Protein AF-A0A2G5SCR3-F1 (afdb_monomer_lite)

Structure (mmCIF, N/CA/C/O backbone):
data_AF-A0A2G5SCR3-F1
#
_entry.id   AF-A0A2G5SCR3-F1
#
loop_
_atom_site.group_PDB
_atom_site.id
_atom_site.type_symbol
_atom_site.label_atom_id
_atom_site.label_alt_id
_atom_site.label_comp_id
_atom_site.label_asym_id
_atom_site.label_entity_id
_atom_site.label_seq_id
_atom_site.pdbx_PDB_ins_code
_atom_site.Cartn_x
_atom_site.Cartn_y
_atom_site.Cartn_z
_atom_site.occupancy
_atom_site.B_iso_or_equiv
_atom_site.auth_seq_id
_atom_site.auth_comp_id
_atom_site.auth_asym_id
_atom_site.auth_atom_id
_atom_site.pdbx_PDB_model_num
ATOM 1 N N . MET A 1 1 ? 8.081 -1.725 29.756 1.00 61.81 1 MET A N 1
ATOM 2 C CA . MET A 1 1 ? 6.801 -1.512 29.044 1.00 61.81 1 MET A CA 1
ATOM 3 C C . MET A 1 1 ? 6.912 -0.208 28.268 1.00 61.81 1 MET A C 1
ATOM 5 O O . MET A 1 1 ? 7.480 0.734 28.805 1.00 61.81 1 MET A O 1
ATOM 9 N N . ARG A 1 2 ? 6.372 -0.121 27.050 1.00 63.66 2 ARG A N 1
ATOM 10 C CA . ARG A 1 2 ? 6.255 1.130 26.278 1.00 63.66 2 ARG A CA 1
ATOM 11 C C . ARG A 1 2 ? 4.795 1.557 26.150 1.00 63.66 2 ARG A C 1
ATOM 13 O O . ARG A 1 2 ? 3.900 0.736 26.334 1.00 63.66 2 ARG A O 1
ATOM 20 N N . LYS A 1 3 ? 4.549 2.831 25.835 1.00 66.69 3 LYS A N 1
ATOM 21 C CA . LYS A 1 3 ? 3.194 3.361 25.638 1.00 66.69 3 LYS A CA 1
ATOM 22 C C . LYS A 1 3 ? 2.860 3.409 24.144 1.00 66.69 3 LYS A C 1
ATOM 24 O O . LYS A 1 3 ? 3.615 4.000 23.383 1.00 66.69 3 LYS A O 1
ATOM 29 N N . LEU A 1 4 ? 1.745 2.808 23.737 1.00 60.88 4 LEU A N 1
ATOM 30 C CA . LEU A 1 4 ? 1.229 2.824 22.364 1.00 60.88 4 LEU A CA 1
ATOM 31 C C . LEU A 1 4 ? -0.261 3.182 22.397 1.00 60.88 4 LEU A C 1
ATOM 33 O O . LEU A 1 4 ? -1.008 2.582 23.163 1.00 60.88 4 LEU A O 1
ATOM 37 N N . PHE A 1 5 ? -0.672 4.205 21.640 1.00 71.25 5 PHE A N 1
ATOM 38 C CA . PHE A 1 5 ? -2.034 4.781 21.651 1.00 71.25 5 PHE A CA 1
ATOM 39 C C . PHE A 1 5 ? -2.589 5.171 23.036 1.00 71.25 5 PHE A C 1
ATOM 41 O O . PHE A 1 5 ? -3.766 5.454 23.191 1.00 71.25 5 PHE A O 1
ATOM 48 N N . GLY A 1 6 ? -1.727 5.285 24.049 1.00 67.81 6 GLY A N 1
ATOM 49 C CA . GLY A 1 6 ? -2.136 5.581 25.422 1.00 67.81 6 GLY A CA 1
ATOM 50 C C . GLY A 1 6 ? -2.115 4.369 26.358 1.00 67.81 6 GLY A C 1
ATOM 51 O O . GLY A 1 6 ? -2.146 4.567 27.574 1.00 67.81 6 GLY A O 1
ATOM 52 N N . ARG A 1 7 ? -1.957 3.150 25.827 1.00 73.38 7 ARG A N 1
ATOM 53 C CA . ARG A 1 7 ? -1.881 1.886 26.576 1.00 73.38 7 ARG A CA 1
ATOM 54 C C . ARG A 1 7 ? -0.448 1.436 26.816 1.00 73.38 7 ARG A C 1
ATOM 56 O O . ARG A 1 7 ? 0.433 1.679 25.997 1.00 73.38 7 ARG A O 1
ATOM 63 N N . PHE A 1 8 ? -0.215 0.760 27.939 1.00 75.44 8 PHE A N 1
ATOM 64 C CA . PHE A 1 8 ? 1.074 0.139 28.235 1.00 75.44 8 PHE A CA 1
ATOM 65 C C . PHE A 1 8 ? 1.149 -1.253 27.608 1.00 75.44 8 PHE A C 1
ATOM 67 O O . PHE A 1 8 ? 0.348 -2.126 27.932 1.00 75.44 8 PHE A O 1
ATOM 74 N N . ILE A 1 9 ? 2.149 -1.464 26.757 1.00 68.44 9 ILE A N 1
ATOM 75 C CA . ILE A 1 9 ? 2.448 -2.747 26.119 1.00 68.44 9 ILE A CA 1
ATOM 76 C C . ILE A 1 9 ? 3.891 -3.180 26.433 1.00 68.44 9 ILE A C 1
ATOM 78 O O . ILE A 1 9 ? 4.733 -2.333 26.760 1.00 68.44 9 ILE A O 1
ATOM 82 N N . PRO A 1 10 ? 4.222 -4.479 26.351 1.00 67.25 10 PRO A N 1
ATOM 83 C CA . PRO A 1 10 ? 5.606 -4.946 26.428 1.00 67.25 10 PRO A CA 1
ATOM 84 C C . PRO A 1 10 ? 6.516 -4.237 25.410 1.00 67.25 10 PRO A C 1
ATOM 86 O O . PRO A 1 10 ? 6.058 -3.825 24.344 1.00 67.25 10 PRO A O 1
ATOM 89 N N . HIS A 1 11 ? 7.809 -4.074 25.728 1.00 53.81 11 HIS A N 1
ATOM 90 C CA . HIS A 1 11 ? 8.777 -3.575 24.731 1.00 53.81 11 HIS A CA 1
ATOM 91 C C . HIS A 1 11 ? 8.906 -4.554 23.561 1.00 53.81 11 HIS A C 1
ATOM 93 O O . HIS A 1 11 ? 8.953 -4.126 22.413 1.00 53.81 11 HIS A O 1
ATOM 99 N N . HIS A 1 12 ? 8.872 -5.850 23.875 1.00 59.03 12 HIS A N 1
ATOM 100 C CA . HIS A 1 12 ? 8.893 -6.948 22.921 1.00 59.03 12 HIS A CA 1
ATOM 101 C C . HIS A 1 12 ? 7.692 -7.854 23.196 1.00 59.03 12 HIS A C 1
ATOM 103 O O . HIS A 1 12 ? 7.459 -8.248 24.341 1.00 59.03 12 HIS A O 1
ATOM 109 N N . LEU A 1 13 ? 6.908 -8.149 22.160 1.00 62.06 13 LEU A N 1
ATOM 110 C CA . LEU A 1 13 ? 5.863 -9.166 22.235 1.00 62.06 13 LEU A CA 1
ATOM 111 C C . LEU A 1 13 ? 6.517 -10.552 22.181 1.00 62.06 13 LEU A C 1
ATOM 113 O O . LEU A 1 13 ? 7.508 -10.742 21.482 1.00 62.06 13 LEU A O 1
ATOM 117 N N . THR A 1 14 ? 5.970 -11.516 22.922 1.00 66.12 14 THR A N 1
ATOM 118 C CA . THR A 1 14 ? 6.377 -12.921 22.791 1.00 66.12 14 THR A CA 1
ATOM 119 C C . THR A 1 14 ? 5.951 -13.460 21.425 1.00 66.12 14 THR A C 1
ATOM 121 O O . THR A 1 14 ? 4.985 -12.961 20.844 1.00 66.12 14 THR A O 1
ATOM 124 N N . GLN A 1 15 ? 6.608 -14.517 20.939 1.00 53.91 15 GLN A N 1
ATOM 125 C CA . GLN A 1 15 ? 6.222 -15.155 19.674 1.00 53.91 15 GLN A CA 1
ATOM 126 C C . GLN A 1 15 ? 4.749 -15.591 19.684 1.00 53.91 15 GLN A C 1
ATOM 128 O O . GLN A 1 15 ? 4.009 -15.269 18.766 1.00 53.91 15 GLN A O 1
ATOM 133 N N . ALA A 1 16 ? 4.279 -16.177 20.790 1.00 59.56 16 ALA A N 1
ATOM 134 C CA . ALA A 1 16 ? 2.876 -16.560 20.949 1.00 59.56 16 ALA A CA 1
ATOM 135 C C . ALA A 1 16 ? 1.893 -15.376 20.819 1.00 59.56 16 ALA A C 1
ATOM 137 O O . ALA A 1 16 ? 0.797 -15.541 20.287 1.00 59.56 16 ALA A O 1
ATOM 138 N N . ASN A 1 17 ? 2.270 -14.177 21.285 1.00 67.94 17 ASN A N 1
ATOM 139 C CA . ASN A 1 17 ? 1.450 -12.977 21.100 1.00 67.94 17 ASN A CA 1
ATOM 140 C C . ASN A 1 17 ? 1.447 -12.521 19.634 1.00 67.94 17 ASN A C 1
ATOM 142 O O . ASN A 1 17 ? 0.415 -12.065 19.150 1.00 67.94 17 ASN A O 1
ATOM 146 N N . LEU A 1 18 ? 2.582 -12.628 18.936 1.00 56.25 18 LEU A N 1
ATOM 147 C CA . LEU A 1 18 ? 2.687 -12.297 17.512 1.00 56.25 18 LEU A CA 1
ATOM 148 C C . LEU A 1 18 ? 1.859 -13.259 16.655 1.00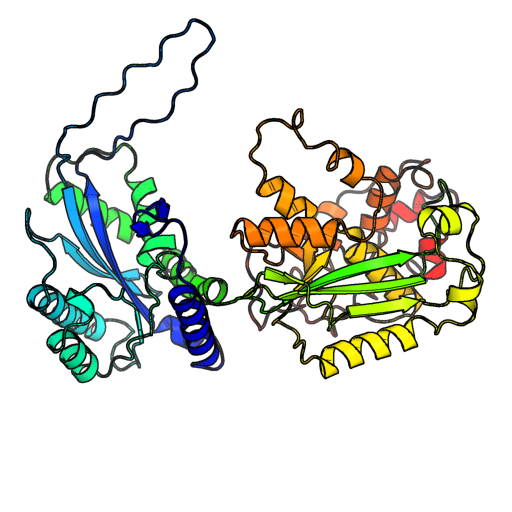 56.25 18 LEU A C 1
ATOM 150 O O . LEU A 1 18 ? 1.064 -12.798 15.840 1.00 56.25 18 LEU A O 1
ATOM 154 N N . ASP A 1 19 ? 1.976 -14.565 16.895 1.00 58.16 19 ASP A N 1
ATOM 155 C CA . ASP A 1 19 ? 1.214 -15.589 16.175 1.00 58.16 19 ASP A CA 1
ATOM 156 C C . ASP A 1 19 ? -0.289 -15.375 16.372 1.00 58.16 19 ASP A C 1
ATOM 158 O O . ASP A 1 19 ? -1.036 -15.289 15.401 1.00 58.16 19 ASP A O 1
ATOM 162 N N . ARG A 1 20 ? -0.722 -15.134 17.621 1.00 71.50 20 ARG A N 1
ATOM 163 C CA . ARG A 1 20 ? -2.129 -14.841 17.923 1.00 71.50 20 ARG A CA 1
ATOM 164 C C . ARG A 1 20 ? -2.651 -13.619 17.173 1.00 71.50 20 ARG A C 1
ATOM 166 O O . ARG A 1 20 ? -3.773 -13.643 16.680 1.00 71.50 20 ARG A O 1
ATOM 173 N N . ARG A 1 21 ? -1.850 -12.552 17.078 1.00 77.38 21 ARG A N 1
ATOM 174 C CA . ARG A 1 21 ? -2.226 -11.342 16.330 1.00 77.38 21 ARG A CA 1
ATOM 175 C C . ARG A 1 21 ? -2.477 -11.641 14.858 1.00 77.38 21 ARG A C 1
ATOM 177 O O . ARG A 1 21 ? -3.427 -11.100 14.293 1.00 77.38 21 ARG A O 1
ATOM 184 N N . VAL A 1 22 ? -1.643 -12.483 14.254 1.00 57.34 22 VAL A N 1
ATOM 185 C CA . VAL A 1 22 ? -1.781 -12.863 12.847 1.00 57.34 22 VAL A CA 1
ATOM 186 C C . VAL A 1 22 ? -2.982 -13.782 12.649 1.00 57.34 22 VAL A C 1
ATOM 188 O O . VAL A 1 22 ? -3.804 -13.496 11.784 1.00 57.34 22 VAL A O 1
ATOM 191 N N . ASP A 1 23 ? -3.132 -14.818 13.473 1.00 65.06 23 ASP A N 1
ATOM 192 C CA . ASP A 1 23 ? -4.239 -15.776 13.376 1.00 65.06 23 ASP A CA 1
ATOM 193 C C . ASP A 1 23 ? -5.601 -15.084 13.521 1.00 65.06 23 ASP A C 1
ATOM 195 O O . ASP A 1 23 ? -6.508 -15.296 12.708 1.00 65.06 23 ASP A O 1
ATOM 199 N N . ASP A 1 24 ? -5.730 -14.195 14.511 1.00 75.19 24 ASP A N 1
ATOM 200 C CA . ASP A 1 24 ? -6.949 -13.418 14.730 1.00 75.19 24 ASP A CA 1
ATOM 201 C C . ASP A 1 24 ? -7.212 -12.479 13.537 1.00 75.19 24 ASP A C 1
ATOM 203 O O . ASP A 1 24 ? -8.337 -12.396 13.048 1.00 75.19 24 ASP A O 1
ATOM 207 N N . SER A 1 25 ? -6.177 -11.822 12.999 1.00 73.31 25 SER A N 1
ATOM 208 C CA . SER A 1 25 ? -6.314 -10.923 11.841 1.00 73.31 25 SER A CA 1
ATOM 209 C C . SER A 1 25 ? -6.705 -11.664 10.556 1.00 73.31 25 SER A C 1
ATOM 211 O O . SER A 1 25 ? -7.586 -11.201 9.833 1.00 73.31 25 SER A O 1
ATOM 213 N N . ILE A 1 26 ? -6.115 -12.834 10.282 1.00 60.59 26 ILE A N 1
ATOM 214 C CA . ILE A 1 26 ? -6.478 -13.690 9.139 1.00 60.59 26 ILE A CA 1
ATOM 215 C C . ILE A 1 26 ? -7.919 -14.180 9.284 1.00 60.59 26 ILE A C 1
ATOM 217 O O . ILE A 1 26 ? -8.695 -14.109 8.328 1.00 60.59 26 ILE A O 1
ATOM 221 N N . THR A 1 27 ? -8.303 -14.624 10.483 1.00 69.81 27 THR A N 1
ATOM 222 C CA . THR A 1 27 ? -9.679 -15.046 10.781 1.00 69.81 27 THR A CA 1
ATOM 223 C C . THR A 1 27 ? -10.667 -13.920 10.483 1.00 69.81 27 THR A C 1
ATOM 225 O O . THR A 1 27 ? -11.694 -14.143 9.849 1.00 69.81 27 THR A O 1
ATOM 228 N N . LEU A 1 28 ? -10.345 -12.687 10.883 1.00 80.56 28 LEU A N 1
ATOM 229 C CA . LEU A 1 28 ? -11.197 -11.519 10.656 1.00 80.56 28 LEU A CA 1
ATOM 230 C C . LEU A 1 28 ? -11.249 -11.095 9.183 1.00 80.56 28 LEU A C 1
ATOM 232 O O . LEU A 1 28 ? -12.313 -10.711 8.699 1.00 80.56 28 LEU A O 1
ATOM 236 N N . LEU A 1 29 ? -10.139 -11.211 8.450 1.00 69.56 29 LEU A N 1
ATOM 237 C CA . LEU A 1 29 ? -10.089 -10.927 7.012 1.00 69.56 29 LEU A CA 1
ATOM 238 C C . LEU A 1 29 ? -10.867 -11.937 6.166 1.00 69.56 29 LEU A C 1
ATOM 240 O O . LEU A 1 29 ? -11.383 -11.568 5.113 1.00 69.56 29 LEU A O 1
ATOM 244 N N . THR A 1 30 ? -10.944 -13.188 6.617 1.00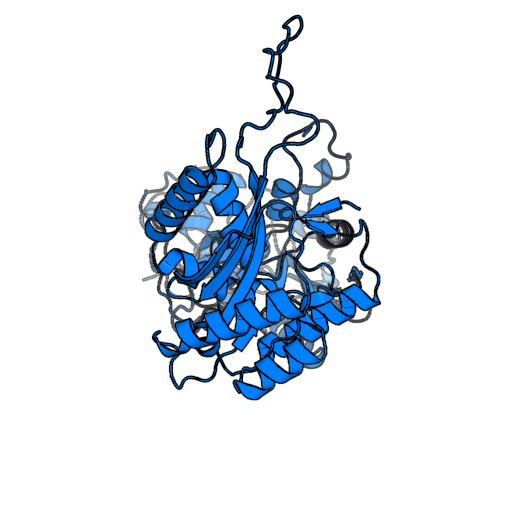 62.34 30 THR A N 1
ATOM 245 C CA . THR A 1 30 ? -11.603 -14.294 5.901 1.00 62.34 30 THR A CA 1
ATOM 246 C C . THR A 1 30 ? -13.025 -14.572 6.391 1.00 62.34 30 THR A C 1
ATOM 248 O O . THR A 1 30 ? -13.730 -15.383 5.793 1.00 62.34 30 THR A O 1
ATOM 251 N N . LEU A 1 31 ? -13.481 -13.871 7.437 1.00 68.38 31 LEU A N 1
ATOM 252 C CA . LEU A 1 31 ? -14.780 -14.090 8.078 1.00 68.38 31 LEU A CA 1
ATOM 253 C C . LEU A 1 31 ? -15.962 -13.971 7.101 1.00 68.38 31 LEU A C 1
ATOM 255 O O . LEU A 1 31 ? -16.930 -14.726 7.200 1.00 68.38 31 LEU A O 1
ATOM 259 N N . HIS A 1 32 ? -15.895 -13.021 6.164 1.00 70.38 32 HIS A N 1
ATOM 260 C CA . HIS A 1 32 ? -16.914 -12.786 5.143 1.00 70.38 32 HIS A CA 1
ATOM 261 C C . HIS A 1 32 ? -16.289 -12.299 3.832 1.00 70.38 32 HIS A C 1
ATOM 263 O O . HIS A 1 32 ? -15.289 -11.585 3.836 1.00 70.38 32 HIS A O 1
ATOM 269 N N . ALA A 1 33 ? -16.931 -12.624 2.705 1.00 51.75 33 ALA A N 1
ATOM 270 C CA . ALA A 1 33 ? -16.599 -12.027 1.417 1.00 51.75 33 ALA A CA 1
ATOM 271 C C . ALA A 1 33 ? -17.012 -10.538 1.405 1.00 51.75 33 ALA A C 1
ATOM 273 O O . ALA A 1 33 ? -18.203 -10.211 1.408 1.00 51.75 33 ALA A O 1
ATOM 274 N N . GLY A 1 34 ? -16.021 -9.642 1.403 1.00 64.44 34 GLY A N 1
ATOM 275 C CA . GLY A 1 34 ? -16.193 -8.184 1.368 1.00 64.44 34 GLY A CA 1
ATOM 276 C C . GLY A 1 34 ? -16.437 -7.520 2.732 1.00 64.44 34 GLY A C 1
ATOM 277 O O . GLY A 1 34 ? -16.480 -8.175 3.769 1.00 64.44 34 GLY A O 1
ATOM 278 N N . ASP A 1 35 ? -16.639 -6.196 2.721 1.00 73.19 35 ASP A N 1
ATOM 279 C CA . ASP A 1 35 ? -16.518 -5.353 3.933 1.00 73.19 35 ASP A CA 1
ATOM 280 C C . ASP A 1 35 ? -17.844 -4.894 4.533 1.00 73.19 35 ASP A C 1
ATOM 282 O O . ASP A 1 35 ? -17.884 -4.231 5.568 1.00 73.19 35 ASP A O 1
ATOM 286 N N . ARG A 1 36 ? -18.968 -5.278 3.923 1.00 83.88 36 ARG A N 1
ATOM 287 C CA . ARG A 1 36 ? -20.307 -4.841 4.356 1.00 83.88 36 ARG A CA 1
ATOM 288 C C . ARG A 1 36 ? -20.676 -5.290 5.772 1.00 83.88 36 ARG A C 1
ATOM 290 O O . ARG A 1 36 ? -21.606 -4.747 6.360 1.00 83.88 36 ARG A O 1
ATOM 297 N N . TRP A 1 37 ? -19.989 -6.288 6.322 1.00 88.50 37 TRP A N 1
ATOM 298 C CA . TRP A 1 37 ? -20.207 -6.725 7.700 1.00 88.50 37 TRP A CA 1
ATOM 299 C C . TRP A 1 37 ? -19.601 -5.754 8.728 1.00 88.50 37 TRP A C 1
ATOM 301 O O . TRP A 1 37 ? -20.126 -5.676 9.837 1.00 88.50 37 TRP A O 1
ATOM 311 N N . LEU A 1 38 ? -18.580 -4.965 8.356 1.00 93.31 38 LEU A N 1
ATOM 312 C CA . LEU A 1 38 ? -17.996 -3.927 9.215 1.00 93.31 38 LEU A CA 1
ATOM 313 C C . LEU A 1 38 ? -19.004 -2.820 9.543 1.00 93.31 38 LEU A C 1
ATOM 315 O O . LEU A 1 38 ? -18.957 -2.251 10.629 1.00 93.31 38 LEU A O 1
ATOM 319 N N . ASP A 1 39 ? -19.991 -2.587 8.675 1.00 94.69 39 ASP A N 1
ATOM 320 C CA . ASP A 1 39 ? -21.104 -1.666 8.951 1.00 94.69 39 ASP A CA 1
ATOM 321 C C . ASP A 1 39 ? -21.990 -2.126 10.121 1.00 94.69 39 ASP A C 1
ATOM 323 O O . ASP A 1 39 ? -22.804 -1.360 10.629 1.00 94.69 39 ASP A O 1
ATOM 327 N N . ARG A 1 40 ? -21.830 -3.376 10.569 1.00 95.88 40 ARG A N 1
ATOM 328 C CA . ARG A 1 40 ? -22.535 -3.966 11.714 1.00 95.88 40 ARG A CA 1
ATOM 329 C C . ARG A 1 40 ? -21.615 -4.210 12.911 1.00 95.88 40 ARG A C 1
ATOM 331 O O . ARG A 1 40 ? -22.007 -4.914 13.845 1.00 95.88 40 ARG A O 1
ATOM 338 N N . LEU A 1 41 ? -20.394 -3.674 12.867 1.00 96.94 41 LEU A N 1
ATOM 339 C CA . LEU A 1 41 ? -19.439 -3.745 13.960 1.00 96.94 41 LEU A CA 1
ATOM 340 C C . LEU A 1 41 ? -19.765 -2.698 15.026 1.00 96.94 41 LEU A C 1
ATOM 342 O O . LEU A 1 41 ? -19.904 -1.510 14.733 1.00 96.94 41 LEU A O 1
ATOM 346 N N . ILE A 1 42 ? -19.820 -3.152 16.271 1.00 97.50 42 ILE A N 1
ATOM 347 C CA . ILE A 1 42 ? -19.787 -2.321 17.466 1.00 97.50 42 ILE A CA 1
ATOM 348 C C . ILE A 1 42 ? -18.431 -2.534 18.119 1.00 97.50 42 ILE A C 1
ATOM 350 O O . ILE A 1 42 ? -18.042 -3.665 18.403 1.00 97.50 42 ILE A O 1
ATOM 354 N N . THR A 1 43 ? -17.722 -1.443 18.370 1.00 97.44 43 THR A N 1
ATOM 355 C CA . THR A 1 43 ? -16.464 -1.454 19.112 1.00 97.44 43 THR A CA 1
ATOM 356 C C . THR A 1 43 ? -16.583 -0.561 20.332 1.00 97.44 43 THR A C 1
ATOM 358 O O . THR A 1 43 ? -17.249 0.475 20.292 1.00 97.44 43 THR A O 1
ATOM 361 N N . GLY A 1 44 ? -15.925 -0.940 21.422 1.00 95.12 44 GLY A N 1
ATOM 362 C CA . GLY A 1 44 ? -15.921 -0.141 22.637 1.00 95.12 44 GLY A CA 1
ATOM 363 C C . GLY A 1 44 ? -14.660 -0.321 23.457 1.00 95.12 44 GLY A C 1
ATOM 364 O O . GLY A 1 44 ? -13.990 -1.344 23.353 1.00 95.12 44 GLY A O 1
ATOM 365 N N . ASP A 1 45 ? -14.313 0.722 24.203 1.00 94.50 45 ASP A N 1
ATOM 366 C CA . ASP A 1 45 ? -13.182 0.721 25.133 1.00 94.50 45 ASP A CA 1
ATOM 367 C C . ASP A 1 45 ? -13.329 1.873 26.143 1.00 94.50 45 ASP A C 1
ATOM 369 O O . ASP A 1 45 ? -14.227 2.721 26.019 1.00 94.50 45 ASP A O 1
ATOM 373 N N . GLU A 1 46 ? -12.435 1.931 27.129 1.00 93.31 46 GLU A N 1
ATOM 374 C CA . GLU A 1 46 ? -12.465 2.906 28.210 1.00 93.31 46 GLU A CA 1
ATOM 375 C C . GLU A 1 46 ? -11.230 3.795 28.294 1.00 93.31 46 GLU A C 1
ATOM 377 O O . GLU A 1 46 ? -10.084 3.358 28.257 1.00 93.31 46 GLU A O 1
ATOM 382 N N . LYS A 1 47 ? -11.462 5.093 28.492 1.00 92.25 47 LYS A N 1
ATOM 383 C CA . LYS A 1 47 ? -10.408 6.107 28.544 1.00 92.25 47 LYS A CA 1
ATOM 384 C C . LYS A 1 47 ? -10.547 6.968 29.787 1.00 92.25 47 LYS A C 1
ATOM 386 O O . LYS A 1 47 ? -11.623 7.470 30.103 1.00 92.25 47 LYS A O 1
ATOM 391 N N . TRP A 1 48 ? -9.426 7.227 30.456 1.00 91.69 48 TRP A N 1
ATOM 392 C CA . TRP A 1 48 ? -9.354 8.302 31.444 1.00 91.69 48 TRP A CA 1
ATOM 393 C C . TRP A 1 48 ? -9.393 9.666 30.749 1.00 91.69 48 TRP A C 1
ATOM 395 O O . TRP A 1 48 ? -8.497 9.995 29.970 1.00 91.69 48 TRP A O 1
ATOM 405 N N . VAL A 1 49 ? -10.413 10.461 31.065 1.00 92.12 49 VAL A N 1
ATOM 406 C CA . VAL A 1 49 ? -10.528 11.869 30.676 1.00 92.12 49 VAL A CA 1
ATOM 407 C C . VAL A 1 49 ? -10.101 12.721 31.862 1.00 92.12 49 VAL A C 1
ATOM 409 O O . VAL A 1 49 ? -10.633 12.574 32.965 1.00 92.12 49 VAL A O 1
ATOM 412 N N . PHE A 1 50 ? -9.116 13.587 31.651 1.00 90.88 50 PHE A N 1
ATOM 413 C CA . PHE A 1 50 ? -8.605 14.466 32.695 1.00 90.88 50 PHE A CA 1
ATOM 414 C C . PHE A 1 50 ? -9.437 15.742 32.766 1.00 90.88 50 PHE A C 1
ATOM 416 O O . PHE A 1 50 ? -9.956 16.220 31.757 1.00 90.88 50 PHE A O 1
ATOM 423 N N . TYR A 1 51 ? -9.578 16.281 33.975 1.00 91.38 51 TYR A N 1
ATOM 424 C CA . TYR A 1 51 ? -10.218 17.578 34.182 1.00 91.38 51 TYR A CA 1
ATOM 425 C C . TYR A 1 51 ? -9.304 18.684 33.674 1.00 91.38 51 TYR A C 1
ATOM 427 O O . TYR A 1 51 ? -9.781 19.622 33.057 1.00 91.38 51 TYR A O 1
ATOM 435 N N . ASP A 1 52 ? -7.999 18.537 33.869 1.00 88.94 52 ASP A N 1
ATOM 436 C CA . ASP A 1 52 ? -6.993 19.411 33.290 1.00 88.94 52 ASP A CA 1
ATOM 437 C C . ASP A 1 52 ? -6.225 18.662 32.192 1.00 88.94 52 ASP A C 1
ATOM 439 O O . ASP A 1 52 ? -5.582 17.644 32.453 1.00 88.94 52 ASP A O 1
ATOM 443 N N . ASN A 1 53 ? -6.334 19.143 30.954 1.00 85.25 53 ASN A N 1
ATOM 444 C CA . ASN A 1 53 ? -5.671 18.575 29.778 1.00 85.25 53 ASN A CA 1
ATOM 445 C C . ASN A 1 53 ? -4.520 19.467 29.289 1.00 85.25 53 ASN A C 1
ATOM 447 O O . ASN A 1 53 ? -4.119 19.390 28.124 1.00 85.25 53 ASN A O 1
ATOM 451 N N . HIS A 1 54 ? -3.975 20.317 30.162 1.00 80.25 54 HIS A N 1
ATOM 452 C CA . HIS A 1 54 ? -2.683 20.940 29.922 1.00 80.25 54 HIS A CA 1
ATOM 453 C C . HIS A 1 54 ? -1.586 19.888 30.085 1.00 80.25 54 HIS A C 1
ATOM 455 O O . HIS A 1 54 ? -1.471 19.188 31.093 1.00 80.25 54 HIS A O 1
ATOM 461 N N . HIS A 1 55 ? -0.765 19.751 29.054 1.00 69.94 55 HIS A N 1
ATOM 462 C CA . HIS A 1 55 ? 0.386 18.864 29.068 1.00 69.94 55 HIS A CA 1
ATOM 463 C C . HIS A 1 55 ? 1.652 19.701 28.958 1.00 69.94 55 HIS A C 1
ATOM 465 O O . HIS A 1 55 ? 1.695 20.681 28.212 1.00 69.94 55 HIS A O 1
ATOM 471 N N . ARG A 1 56 ? 2.705 19.300 29.681 1.00 62.22 56 ARG A N 1
ATOM 472 C CA . ARG A 1 56 ? 4.042 19.857 29.464 1.00 62.22 56 ARG A CA 1
ATOM 473 C C . ARG A 1 56 ? 4.447 19.579 28.023 1.00 62.22 56 ARG A C 1
ATOM 475 O O . ARG A 1 56 ? 4.591 18.422 27.631 1.00 62.22 56 ARG A O 1
ATOM 482 N N . LYS A 1 57 ? 4.623 20.641 27.246 1.00 57.78 57 LYS A N 1
ATOM 483 C CA . LYS A 1 57 ? 5.236 20.565 25.923 1.00 57.78 57 LYS A CA 1
ATOM 484 C C . LYS A 1 57 ? 6.745 20.613 26.108 1.00 57.78 57 LYS A C 1
ATOM 486 O O . LYS A 1 57 ? 7.239 21.372 26.940 1.00 57.78 57 LYS A O 1
ATOM 491 N N . SER A 1 58 ? 7.473 19.792 25.358 1.00 55.38 58 SER A N 1
ATOM 492 C CA . SER A 1 58 ? 8.915 19.980 25.217 1.00 55.38 58 SER A CA 1
ATOM 493 C C . SER A 1 58 ? 9.146 21.365 24.620 1.00 55.38 58 SER A C 1
ATOM 495 O O . SER A 1 58 ? 8.597 21.670 23.562 1.00 55.38 58 SER A O 1
ATOM 497 N N . GLN A 1 59 ? 9.904 22.203 25.323 1.00 60.59 59 GLN A N 1
ATOM 498 C CA . GLN A 1 59 ? 10.272 23.531 24.853 1.00 60.59 59 GLN A CA 1
ATOM 499 C C . GLN A 1 59 ? 11.679 23.476 24.274 1.00 60.59 59 GLN A C 1
ATOM 501 O O . GLN A 1 59 ? 12.581 22.887 24.870 1.00 60.59 59 GLN A O 1
ATOM 506 N N . TRP A 1 60 ? 11.837 24.071 23.100 1.00 54.00 60 TRP A N 1
ATOM 507 C CA . TRP A 1 60 ? 13.137 24.351 22.519 1.00 54.00 60 TRP A CA 1
ATOM 508 C C . TRP A 1 60 ? 13.554 25.737 22.991 1.00 54.00 60 TRP A C 1
ATOM 510 O O . TRP A 1 60 ? 12.800 26.687 22.796 1.00 54.00 60 TRP A O 1
ATOM 520 N N . VAL A 1 61 ? 14.709 25.824 23.641 1.00 68.62 61 VAL A N 1
ATOM 521 C CA . VAL A 1 61 ? 15.276 27.069 24.170 1.00 68.62 61 VAL A CA 1
ATOM 522 C C . VAL A 1 61 ? 16.583 27.365 23.448 1.00 68.62 61 VAL A C 1
ATOM 524 O O . VAL A 1 61 ? 17.323 26.427 23.133 1.00 68.62 61 VAL A O 1
ATOM 527 N N . GLY A 1 62 ? 16.838 28.638 23.138 1.00 65.00 62 GLY A N 1
ATOM 528 C CA . GLY A 1 62 ? 18.114 29.075 22.580 1.00 65.00 62 GLY A CA 1
ATOM 529 C C . GLY A 1 62 ? 19.270 28.894 23.568 1.00 65.00 62 GLY A C 1
ATOM 530 O O . GLY A 1 62 ? 19.069 28.696 24.768 1.00 65.00 62 GLY A O 1
ATOM 531 N N . GLU A 1 63 ? 20.503 28.956 23.069 1.00 51.06 63 GLU A N 1
ATOM 532 C CA . GLU A 1 63 ? 21.698 28.909 23.915 1.00 51.06 63 GLU A CA 1
ATOM 533 C C . GLU A 1 63 ? 21.717 30.125 24.862 1.00 51.06 63 GLU A C 1
ATOM 535 O O . GLU A 1 63 ? 21.756 31.269 24.417 1.00 51.06 63 GLU A O 1
ATOM 540 N N . GLY A 1 64 ? 21.630 29.876 26.174 1.00 74.50 64 GLY A N 1
ATOM 541 C CA . GLY A 1 64 ? 21.543 30.915 27.212 1.00 74.50 64 GLY A CA 1
ATOM 542 C C . GLY A 1 64 ? 20.122 31.337 27.613 1.00 74.50 64 GLY A C 1
ATOM 543 O O . GLY A 1 64 ? 19.975 32.130 28.542 1.00 74.50 64 GLY A O 1
ATOM 544 N N . GLU A 1 65 ? 19.077 30.799 26.976 1.00 71.88 65 GLU A N 1
ATOM 545 C CA . GLU A 1 65 ? 17.684 31.087 27.330 1.00 71.88 65 GLU A CA 1
ATOM 546 C C . GLU A 1 65 ? 17.113 30.067 28.324 1.00 71.88 65 GLU A C 1
ATOM 548 O O . GLU A 1 65 ? 17.344 28.859 28.230 1.00 71.88 65 GLU A O 1
ATOM 553 N N . SER A 1 66 ? 16.306 30.555 29.267 1.00 71.12 66 SER A N 1
ATOM 554 C CA . SER A 1 66 ? 15.564 29.700 30.195 1.00 71.12 66 SER A CA 1
ATOM 555 C C . SER A 1 66 ? 14.211 29.295 29.600 1.00 71.12 66 SER A C 1
ATOM 557 O O . SER A 1 66 ? 13.531 30.135 29.004 1.00 71.12 66 SER A O 1
ATOM 559 N N . PRO A 1 67 ? 13.769 28.038 29.785 1.00 71.81 67 PRO A N 1
ATOM 560 C CA . PRO A 1 67 ? 12.436 27.613 29.371 1.00 71.81 67 PRO A CA 1
ATOM 561 C C . PRO A 1 67 ? 11.357 28.390 30.126 1.00 71.81 67 PRO A C 1
ATOM 563 O O . PRO A 1 67 ? 11.529 28.752 31.289 1.00 71.81 67 PRO A O 1
ATOM 566 N N . GLN A 1 68 ? 10.219 28.614 29.471 1.00 73.00 68 GLN A N 1
ATOM 567 C CA . GLN A 1 68 ? 9.037 29.167 30.118 1.00 73.00 68 GLN A CA 1
ATOM 568 C C . GLN A 1 68 ? 8.521 28.197 31.182 1.00 73.00 68 GLN A C 1
ATOM 570 O O . GLN A 1 68 ? 8.328 27.004 30.913 1.00 73.00 68 GLN A O 1
ATOM 575 N N . ASP A 1 69 ? 8.235 28.725 32.369 1.00 65.00 69 ASP A N 1
ATOM 576 C CA . ASP A 1 69 ? 7.665 27.951 33.463 1.00 65.00 69 ASP A CA 1
ATOM 577 C C . ASP A 1 69 ? 6.308 27.364 33.063 1.00 65.00 69 ASP A C 1
ATOM 579 O O . ASP A 1 69 ? 5.343 28.075 32.779 1.00 65.00 69 ASP A O 1
ATOM 583 N N . VAL A 1 70 ? 6.226 26.032 33.056 1.00 61.31 70 VAL A N 1
ATOM 584 C CA . VAL A 1 70 ? 4.962 25.315 32.865 1.00 61.31 70 VAL A CA 1
ATOM 585 C C . VAL A 1 70 ? 4.465 24.852 34.230 1.00 61.31 70 VAL A C 1
ATOM 587 O O . VAL A 1 70 ? 5.205 24.122 34.911 1.00 61.31 70 VAL A O 1
ATOM 590 N N . PRO A 1 71 ? 3.218 25.191 34.619 1.00 57.66 71 PRO A N 1
ATOM 591 C CA . PRO A 1 71 ? 2.609 24.707 35.849 1.00 57.66 71 PRO A CA 1
ATOM 592 C C . PRO A 1 71 ? 2.830 23.202 36.014 1.00 57.66 71 PRO A C 1
ATOM 594 O O . PRO A 1 71 ? 2.608 22.401 35.099 1.00 57.66 71 PRO A O 1
ATOM 597 N N . LYS A 1 72 ? 3.353 22.806 37.176 1.00 54.09 72 LYS A N 1
ATOM 598 C CA . LYS A 1 72 ? 3.545 21.396 37.507 1.00 54.09 72 LYS A CA 1
ATOM 599 C C . LYS A 1 72 ? 2.162 20.795 37.737 1.00 54.09 72 LYS A C 1
ATOM 601 O O . LYS A 1 72 ? 1.463 21.213 38.649 1.00 54.09 72 LYS A O 1
ATOM 606 N N . SER A 1 73 ? 1.779 19.826 36.912 1.00 58.50 73 SER A N 1
ATOM 607 C CA . SER A 1 73 ? 0.546 19.064 37.110 1.00 58.50 73 SER A CA 1
ATOM 608 C C . SER A 1 73 ? 0.556 18.384 38.483 1.00 58.50 73 SER A C 1
ATOM 610 O O . SER A 1 73 ? 1.593 17.844 38.887 1.00 58.50 73 SER A O 1
ATOM 612 N N . ASP A 1 74 ? -0.588 18.394 39.170 1.00 59.41 74 ASP A N 1
ATOM 613 C CA . ASP A 1 74 ? -0.765 17.762 40.481 1.00 59.41 74 ASP A CA 1
ATOM 614 C C . ASP A 1 74 ? -0.329 16.288 40.487 1.00 59.41 74 ASP A C 1
ATOM 616 O O . ASP A 1 74 ? -0.455 15.577 39.486 1.00 59.41 74 ASP A O 1
ATOM 620 N N . LEU A 1 75 ? 0.139 15.802 41.645 1.00 55.94 75 LEU A N 1
ATOM 621 C CA . LEU A 1 75 ? 0.585 14.410 41.834 1.00 55.94 75 LEU A CA 1
ATOM 622 C C . LEU A 1 75 ? -0.513 13.384 41.478 1.00 55.94 75 LEU A C 1
ATOM 624 O O . LEU A 1 75 ? -0.221 12.270 41.039 1.00 55.94 75 LEU A O 1
ATOM 628 N N . HIS A 1 76 ? -1.778 13.778 41.650 1.00 66.69 76 HIS A N 1
ATOM 629 C CA . HIS A 1 76 ? -2.966 12.982 41.356 1.00 66.69 76 HIS A CA 1
ATOM 630 C C . HIS A 1 76 ? -3.953 13.807 40.521 1.00 66.69 76 HIS A C 1
ATOM 632 O O . HIS A 1 76 ? -4.883 14.397 41.071 1.00 66.69 76 HIS A O 1
ATOM 638 N N . PRO A 1 77 ? -3.773 13.869 39.192 1.00 77.00 77 PRO A N 1
ATOM 639 C CA . PRO A 1 77 ? -4.641 14.671 38.346 1.00 77.00 77 PRO A CA 1
ATOM 640 C C . PRO A 1 77 ? -6.074 14.131 38.397 1.00 77.00 77 PRO A C 1
ATOM 642 O O . PRO A 1 77 ? -6.315 12.931 38.202 1.00 77.00 77 PRO A O 1
ATOM 645 N N . LYS A 1 78 ? -7.030 15.031 38.649 1.00 87.81 78 LYS A N 1
ATOM 646 C CA . LYS A 1 78 ? -8.454 14.697 38.695 1.00 87.81 78 LYS A CA 1
ATOM 647 C C . LYS A 1 78 ? -8.897 14.169 37.330 1.00 87.81 78 LYS A C 1
ATOM 649 O O . LYS A 1 78 ? -8.643 14.788 36.293 1.00 87.81 78 LYS A O 1
ATOM 654 N N . LYS A 1 79 ? -9.543 13.005 37.323 1.00 89.69 79 LYS A N 1
ATOM 655 C CA . LYS A 1 79 ? -9.910 12.272 36.106 1.00 89.69 79 LYS A CA 1
ATOM 656 C C . LYS A 1 79 ? -11.208 11.500 36.289 1.00 89.69 79 LYS A C 1
ATOM 658 O O . LYS A 1 79 ? -11.556 11.107 37.397 1.00 89.69 79 LYS A O 1
ATOM 663 N N . VAL A 1 80 ? -11.906 11.257 35.190 1.00 92.62 80 VAL A N 1
ATOM 664 C CA . VAL A 1 80 ? -13.113 10.429 35.133 1.00 92.62 80 VAL A CA 1
ATOM 665 C C . VAL A 1 80 ? -12.962 9.403 34.016 1.00 92.62 80 VAL A C 1
ATOM 667 O O . VAL A 1 80 ? -12.372 9.700 32.978 1.00 92.62 80 VAL A O 1
ATOM 670 N N . MET A 1 81 ? -13.425 8.175 34.240 1.00 93.69 81 MET A N 1
ATOM 671 C CA . MET A 1 81 ? -13.358 7.130 33.222 1.00 93.69 81 MET A CA 1
ATOM 672 C C . MET A 1 81 ? -14.577 7.236 32.313 1.00 93.69 81 MET A C 1
ATOM 674 O O . MET A 1 81 ? -15.709 7.165 32.784 1.00 93.69 81 MET A O 1
ATOM 678 N N . LEU A 1 82 ? -14.326 7.411 31.023 1.00 95.62 82 LEU A N 1
ATOM 679 C CA . LEU A 1 82 ? -15.304 7.262 29.958 1.00 95.62 82 LEU A CA 1
ATOM 680 C C . LEU A 1 82 ? -15.312 5.802 29.516 1.00 95.62 82 LEU A C 1
ATOM 682 O O . LEU A 1 82 ? -14.253 5.293 29.166 1.00 95.62 82 LEU A O 1
ATOM 686 N N . SER A 1 83 ? -16.484 5.175 29.473 1.00 95.69 83 SER A N 1
ATOM 687 C CA . SER A 1 83 ? -16.722 3.957 28.694 1.00 95.69 83 SER A CA 1
ATOM 688 C C . SER A 1 83 ? -17.578 4.321 27.490 1.00 95.69 83 SER A C 1
ATOM 690 O O . SER A 1 83 ? -18.603 4.986 27.649 1.00 95.69 83 SER A O 1
ATOM 692 N N . VAL A 1 84 ? -17.144 3.958 26.283 1.00 97.31 84 VAL A N 1
ATOM 693 C CA . VAL A 1 84 ? -17.841 4.299 25.035 1.00 97.31 84 VAL A CA 1
ATOM 694 C C . VAL A 1 84 ? -17.894 3.102 24.101 1.00 97.31 84 VAL A C 1
ATOM 696 O O . VAL A 1 84 ? -16.905 2.404 23.915 1.00 97.31 84 VAL A O 1
ATOM 699 N N . CYS A 1 85 ? -19.054 2.904 23.483 1.00 97.75 85 CYS A N 1
ATOM 700 C CA . CYS A 1 85 ? -19.330 1.926 22.443 1.00 97.75 85 CYS A CA 1
ATOM 701 C C . CYS A 1 85 ? -19.932 2.640 21.229 1.00 97.75 85 CYS A C 1
ATOM 703 O O . CYS A 1 85 ? -20.853 3.455 21.359 1.00 97.75 85 CYS A O 1
ATOM 705 N N . TRP A 1 86 ? -19.420 2.345 20.041 1.00 97.94 86 TRP A N 1
ATOM 706 C CA . TRP A 1 86 ? -19.749 3.068 18.818 1.00 97.94 86 TRP A CA 1
ATOM 707 C C . TRP A 1 86 ? -19.700 2.157 17.586 1.00 97.94 86 TRP A C 1
ATOM 709 O O . TRP A 1 86 ? -19.077 1.096 17.607 1.00 97.94 86 TRP A O 1
ATOM 719 N N . GLY A 1 87 ? -20.406 2.569 16.534 1.00 97.25 87 GLY A N 1
ATOM 720 C CA . GLY A 1 87 ? -20.481 1.892 15.237 1.00 97.25 87 GLY A CA 1
ATOM 721 C C . GLY A 1 87 ? -20.212 2.867 14.090 1.00 97.25 87 GLY A C 1
ATOM 722 O O . GLY A 1 87 ? -19.813 4.009 14.320 1.00 97.25 87 GLY A O 1
ATOM 723 N N . VAL A 1 88 ? -20.447 2.446 12.843 1.00 96.19 88 VAL A N 1
ATOM 724 C CA . VAL A 1 88 ? -20.114 3.261 11.653 1.00 96.19 88 VAL A CA 1
ATOM 725 C C . VAL A 1 88 ? -20.887 4.577 11.554 1.00 96.19 88 VAL A C 1
ATOM 727 O O . VAL A 1 88 ? -20.410 5.505 10.906 1.00 96.19 88 VAL A O 1
ATOM 730 N N . ASP A 1 89 ? -22.036 4.678 12.221 1.00 94.62 89 ASP A N 1
ATOM 731 C CA . ASP A 1 89 ? -22.884 5.872 12.206 1.00 94.62 89 ASP A CA 1
ATOM 732 C C . ASP A 1 89 ? -22.612 6.828 13.381 1.00 94.62 89 ASP A C 1
ATOM 734 O O . ASP A 1 89 ? -23.131 7.942 13.395 1.00 94.62 89 ASP A O 1
ATOM 738 N N . GLY A 1 90 ? -21.795 6.424 14.364 1.00 96.75 90 GLY A N 1
ATOM 739 C CA . GLY A 1 90 ? -21.514 7.232 15.553 1.00 96.75 90 GLY A CA 1
ATOM 740 C C . GLY A 1 90 ? -21.542 6.467 16.878 1.00 96.75 90 GLY A C 1
ATOM 741 O O . GLY A 1 90 ? -21.555 5.231 16.897 1.00 96.75 90 GLY A O 1
ATOM 742 N N . PRO A 1 91 ? -21.524 7.191 18.015 1.00 97.31 91 PRO A N 1
ATOM 743 C CA . PRO A 1 91 ? -21.647 6.588 19.336 1.00 97.31 91 PRO A CA 1
ATOM 744 C C . PRO A 1 91 ? -23.031 5.963 19.527 1.00 97.31 91 PRO A C 1
ATOM 746 O O . PRO A 1 91 ? -24.052 6.576 19.227 1.00 97.31 91 PRO A O 1
ATOM 749 N N . ILE A 1 92 ? -23.055 4.749 20.070 1.00 97.12 92 ILE A N 1
ATOM 750 C CA . ILE A 1 92 ? -24.281 3.991 20.359 1.00 97.12 92 ILE A CA 1
ATOM 751 C C . ILE A 1 92 ? -24.619 4.116 21.845 1.00 97.12 92 ILE A C 1
ATOM 753 O O . ILE A 1 92 ? -25.763 4.362 22.218 1.00 97.12 92 ILE A O 1
ATOM 757 N N . TYR A 1 93 ? -23.611 3.960 22.699 1.00 97.62 93 TYR A N 1
ATOM 758 C CA . TYR A 1 93 ? -23.735 4.079 24.145 1.00 97.62 93 TYR A CA 1
ATOM 759 C C . TYR A 1 93 ? -22.434 4.615 24.719 1.00 97.62 93 TYR A C 1
ATOM 761 O O . TYR A 1 93 ? -21.354 4.224 24.285 1.00 97.62 93 TYR A O 1
ATOM 769 N N . TRP A 1 94 ? -22.522 5.484 25.714 1.00 97.56 94 TRP A N 1
ATOM 770 C CA . TRP A 1 94 ? -21.373 5.851 26.524 1.00 97.56 94 TRP A CA 1
ATOM 771 C C . TRP A 1 94 ? -21.830 6.315 27.898 1.00 97.56 94 TRP A C 1
ATOM 773 O O . TRP A 1 94 ? -22.952 6.792 28.069 1.00 97.56 94 TRP A O 1
ATOM 783 N N . GLU A 1 95 ? -20.940 6.201 28.871 1.00 95.94 95 GLU A N 1
ATOM 784 C CA . GLU A 1 95 ? -21.159 6.707 30.215 1.00 95.94 95 GLU A CA 1
ATOM 785 C C . GLU A 1 95 ? -19.848 7.150 30.861 1.00 95.94 95 GLU A C 1
ATOM 787 O O . GLU A 1 95 ? -18.758 6.687 30.520 1.00 95.94 95 GLU A O 1
ATOM 792 N N . LEU A 1 96 ? -19.967 8.055 31.829 1.00 95.50 96 LEU A N 1
ATOM 793 C CA . LEU A 1 96 ? -18.887 8.364 32.753 1.00 95.50 96 LEU A CA 1
ATOM 794 C C . LEU A 1 96 ? -19.058 7.501 34.000 1.00 95.50 96 LEU A C 1
ATOM 796 O O . LEU A 1 96 ? -20.111 7.533 34.638 1.00 95.50 96 LEU A O 1
ATOM 800 N N . LEU A 1 97 ? -18.027 6.775 34.411 1.00 92.19 97 LEU A N 1
ATOM 801 C CA . LEU A 1 97 ? -18.089 6.000 35.648 1.00 92.19 97 LEU A CA 1
ATOM 802 C C . LEU A 1 97 ? -18.021 6.931 36.867 1.00 92.19 97 LEU A C 1
ATOM 804 O O . LEU A 1 97 ? -17.409 8.003 36.788 1.00 92.19 97 LEU A O 1
ATOM 808 N N . PRO A 1 98 ? -18.646 6.579 38.006 1.00 85.69 98 PRO A N 1
ATOM 809 C CA . PRO A 1 98 ? -18.474 7.320 39.254 1.00 85.69 98 PRO A CA 1
ATOM 810 C C . PRO A 1 98 ? -17.000 7.380 39.681 1.00 85.69 98 PRO A C 1
ATOM 812 O O . PRO A 1 98 ? -16.205 6.500 39.349 1.00 85.69 98 PRO A O 1
ATOM 815 N N . GLU A 1 99 ? -16.627 8.429 40.412 1.00 79.81 99 GLU A N 1
ATOM 816 C CA . GLU A 1 99 ? -15.246 8.623 40.866 1.00 79.81 99 GLU A CA 1
ATOM 817 C C . GLU A 1 99 ? -14.790 7.453 41.756 1.00 79.81 99 GLU A C 1
ATOM 819 O O . GLU A 1 99 ? -15.554 6.939 42.571 1.00 79.81 99 GLU A O 1
ATOM 824 N N . GLY A 1 100 ? -13.560 6.978 41.544 1.00 75.25 100 GLY A N 1
ATOM 825 C CA . GLY A 1 100 ? -12.983 5.853 42.291 1.00 75.25 100 GLY A CA 1
ATOM 826 C C . GLY A 1 100 ? -13.512 4.456 41.930 1.00 75.25 100 GLY A C 1
ATOM 827 O O . GLY A 1 100 ? -12.985 3.471 42.442 1.00 75.25 100 GLY A O 1
ATOM 828 N N . LYS A 1 101 ? -14.507 4.324 41.039 1.00 79.31 101 LYS A N 1
ATOM 829 C CA . LYS A 1 101 ? -14.975 3.012 40.560 1.00 79.31 101 LYS A CA 1
ATOM 830 C C . LYS A 1 101 ? -14.030 2.451 39.496 1.00 79.31 101 LYS A C 1
ATOM 832 O O . LYS A 1 101 ? -13.595 3.160 38.590 1.00 79.31 101 LYS A O 1
ATOM 837 N N . THR A 1 102 ? -13.761 1.155 39.585 1.00 80.81 102 THR A N 1
ATOM 838 C CA . THR A 1 102 ? -13.095 0.367 38.543 1.00 80.81 102 THR A CA 1
ATOM 839 C C . THR A 1 102 ? -14.118 -0.491 37.802 1.00 80.81 102 THR A C 1
ATOM 841 O O . THR A 1 102 ? -15.205 -0.765 38.317 1.00 80.81 102 THR A O 1
ATOM 844 N N . ILE A 1 103 ? -13.783 -0.914 36.583 1.00 82.88 103 ILE A N 1
ATOM 845 C CA . ILE A 1 103 ? -14.640 -1.809 35.801 1.00 82.88 103 ILE A CA 1
ATOM 846 C C . ILE A 1 103 ? -14.529 -3.220 36.370 1.00 82.88 103 ILE A C 1
ATOM 848 O O . ILE A 1 103 ? -13.465 -3.838 36.347 1.00 82.88 103 ILE A O 1
ATOM 852 N N . THR A 1 104 ? -15.644 -3.716 36.899 1.00 88.00 104 THR A N 1
ATOM 853 C CA . THR A 1 104 ? -15.828 -5.107 37.321 1.00 88.00 104 THR A CA 1
ATOM 854 C C . THR A 1 104 ? -16.666 -5.853 36.285 1.00 88.00 104 THR A C 1
ATOM 856 O O . THR A 1 104 ? -17.323 -5.230 35.452 1.00 88.00 104 THR A O 1
ATOM 859 N N . GLY A 1 105 ? -16.678 -7.190 36.339 1.00 86.06 105 GLY A N 1
ATOM 860 C CA . GLY A 1 105 ? -17.538 -7.995 35.460 1.00 86.06 105 GLY A CA 1
ATOM 861 C C . GLY A 1 105 ? -19.025 -7.635 35.588 1.00 86.06 105 GLY A C 1
ATOM 862 O O . GLY A 1 105 ? -19.717 -7.543 34.576 1.00 86.06 105 GLY A O 1
ATOM 863 N N . ASP A 1 106 ? -19.499 -7.335 36.802 1.00 89.25 106 ASP A N 1
ATOM 864 C CA . ASP A 1 106 ? -20.888 -6.923 37.057 1.00 89.25 106 ASP A CA 1
ATOM 865 C C . ASP A 1 106 ? -21.219 -5.551 36.462 1.00 89.25 106 ASP A C 1
ATOM 867 O O . ASP A 1 106 ? -22.280 -5.359 35.855 1.00 89.25 106 ASP A O 1
ATOM 871 N N . LEU A 1 107 ? -20.304 -4.586 36.621 1.00 91.31 107 LEU A N 1
ATOM 872 C CA . LEU A 1 107 ? -20.481 -3.255 36.048 1.00 91.31 107 LEU A CA 1
ATOM 873 C C . LEU A 1 107 ? -20.488 -3.339 34.521 1.00 91.31 107 LEU A C 1
ATOM 875 O O . LEU A 1 107 ? -21.400 -2.810 33.890 1.00 91.31 107 LEU A O 1
ATOM 879 N N . TYR A 1 108 ? -19.542 -4.082 33.944 1.00 93.38 108 TYR A N 1
ATOM 880 C CA . TYR A 1 108 ? -19.470 -4.285 32.502 1.00 93.38 108 TYR A CA 1
ATOM 881 C C . TYR A 1 108 ? -20.707 -5.007 31.956 1.00 93.38 108 TYR A C 1
ATOM 883 O O . TYR A 1 108 ? -21.275 -4.612 30.944 1.00 93.38 108 TYR A O 1
ATOM 891 N N . THR A 1 109 ? -21.216 -6.009 32.676 1.00 93.88 109 THR A N 1
ATOM 892 C CA . THR A 1 109 ? -22.480 -6.679 32.336 1.00 93.88 109 THR A CA 1
ATOM 893 C C . THR A 1 109 ? -23.658 -5.699 32.321 1.00 93.88 109 THR A C 1
ATOM 895 O O . THR A 1 109 ? -24.504 -5.736 31.428 1.00 93.88 109 THR A O 1
ATOM 898 N N . THR A 1 110 ? -23.712 -4.777 33.284 1.00 94.19 110 THR A N 1
ATOM 899 C CA . THR A 1 110 ? -24.749 -3.736 33.328 1.00 94.19 110 THR A CA 1
ATOM 900 C C . THR A 1 110 ? -24.631 -2.775 32.142 1.00 94.19 110 THR A C 1
ATOM 902 O O . THR A 1 110 ? -25.640 -2.457 31.508 1.00 94.19 110 THR A O 1
ATOM 905 N N . GLN A 1 111 ? -23.408 -2.373 31.790 1.00 94.81 111 GLN A N 1
ATOM 906 C CA . GLN A 1 111 ? -23.133 -1.565 30.601 1.00 94.81 111 GLN A CA 1
ATOM 907 C C . GLN A 1 111 ? -23.573 -2.283 29.321 1.00 94.81 111 GLN A C 1
ATOM 909 O O . GLN A 1 111 ? -24.235 -1.671 28.487 1.00 94.81 111 GLN A O 1
ATOM 914 N N . LEU A 1 112 ? -23.303 -3.586 29.190 1.00 95.50 112 LEU A N 1
ATOM 915 C CA . LEU A 1 112 ? -23.733 -4.389 28.042 1.00 95.50 112 LEU A CA 1
ATOM 916 C C . LEU A 1 112 ? -25.257 -4.456 27.901 1.00 95.50 112 LEU A C 1
ATOM 918 O O . LEU A 1 112 ? -25.767 -4.323 26.790 1.00 95.50 112 LEU A O 1
ATOM 922 N N . ARG A 1 113 ? -26.004 -4.572 29.004 1.00 97.00 113 ARG A N 1
ATOM 923 C CA . ARG A 1 113 ? -27.479 -4.520 28.972 1.00 97.00 113 ARG A CA 1
ATOM 924 C C . ARG A 1 113 ? -27.995 -3.167 28.484 1.00 97.00 113 ARG A C 1
ATOM 926 O O . ARG A 1 113 ? -28.970 -3.107 27.734 1.00 97.00 113 ARG A O 1
ATOM 933 N N . ASN A 1 114 ? -27.359 -2.074 28.901 1.00 97.31 114 ASN A N 1
ATOM 934 C CA . ASN A 1 114 ? -27.725 -0.732 28.447 1.00 97.31 114 ASN A CA 1
ATOM 935 C C . ASN A 1 114 ? -27.344 -0.508 26.980 1.00 97.31 114 ASN A C 1
ATOM 937 O O . ASN A 1 114 ? -28.154 0.013 26.212 1.00 97.31 114 ASN A O 1
ATOM 941 N N . LEU A 1 115 ? -26.165 -0.976 26.573 1.00 96.94 115 LEU A N 1
ATOM 942 C CA . LEU A 1 115 ? -25.732 -0.982 25.184 1.00 96.94 115 LEU A CA 1
ATOM 943 C C . LEU A 1 115 ? -26.709 -1.785 24.315 1.00 96.94 115 LEU A C 1
ATOM 945 O O . LEU A 1 115 ? -27.126 -1.288 23.275 1.00 96.94 115 LEU A O 1
ATOM 949 N N . LYS A 1 116 ? -27.153 -2.971 24.750 1.00 97.00 116 LYS A N 1
ATOM 950 C CA . LYS A 1 116 ? -28.147 -3.773 24.023 1.00 97.00 116 LYS A CA 1
ATOM 951 C C . LYS A 1 116 ? -29.448 -3.002 23.801 1.00 97.00 116 LYS A C 1
ATOM 953 O O . LYS A 1 116 ? -29.933 -2.947 22.675 1.00 97.00 116 LYS A O 1
ATOM 958 N N . LYS A 1 117 ? -29.965 -2.323 24.833 1.00 97.50 117 LYS A N 1
ATOM 959 C CA . LYS A 1 117 ? -31.146 -1.447 24.704 1.00 97.50 117 LYS A CA 1
ATOM 960 C C . LYS A 1 117 ? -30.924 -0.302 23.711 1.00 97.50 117 LYS A C 1
ATOM 962 O O . LYS A 1 117 ? -31.868 0.091 23.032 1.00 97.50 117 LYS A O 1
ATOM 967 N N . ALA A 1 118 ? -29.714 0.255 23.644 1.00 97.44 118 ALA A N 1
ATOM 968 C CA . ALA A 1 118 ? -29.372 1.304 22.686 1.00 97.44 118 ALA A CA 1
ATOM 969 C C . ALA A 1 118 ? -29.271 0.762 21.249 1.00 97.44 118 ALA A C 1
ATOM 971 O O . ALA A 1 118 ? -29.778 1.385 20.320 1.00 97.44 118 ALA A O 1
ATOM 972 N N . VAL A 1 119 ? -28.698 -0.431 21.071 1.00 96.75 119 VAL A N 1
ATOM 973 C CA . VAL A 1 119 ? -28.643 -1.143 19.784 1.00 96.75 119 VAL A CA 1
ATOM 974 C C . VAL A 1 119 ? -30.040 -1.475 19.267 1.00 96.75 119 VAL A C 1
ATOM 976 O O . VAL A 1 119 ? -30.321 -1.264 18.093 1.00 96.75 119 VAL A O 1
ATOM 979 N N . ASP A 1 120 ? -30.952 -1.890 20.145 1.00 96.00 120 ASP A N 1
ATOM 980 C CA . ASP A 1 120 ? -32.344 -2.191 19.778 1.00 96.00 120 ASP A CA 1
ATOM 981 C C . ASP A 1 120 ? -33.144 -0.957 19.329 1.00 96.00 120 ASP A C 1
ATOM 983 O O . ASP A 1 120 ? -34.248 -1.086 18.797 1.00 96.00 120 ASP A O 1
ATOM 987 N N . ARG A 1 121 ? -32.592 0.243 19.534 1.00 95.62 121 ARG A N 1
ATOM 988 C CA . ARG A 1 121 ? -33.148 1.529 19.093 1.00 95.62 121 ARG A CA 1
ATOM 989 C C . ARG A 1 121 ? -32.392 2.129 17.904 1.00 95.62 121 ARG A C 1
ATOM 991 O O . ARG A 1 121 ? -32.751 3.218 17.467 1.00 95.62 121 ARG A O 1
ATOM 998 N N . SER A 1 122 ? -31.351 1.465 17.403 1.00 93.25 122 SER A N 1
ATOM 999 C CA . SER A 1 122 ? -30.520 1.952 16.298 1.00 93.25 122 SER A CA 1
ATOM 1000 C C . SER A 1 122 ? -30.802 1.200 14.992 1.00 93.25 122 SER A C 1
ATOM 1002 O O . SER A 1 122 ? -31.590 0.254 14.949 1.00 93.25 122 SER A O 1
ATOM 1004 N N . ALA A 1 123 ? -30.121 1.589 13.910 1.00 91.25 123 ALA A N 1
ATOM 1005 C CA . ALA A 1 123 ? -30.185 0.899 12.617 1.00 91.25 123 ALA A CA 1
ATOM 1006 C C . ALA A 1 123 ? -29.668 -0.557 12.659 1.00 91.25 123 ALA A C 1
ATOM 1008 O O . ALA A 1 123 ? -29.865 -1.318 11.708 1.00 91.25 123 ALA A O 1
ATOM 1009 N N . LEU A 1 124 ? -29.016 -0.953 13.759 1.00 93.88 124 LEU A N 1
ATOM 1010 C CA . LEU A 1 124 ? -28.531 -2.313 13.994 1.00 93.88 124 LEU A CA 1
ATOM 1011 C C . LEU A 1 124 ? -29.601 -3.244 14.578 1.00 93.88 124 LEU A C 1
ATOM 1013 O O . LEU A 1 124 ? -29.338 -4.440 14.722 1.00 93.88 124 LEU A O 1
ATOM 1017 N N . LYS A 1 125 ? -30.801 -2.735 14.884 1.00 93.56 125 LYS A N 1
ATOM 1018 C CA . LYS A 1 125 ? -31.924 -3.564 15.324 1.00 93.56 125 LYS A CA 1
ATOM 1019 C C . LYS A 1 125 ? -32.194 -4.681 14.307 1.00 93.56 125 LYS A C 1
ATOM 1021 O O . LYS A 1 125 ? -32.211 -4.449 13.097 1.00 93.56 125 LYS A O 1
ATOM 1026 N N . ASP A 1 126 ? -32.372 -5.901 14.812 1.00 90.50 126 ASP A N 1
ATOM 1027 C CA . ASP A 1 126 ? -32.634 -7.119 14.029 1.00 90.50 126 ASP A CA 1
ATOM 1028 C C . ASP A 1 126 ? -31.525 -7.472 13.008 1.00 90.50 126 ASP A C 1
ATOM 1030 O O . ASP A 1 126 ? -31.698 -8.339 12.148 1.00 90.50 126 ASP A O 1
ATOM 1034 N N . LYS A 1 127 ? -30.354 -6.820 13.085 1.00 92.31 127 LYS A N 1
ATOM 1035 C CA . LYS A 1 127 ? -29.171 -7.155 12.286 1.00 92.31 127 LYS A CA 1
ATOM 1036 C C . LYS A 1 127 ? -28.253 -8.097 13.056 1.00 92.31 127 LYS A C 1
ATOM 1038 O O . LYS A 1 127 ? -28.201 -8.109 14.281 1.00 92.31 127 LYS A O 1
ATOM 1043 N N . LYS A 1 128 ? -27.445 -8.844 12.304 1.00 93.19 128 LYS A N 1
ATOM 1044 C CA . LYS A 1 128 ? -26.322 -9.602 12.863 1.00 93.19 128 LYS A CA 1
ATOM 1045 C C . LYS A 1 128 ? -25.232 -8.630 13.323 1.00 93.19 128 LYS A C 1
ATOM 1047 O O . LYS A 1 128 ? -24.588 -8.020 12.471 1.00 93.19 128 LYS A O 1
ATOM 1052 N N . VAL A 1 129 ? -25.067 -8.488 14.635 1.00 95.81 129 VAL A N 1
ATOM 1053 C CA . VAL A 1 129 ? -24.096 -7.584 15.269 1.00 95.81 129 VAL A CA 1
ATOM 1054 C C . VAL A 1 129 ? -22.774 -8.305 15.511 1.00 95.81 129 VAL A C 1
ATOM 1056 O O . VAL A 1 129 ? -22.757 -9.436 16.002 1.00 95.81 129 VAL A O 1
ATOM 1059 N N . TYR A 1 130 ? -21.673 -7.625 15.199 1.00 95.94 130 TYR A N 1
ATOM 1060 C CA . TYR A 1 130 ? -20.321 -8.043 15.563 1.00 95.94 130 TYR A CA 1
ATOM 1061 C C . TYR A 1 130 ? -19.830 -7.135 16.685 1.00 95.94 130 TYR A C 1
ATOM 1063 O O . TYR A 1 130 ? -20.007 -5.923 16.610 1.00 95.94 130 TYR A O 1
ATOM 1071 N N . SER A 1 131 ? -19.237 -7.706 17.726 1.00 94.62 131 SER A N 1
ATOM 1072 C CA . SER A 1 131 ? -18.775 -6.971 18.902 1.00 94.62 131 SER A CA 1
ATOM 1073 C C . SER A 1 131 ? -17.268 -7.110 19.036 1.00 94.62 131 SER A C 1
ATOM 1075 O O . SER A 1 131 ? -16.761 -8.225 19.148 1.00 94.62 131 SER A O 1
ATOM 1077 N N . GLN A 1 132 ? -16.558 -5.988 19.062 1.00 94.62 132 GLN A N 1
ATOM 1078 C CA . GLN A 1 132 ? -15.135 -5.927 19.366 1.00 94.62 132 GLN A CA 1
ATOM 1079 C C . GLN A 1 132 ? -14.914 -5.176 20.680 1.00 94.62 132 GLN A C 1
ATOM 1081 O O . GLN A 1 132 ? -15.329 -4.032 20.851 1.00 94.62 132 GLN A O 1
ATOM 1086 N N . HIS A 1 133 ? -14.217 -5.826 21.598 1.00 91.56 133 HIS A N 1
ATOM 1087 C CA . HIS A 1 133 ? -13.736 -5.249 22.846 1.00 91.56 133 HIS A CA 1
ATOM 1088 C C . HIS A 1 133 ? -12.405 -5.905 23.210 1.00 91.56 133 HIS A C 1
ATOM 1090 O O . HIS A 1 133 ? -12.078 -6.973 22.681 1.00 91.56 133 HIS A O 1
ATOM 1096 N N . ASP A 1 134 ? -11.618 -5.257 24.067 1.00 84.44 134 ASP A N 1
ATOM 1097 C CA . ASP A 1 134 ? -10.360 -5.842 24.512 1.00 84.44 134 ASP A CA 1
ATOM 1098 C C . ASP A 1 134 ? -10.596 -7.084 25.395 1.00 84.44 134 ASP A C 1
ATOM 1100 O O . ASP A 1 134 ? -11.705 -7.387 25.844 1.00 84.44 134 ASP A O 1
ATOM 1104 N N . ASN A 1 135 ? -9.528 -7.833 25.648 1.00 83.31 135 ASN A N 1
ATOM 1105 C CA . ASN A 1 135 ? -9.576 -9.038 26.469 1.00 83.31 135 ASN A CA 1
ATOM 1106 C C . ASN A 1 135 ? -9.271 -8.766 27.951 1.00 83.31 135 ASN A C 1
ATOM 1108 O O . ASN A 1 135 ? -8.806 -9.668 28.660 1.00 83.31 135 ASN A O 1
ATOM 1112 N N . ALA A 1 136 ? -9.519 -7.543 28.439 1.00 84.56 136 ALA A N 1
ATOM 1113 C CA . ALA A 1 136 ? -9.351 -7.227 29.849 1.00 84.56 136 ALA A CA 1
ATOM 1114 C C . ALA A 1 136 ? -10.172 -8.192 30.719 1.00 84.56 136 ALA A C 1
ATOM 1116 O O . ALA A 1 136 ? -11.262 -8.637 30.356 1.00 84.56 136 ALA A O 1
ATOM 1117 N N . ARG A 1 137 ? -9.648 -8.525 31.908 1.00 85.56 137 ARG A N 1
ATOM 1118 C CA . ARG A 1 137 ? -10.245 -9.538 32.803 1.00 85.56 137 ARG A CA 1
ATOM 1119 C C . ARG A 1 137 ? -11.762 -9.373 33.025 1.00 85.56 137 ARG A C 1
ATOM 1121 O O . ARG A 1 137 ? -12.445 -10.396 33.000 1.00 85.56 137 ARG A O 1
ATOM 1128 N N . PRO A 1 138 ? -12.315 -8.156 33.216 1.00 87.88 138 PRO A N 1
ATOM 1129 C CA . PRO A 1 138 ? -13.762 -7.973 33.349 1.00 87.88 138 PRO A CA 1
ATOM 1130 C C . PRO A 1 138 ? -14.552 -8.413 32.105 1.00 87.88 138 PRO A C 1
ATOM 1132 O O . PRO A 1 138 ? -15.611 -9.028 32.243 1.00 87.88 138 PRO A O 1
ATOM 1135 N N . HIS A 1 139 ? -14.014 -8.160 30.910 1.00 87.31 139 HIS A N 1
ATOM 1136 C CA . HIS A 1 139 ? -14.676 -8.376 29.618 1.00 87.31 139 HIS A CA 1
ATOM 1137 C C . HIS A 1 139 ? -14.730 -9.855 29.224 1.00 87.31 139 HIS A C 1
ATOM 1139 O O . HIS A 1 139 ? -15.633 -10.283 28.514 1.00 87.31 139 HIS A O 1
ATOM 1145 N N . VAL A 1 140 ? -13.805 -10.674 29.733 1.00 84.19 140 VAL A N 1
ATOM 1146 C CA . VAL A 1 140 ? -13.743 -12.118 29.438 1.00 84.19 140 VAL A CA 1
ATOM 1147 C C . VAL A 1 140 ? -14.357 -12.999 30.530 1.00 84.19 140 VAL A C 1
ATOM 1149 O O . VAL A 1 140 ? -14.223 -14.227 30.482 1.00 84.19 140 VAL A O 1
ATOM 1152 N N . SER A 1 141 ? -15.034 -12.394 31.510 1.00 87.56 141 SER A N 1
ATOM 1153 C CA . SER A 1 141 ? -15.719 -13.118 32.584 1.00 87.56 141 SER A CA 1
ATOM 1154 C C . SER A 1 141 ? -16.846 -14.015 32.050 1.00 87.56 141 SER A C 1
ATOM 1156 O O . SER A 1 141 ? -17.429 -13.770 30.991 1.00 87.56 141 SER A O 1
ATOM 1158 N N . LYS A 1 142 ? -17.172 -15.084 32.791 1.00 88.69 142 LYS A N 1
ATOM 1159 C CA . LYS A 1 142 ? -18.213 -16.051 32.396 1.00 88.69 142 LYS A CA 1
ATOM 1160 C C . LYS A 1 142 ? -19.570 -15.376 32.171 1.00 88.69 142 LYS A C 1
ATOM 1162 O O . LYS A 1 142 ? -20.239 -15.676 31.190 1.00 88.69 142 LYS A O 1
ATOM 1167 N N . GLN A 1 143 ? -19.937 -14.455 33.057 1.00 90.88 143 GLN A N 1
ATOM 1168 C CA . GLN A 1 143 ? -21.194 -13.711 32.999 1.00 90.88 143 GLN A CA 1
ATOM 1169 C C . GLN A 1 143 ? -21.286 -12.845 31.738 1.00 90.88 143 GLN A C 1
ATOM 1171 O O . GLN A 1 143 ? -22.292 -12.888 31.038 1.00 90.88 143 GLN A O 1
ATOM 1176 N N . VAL A 1 144 ? -20.209 -12.133 31.394 1.00 90.06 144 VAL A N 1
ATOM 1177 C CA . VAL A 1 144 ? -20.154 -11.301 30.185 1.00 90.06 144 VAL A CA 1
ATOM 1178 C C . VAL A 1 144 ? -20.284 -12.147 28.920 1.00 90.06 144 VAL A C 1
ATOM 1180 O O . VAL A 1 144 ? -21.065 -11.813 28.030 1.00 90.06 144 VAL A O 1
ATOM 1183 N N . LYS A 1 145 ? -19.584 -13.287 28.857 1.00 88.62 145 LYS A N 1
ATOM 1184 C CA . LYS A 1 145 ? -19.708 -14.230 27.734 1.00 88.62 145 LYS A CA 1
ATOM 1185 C C . LYS A 1 145 ? -21.134 -14.770 27.587 1.00 88.62 145 LYS A C 1
ATOM 1187 O O . LYS A 1 145 ? -21.617 -14.892 26.466 1.00 88.62 145 LYS A O 1
ATOM 1192 N N . GLN A 1 146 ? -21.804 -15.078 28.700 1.00 89.94 146 GLN A N 1
ATOM 1193 C CA . GLN A 1 146 ? -23.194 -15.548 28.702 1.00 89.94 146 GLN A CA 1
ATOM 1194 C C . GLN A 1 146 ? -24.172 -14.470 28.219 1.00 89.94 146 GLN A C 1
ATOM 1196 O O . GLN A 1 146 ? -25.065 -14.780 27.438 1.00 89.94 146 GLN A O 1
ATOM 1201 N N . GLU A 1 147 ? -23.988 -13.215 28.627 1.00 92.38 147 GLU A N 1
ATOM 1202 C CA . GLU A 1 147 ? -24.833 -12.096 28.188 1.00 92.38 147 GLU A CA 1
ATOM 1203 C C . GLU A 1 147 ? -24.679 -11.814 26.690 1.00 92.38 147 GLU A C 1
ATOM 1205 O O . GLU A 1 147 ? -25.673 -11.771 25.969 1.00 92.38 147 GLU A O 1
ATOM 1210 N N . LEU A 1 148 ? -23.442 -11.724 26.186 1.00 90.94 148 LEU A N 1
ATOM 1211 C CA . LEU A 1 148 ? -23.182 -11.517 24.754 1.00 90.94 148 LEU A CA 1
AT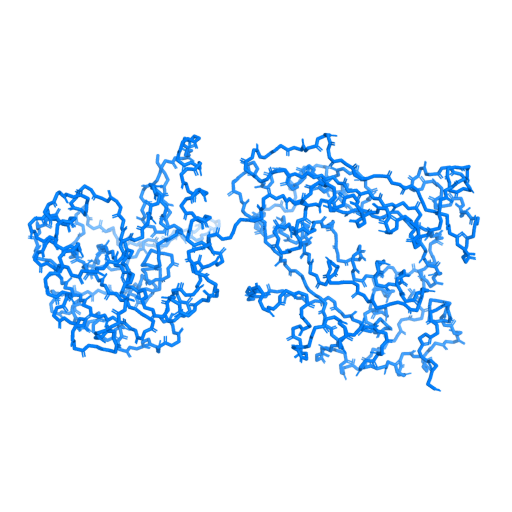OM 1212 C C . LEU A 1 148 ? -23.749 -12.657 23.895 1.00 90.94 148 LEU A C 1
ATOM 1214 O O . LEU A 1 148 ? -24.345 -12.406 22.845 1.00 90.94 148 LEU A O 1
ATOM 1218 N N . MET A 1 149 ? -23.620 -13.902 24.369 1.00 89.81 149 MET A N 1
ATOM 1219 C CA . MET A 1 149 ? -24.227 -15.071 23.730 1.00 89.81 149 MET A CA 1
ATOM 1220 C C . MET A 1 149 ? -25.759 -14.991 23.745 1.00 89.81 149 MET A C 1
ATOM 1222 O O . MET A 1 149 ? -26.388 -15.260 22.724 1.00 89.81 149 MET A O 1
ATOM 1226 N N . GLY A 1 150 ? -26.360 -14.567 24.861 1.00 92.81 150 GLY A N 1
ATOM 1227 C CA . GLY A 1 150 ? -27.805 -14.365 24.987 1.00 92.81 150 GLY A CA 1
ATOM 1228 C C . GLY A 1 150 ? -28.363 -13.299 24.041 1.00 92.81 150 GLY A C 1
ATOM 1229 O O . GLY A 1 150 ? -29.518 -13.386 23.630 1.00 92.81 150 GLY A O 1
ATOM 1230 N N . TYR A 1 151 ? -27.547 -12.322 23.636 1.00 93.81 151 TYR A N 1
ATOM 1231 C CA . TYR A 1 151 ? -27.927 -11.317 22.636 1.00 93.81 151 TYR A CA 1
ATOM 1232 C C . TYR A 1 151 ? -27.766 -11.797 21.188 1.00 93.81 151 TYR A C 1
ATOM 1234 O O . TYR A 1 151 ? -28.167 -11.078 20.272 1.00 93.81 151 TYR A O 1
ATOM 1242 N N . GLY A 1 152 ? -27.164 -12.970 20.964 1.00 91.81 152 GLY A N 1
ATOM 1243 C CA . GLY A 1 152 ? -26.825 -13.466 19.629 1.00 91.81 152 GLY A CA 1
ATOM 1244 C C . GLY A 1 152 ? -25.737 -12.641 18.933 1.00 91.81 152 GLY A C 1
ATOM 1245 O O . GLY A 1 152 ? -25.706 -12.579 17.704 1.00 91.81 152 GLY A O 1
ATOM 1246 N N . TRP A 1 153 ? -24.877 -11.958 19.696 1.00 93.88 153 TRP A N 1
ATOM 1247 C CA . TRP A 1 153 ? -23.808 -11.129 19.139 1.00 93.88 153 TRP A CA 1
ATOM 1248 C C . TRP A 1 153 ? -22.562 -11.954 18.843 1.00 93.88 153 TRP A C 1
ATOM 1250 O O . TRP A 1 153 ? -22.114 -12.764 19.655 1.00 93.88 153 TRP A O 1
ATOM 1260 N N . ASN A 1 154 ? -21.957 -11.693 17.688 1.00 92.06 154 ASN A N 1
ATOM 1261 C CA . ASN A 1 154 ? -20.703 -12.314 17.298 1.00 92.06 154 ASN A CA 1
ATOM 1262 C C . ASN A 1 154 ? -19.532 -11.558 17.927 1.00 92.06 154 ASN A C 1
ATOM 1264 O O . ASN A 1 154 ? -19.122 -10.514 17.420 1.00 92.06 154 ASN A O 1
ATOM 1268 N N . VAL A 1 155 ? -18.981 -12.081 19.019 1.00 91.75 155 VAL A N 1
ATOM 1269 C CA . VAL A 1 155 ? -17.778 -11.512 19.639 1.00 91.75 155 VAL A CA 1
ATOM 1270 C C . VAL A 1 155 ? -16.564 -11.835 18.773 1.00 91.75 155 VAL A C 1
ATOM 1272 O O . VAL A 1 155 ? -16.276 -13.002 18.508 1.00 91.75 155 VAL A O 1
ATOM 1275 N N . LEU A 1 156 ? -15.872 -10.798 18.312 1.00 92.19 156 LEU A N 1
ATOM 1276 C CA . LEU A 1 156 ? -14.676 -10.936 17.493 1.00 92.19 156 LEU A CA 1
ATOM 1277 C C . LEU A 1 156 ? -13.465 -11.320 18.353 1.00 92.19 156 LEU A C 1
ATOM 1279 O O . LEU A 1 156 ? -13.340 -10.819 19.474 1.00 92.19 156 LEU A O 1
ATOM 1283 N N . PRO A 1 157 ? -12.542 -12.154 17.841 1.00 86.44 157 PRO A N 1
ATOM 1284 C CA . PRO A 1 157 ? -11.256 -12.343 18.494 1.00 86.44 157 PRO A CA 1
ATOM 1285 C C . PRO A 1 157 ? -10.496 -11.010 18.563 1.00 86.44 157 PRO A C 1
ATOM 1287 O O . PRO A 1 157 ? -10.507 -10.217 17.619 1.00 86.44 157 PRO A O 1
ATOM 1290 N N . HIS A 1 158 ? -9.841 -10.759 19.696 1.00 88.75 158 HIS A N 1
ATOM 1291 C CA . HIS A 1 158 ? -8.953 -9.616 19.868 1.00 88.75 158 HIS A CA 1
ATOM 1292 C C . HIS A 1 158 ? -7.646 -10.067 20.533 1.00 88.75 158 HIS A C 1
ATOM 1294 O O . HIS A 1 158 ? -7.672 -10.562 21.671 1.00 88.75 158 HIS A O 1
ATOM 1300 N N . PRO A 1 159 ? -6.501 -9.892 19.858 1.00 83.88 159 PRO A N 1
ATOM 1301 C CA . PRO A 1 159 ? -5.236 -10.377 20.374 1.00 83.88 159 PRO A CA 1
ATOM 1302 C C . PRO A 1 159 ? -4.728 -9.514 21.543 1.00 83.88 159 PRO A C 1
ATOM 1304 O O . PRO A 1 159 ? -4.913 -8.293 21.547 1.00 83.88 159 PRO A O 1
ATOM 1307 N N . PRO A 1 160 ? -4.026 -10.102 22.532 1.00 81.62 160 PRO A N 1
ATOM 1308 C CA . PRO A 1 160 ? -3.420 -9.348 23.629 1.00 81.62 160 PRO A CA 1
ATOM 1309 C C . PRO A 1 160 ? -2.512 -8.207 23.144 1.00 81.62 160 PRO A C 1
ATOM 1311 O O . PRO A 1 160 ? -1.847 -8.321 22.115 1.00 81.62 160 PRO A O 1
ATOM 1314 N N . TYR A 1 161 ? -2.440 -7.121 23.921 1.00 82.19 161 TYR A N 1
ATOM 1315 C CA . TYR A 1 161 ? -1.528 -5.988 23.690 1.00 82.19 161 TYR A CA 1
ATOM 1316 C C . TYR A 1 161 ? -1.629 -5.354 22.292 1.00 82.19 161 TYR A C 1
ATOM 1318 O O . TYR A 1 161 ? -0.617 -4.918 21.742 1.00 82.19 161 TYR A O 1
ATOM 1326 N N . SER A 1 162 ? -2.835 -5.292 21.720 1.00 83.69 162 SER A N 1
ATOM 1327 C CA . SER A 1 162 ? -3.045 -4.850 20.335 1.00 83.69 162 SER A CA 1
ATOM 1328 C C . SER A 1 162 ? -3.939 -3.611 20.205 1.00 83.69 162 SER A C 1
ATOM 1330 O O . SER A 1 162 ? -4.926 -3.638 19.468 1.00 83.69 162 SER A O 1
ATOM 1332 N N . PRO A 1 163 ? -3.592 -2.486 20.868 1.00 85.94 163 PRO A N 1
ATOM 1333 C CA . PRO A 1 163 ? -4.361 -1.246 20.748 1.00 85.94 163 PRO A CA 1
ATOM 1334 C C . PRO A 1 163 ? -4.338 -0.690 19.314 1.00 85.94 163 PRO A C 1
ATOM 1336 O O . PRO A 1 163 ? -5.221 0.052 18.904 1.00 85.94 163 PRO A O 1
ATOM 1339 N N . ASP A 1 164 ? -3.352 -1.081 18.509 1.00 82.19 164 ASP A N 1
ATOM 1340 C CA . ASP A 1 164 ? -3.272 -0.756 17.090 1.00 82.19 164 ASP A CA 1
ATOM 1341 C C . ASP A 1 164 ? -4.312 -1.490 16.225 1.00 82.19 164 ASP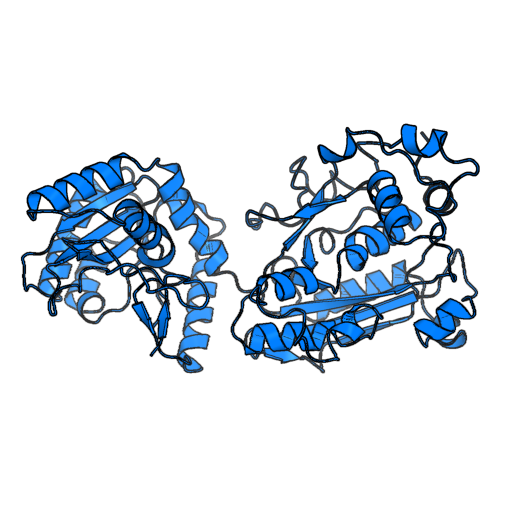 A C 1
ATOM 1343 O O . ASP A 1 164 ? -4.504 -1.096 15.077 1.00 82.19 164 ASP A O 1
ATOM 1347 N N . LEU A 1 165 ? -5.006 -2.493 16.776 1.00 89.06 165 LEU A N 1
ATOM 1348 C CA . LEU A 1 165 ? -6.127 -3.215 16.161 1.00 89.06 165 LEU A CA 1
ATOM 1349 C C . LEU A 1 165 ? -7.481 -2.878 16.819 1.00 89.06 165 LEU A C 1
ATOM 1351 O O . LEU A 1 165 ? -8.487 -3.511 16.504 1.00 89.06 165 LEU A O 1
ATOM 1355 N N . ALA A 1 166 ? -7.520 -1.900 17.731 1.00 92.56 166 ALA A N 1
ATOM 1356 C CA . ALA A 1 166 ? -8.729 -1.438 18.412 1.00 92.56 166 ALA A CA 1
ATOM 1357 C C . ALA A 1 166 ? -9.114 -0.023 17.922 1.00 92.56 166 ALA A C 1
ATOM 1359 O O . ALA A 1 166 ? -8.379 0.931 18.194 1.00 92.56 166 ALA A O 1
ATOM 1360 N N . PRO A 1 167 ? -10.251 0.170 17.226 1.00 95.88 167 PRO A N 1
ATOM 1361 C CA . PRO A 1 167 ? -10.648 1.464 16.669 1.00 95.88 167 PRO A CA 1
ATOM 1362 C C . PRO A 1 167 ? -10.798 2.549 17.726 1.00 95.88 167 PRO A C 1
ATOM 1364 O O . PRO A 1 167 ? -10.435 3.701 17.484 1.00 95.88 167 PRO A O 1
ATOM 1367 N N . SER A 1 168 ? -11.297 2.198 18.913 1.00 96.06 168 SER A N 1
ATOM 1368 C CA . SER A 1 168 ? -11.377 3.142 20.028 1.00 96.06 168 SER A CA 1
ATOM 1369 C C . SER A 1 168 ? -10.004 3.745 20.350 1.00 96.06 168 SER A C 1
ATOM 1371 O O . SER A 1 168 ? -9.896 4.957 20.508 1.00 96.06 168 SER A O 1
ATOM 1373 N N . GLU A 1 169 ? -8.944 2.936 20.334 1.00 91.25 169 GLU A N 1
ATOM 1374 C CA . GLU A 1 169 ? -7.576 3.346 20.659 1.00 91.25 169 GLU A CA 1
ATOM 1375 C C . GLU A 1 169 ? -6.896 4.098 19.507 1.00 91.25 169 GLU A C 1
ATOM 1377 O O . GLU A 1 169 ? -6.492 5.255 19.666 1.00 91.25 169 GLU A O 1
ATOM 1382 N N . TYR A 1 170 ? -6.788 3.482 18.323 1.00 86.88 170 TYR A N 1
ATOM 1383 C CA . TYR A 1 170 ? -6.014 4.071 17.224 1.00 86.88 170 TYR A CA 1
ATOM 1384 C C . TYR A 1 170 ? -6.713 5.241 16.521 1.00 86.88 170 TYR A C 1
ATOM 1386 O O . TYR A 1 170 ? -6.056 5.985 15.787 1.00 86.88 170 TYR A O 1
ATOM 1394 N N . TRP A 1 171 ? -8.034 5.376 16.676 1.00 94.00 171 TRP A N 1
ATOM 1395 C CA . TRP A 1 171 ? -8.841 6.366 15.962 1.00 94.00 171 TRP A CA 1
ATOM 1396 C C . TRP A 1 171 ? -9.499 7.360 16.915 1.00 94.00 171 TRP A C 1
ATOM 1398 O O . TRP A 1 171 ? -9.116 8.532 16.949 1.00 94.00 171 TRP A O 1
ATOM 1408 N N . LEU A 1 172 ? -10.465 6.893 17.714 1.00 96.00 172 LEU A N 1
ATOM 1409 C CA . LEU A 1 172 ? -11.346 7.759 18.501 1.00 96.00 172 LEU A CA 1
ATOM 1410 C C . LEU A 1 172 ? -10.584 8.503 19.605 1.00 96.00 172 LEU A C 1
ATOM 1412 O O . LEU A 1 172 ? -10.680 9.722 19.727 1.00 96.00 172 LEU A O 1
ATOM 1416 N N . PHE A 1 173 ? -9.804 7.788 20.411 1.00 93.44 173 PHE A N 1
ATOM 1417 C CA . PHE A 1 173 ? -9.140 8.353 21.584 1.00 93.44 173 PHE A CA 1
ATOM 1418 C C . PHE A 1 173 ? -7.974 9.269 21.238 1.00 93.44 173 PHE A C 1
ATOM 1420 O O . PHE A 1 173 ? -7.740 10.234 21.970 1.00 93.44 173 PHE A O 1
ATOM 1427 N N . GLY A 1 174 ? -7.271 9.003 20.134 1.00 88.06 174 GLY A N 1
ATOM 1428 C CA . GLY A 1 174 ? -6.253 9.910 19.611 1.00 88.06 174 GLY A CA 1
ATOM 1429 C C . GLY A 1 174 ? -6.856 11.248 19.181 1.00 88.06 174 GLY A C 1
ATOM 1430 O O . GLY A 1 174 ? -6.308 12.302 19.498 1.00 88.06 174 GLY A O 1
ATOM 1431 N N . ASP A 1 175 ? -8.006 11.216 18.506 1.00 92.62 175 ASP A N 1
ATOM 1432 C CA . ASP A 1 175 ? -8.720 12.424 18.092 1.00 92.62 175 ASP A CA 1
ATOM 1433 C C . ASP A 1 175 ? -9.333 13.198 19.260 1.00 92.62 175 ASP A C 1
ATOM 1435 O O . ASP A 1 175 ? -9.171 14.414 19.357 1.00 92.62 175 ASP A O 1
ATOM 1439 N N . MET A 1 176 ? -9.958 12.489 20.195 1.00 94.31 176 MET A N 1
ATOM 1440 C CA . MET A 1 176 ? -10.519 13.078 21.408 1.00 94.31 176 MET A CA 1
ATOM 1441 C C . MET A 1 176 ? -9.449 13.766 22.258 1.00 94.31 176 MET A C 1
ATOM 1443 O O . MET A 1 176 ? -9.667 14.873 22.741 1.00 94.31 176 MET A O 1
ATOM 1447 N N . SER A 1 177 ? -8.272 13.147 22.408 1.00 88.69 177 SER A N 1
ATOM 1448 C CA . SER A 1 177 ? -7.157 13.763 23.133 1.00 88.69 177 SER A CA 1
ATOM 1449 C C . SER A 1 177 ? -6.706 15.078 22.496 1.00 88.69 177 SER A C 1
ATOM 1451 O O . SER A 1 177 ? -6.465 16.029 23.230 1.00 88.69 177 SER A O 1
ATOM 1453 N N . ARG A 1 178 ? -6.658 15.172 21.160 1.00 88.81 178 ARG A N 1
ATOM 1454 C CA . ARG A 1 178 ? -6.358 16.439 20.467 1.00 88.81 178 ARG A CA 1
ATOM 1455 C C . ARG A 1 178 ? -7.464 17.474 20.656 1.00 88.81 178 ARG A C 1
ATOM 1457 O O . ARG A 1 178 ? -7.178 18.640 20.883 1.00 88.81 178 ARG A O 1
ATOM 1464 N N . ALA A 1 179 ? -8.727 17.054 20.598 1.00 91.12 179 ALA A N 1
ATOM 1465 C CA . ALA A 1 179 ? -9.867 17.953 20.777 1.00 91.12 179 ALA A CA 1
ATOM 1466 C C . ALA A 1 179 ? -9.956 18.547 22.194 1.00 91.12 179 ALA A C 1
ATOM 1468 O O . ALA A 1 179 ? -10.560 19.604 22.387 1.00 91.12 179 ALA A O 1
ATOM 1469 N N . PHE A 1 180 ? -9.405 17.851 23.191 1.00 93.31 180 PHE A N 1
ATOM 1470 C CA . PHE A 1 180 ? -9.396 18.294 24.585 1.00 93.31 180 PHE A CA 1
ATOM 1471 C C . PHE A 1 180 ? -8.072 18.921 25.023 1.00 93.31 180 PHE A C 1
ATOM 1473 O O . PHE A 1 180 ? -8.009 19.437 26.134 1.00 93.31 180 PHE A O 1
ATOM 1480 N N . GLU A 1 181 ? -7.041 18.921 24.177 1.00 89.12 181 GLU A N 1
ATOM 1481 C CA . GLU A 1 181 ? -5.729 19.478 24.508 1.00 89.12 181 GLU A CA 1
ATOM 1482 C C . GLU A 1 181 ? -5.842 20.947 24.956 1.00 89.12 181 GLU A C 1
ATOM 1484 O O . GLU A 1 181 ? -6.492 21.762 24.302 1.00 89.12 181 GLU A O 1
ATOM 1489 N N . GLY A 1 182 ? -5.231 21.279 26.098 1.00 86.00 182 GLY A N 1
ATOM 1490 C CA . GLY A 1 182 ? -5.245 22.637 26.658 1.00 86.00 182 GLY A CA 1
ATOM 1491 C C . GLY A 1 182 ? -6.583 23.078 27.263 1.00 86.00 182 GLY A C 1
ATOM 1492 O O . GLY A 1 182 ? -6.750 24.250 27.587 1.00 86.00 182 GLY A O 1
ATOM 1493 N N . ARG A 1 183 ? -7.561 22.175 27.419 1.00 91.44 183 ARG A N 1
ATOM 1494 C CA . ARG A 1 183 ? -8.834 22.485 28.085 1.00 91.44 183 ARG A CA 1
ATOM 1495 C C . ARG A 1 183 ? -8.814 22.081 29.555 1.00 91.44 183 ARG A C 1
ATOM 1497 O O . ARG A 1 183 ? -8.397 20.971 29.896 1.00 91.44 183 ARG A O 1
ATOM 1504 N N . SER A 1 184 ? -9.391 22.945 30.387 1.00 92.56 184 SER A N 1
ATOM 1505 C CA . SER A 1 184 ? -9.683 22.659 31.792 1.00 92.56 184 SER A CA 1
ATOM 1506 C C . SER A 1 184 ? -11.189 22.592 32.036 1.00 92.56 184 SER A C 1
ATOM 1508 O O . SER A 1 184 ? -11.963 23.410 31.538 1.00 92.56 184 SER A O 1
ATOM 1510 N N . PHE A 1 185 ? -11.606 21.614 32.827 1.00 93.19 185 PHE A N 1
ATOM 1511 C CA . PHE A 1 185 ? -12.980 21.343 33.214 1.00 93.19 185 PHE A CA 1
ATOM 1512 C C . PHE A 1 185 ? -13.094 21.474 34.731 1.00 93.19 185 PHE A C 1
ATOM 1514 O O . PHE A 1 185 ? -12.348 20.848 35.478 1.00 93.19 185 PHE A O 1
ATOM 1521 N N . ASN A 1 186 ? -14.049 22.271 35.203 1.00 92.50 186 ASN A N 1
ATOM 1522 C CA . ASN A 1 186 ? -14.247 22.522 36.635 1.00 92.50 186 ASN A CA 1
ATOM 1523 C C . ASN A 1 186 ? -15.173 21.496 37.316 1.00 92.50 186 ASN A C 1
ATOM 1525 O O . ASN A 1 186 ? -15.289 21.471 38.539 1.00 92.50 186 ASN A O 1
ATOM 1529 N N . SER A 1 187 ? -15.847 20.643 36.543 1.00 93.69 187 SER A N 1
ATOM 1530 C CA . SER A 1 187 ? -16.846 19.706 37.050 1.00 93.69 187 SER A CA 1
ATOM 1531 C C . SER A 1 187 ? -17.023 18.503 36.125 1.00 93.69 187 SER A C 1
ATOM 1533 O O . SER A 1 187 ? -16.731 18.558 34.930 1.00 93.69 187 SER A O 1
ATOM 1535 N N . ARG A 1 188 ? -17.565 17.412 36.676 1.00 94.06 188 ARG A N 1
ATOM 1536 C CA . ARG A 1 188 ? -17.980 16.236 35.900 1.00 94.06 188 ARG A CA 1
ATOM 1537 C C . ARG A 1 188 ? -18.991 16.607 34.811 1.00 94.06 188 ARG A C 1
ATOM 1539 O O . ARG A 1 188 ? -18.880 16.111 33.696 1.00 94.06 188 ARG A O 1
ATOM 1546 N N . GLY A 1 189 ? -19.933 17.501 35.125 1.00 96.44 189 GLY A N 1
ATOM 1547 C CA . GLY A 1 189 ? -20.920 18.002 34.166 1.00 96.44 189 GLY A CA 1
ATOM 1548 C C . GLY A 1 189 ? -20.277 18.759 33.000 1.00 96.44 189 GLY A C 1
ATOM 1549 O O . GLY A 1 189 ? -20.700 18.589 31.861 1.00 96.44 189 GLY A O 1
ATOM 1550 N N . ALA A 1 190 ? -19.202 19.516 33.249 1.00 96.56 190 ALA A N 1
ATOM 1551 C CA . ALA A 1 190 ? -18.436 20.170 32.187 1.00 96.56 190 ALA A CA 1
ATOM 1552 C C . ALA A 1 190 ? -17.729 19.155 31.270 1.00 96.56 190 ALA A C 1
ATOM 1554 O O . ALA A 1 190 ? -17.755 19.318 30.050 1.00 96.56 190 ALA A O 1
ATOM 1555 N N . VAL A 1 191 ? -17.154 18.084 31.834 1.00 95.75 191 VAL A N 1
ATOM 1556 C CA . VAL A 1 191 ? -16.574 16.979 31.045 1.00 95.75 191 VAL A CA 1
ATOM 1557 C C . VAL A 1 191 ? -17.653 16.297 30.199 1.00 95.75 191 VAL A C 1
ATOM 1559 O O . VAL A 1 191 ? -17.460 16.069 29.007 1.00 95.75 191 VAL A O 1
ATOM 1562 N N . GLU A 1 192 ? -18.812 16.006 30.792 1.00 97.12 192 GLU A N 1
ATOM 1563 C CA . GLU A 1 192 ? -19.937 15.376 30.099 1.00 97.12 192 GLU A CA 1
ATOM 1564 C C . GLU A 1 192 ? -20.461 16.242 28.942 1.00 97.12 192 GLU A C 1
ATOM 1566 O O . GLU A 1 192 ? -20.669 15.739 27.838 1.00 97.12 192 GLU A O 1
ATOM 1571 N N . ALA A 1 193 ? -20.625 17.550 29.161 1.00 97.75 193 ALA A N 1
ATOM 1572 C CA . ALA A 1 193 ? -21.034 18.494 28.124 1.00 97.75 193 ALA A CA 1
ATOM 1573 C C . ALA A 1 193 ? -20.005 18.574 26.984 1.00 97.75 193 ALA A C 1
ATOM 1575 O O . ALA A 1 193 ? -20.378 18.559 25.810 1.00 97.75 193 ALA A O 1
ATOM 1576 N N . ALA A 1 194 ? -18.709 18.588 27.313 1.00 97.62 194 ALA A N 1
ATOM 1577 C CA . ALA A 1 194 ? -17.638 18.593 26.321 1.00 97.62 194 ALA A CA 1
ATOM 1578 C C . ALA A 1 194 ? -17.597 17.302 25.490 1.00 97.62 194 ALA A C 1
ATOM 1580 O O . ALA A 1 194 ? -17.371 17.369 24.284 1.00 97.62 194 ALA A O 1
ATOM 1581 N N . LEU A 1 195 ? -17.855 16.141 26.100 1.00 98.00 195 LEU A N 1
ATOM 1582 C CA . LEU A 1 195 ? -17.973 14.862 25.392 1.00 98.00 195 LEU A CA 1
ATOM 1583 C C . LEU A 1 195 ? -19.199 14.826 24.476 1.00 98.00 195 LEU A C 1
ATOM 1585 O O . LEU A 1 195 ? -19.073 14.424 23.320 1.00 98.00 195 LEU A O 1
ATOM 1589 N N . LYS A 1 196 ? -20.361 15.307 24.945 1.00 97.88 196 LYS A N 1
ATOM 1590 C CA . LYS A 1 196 ? -21.568 15.454 24.109 1.00 97.88 196 LYS A CA 1
ATOM 1591 C C . LYS A 1 196 ? -21.282 16.311 22.878 1.00 97.88 196 LYS A C 1
ATOM 1593 O O . LYS A 1 196 ? -21.585 15.896 21.763 1.00 97.88 196 LYS A O 1
ATOM 1598 N N . GLN A 1 197 ? -20.647 17.466 23.075 1.00 97.88 197 GLN A N 1
ATOM 1599 C CA . GLN A 1 197 ? -20.254 18.354 21.983 1.00 97.88 197 GLN A CA 1
ATOM 1600 C C . GLN A 1 197 ? -19.230 17.694 21.048 1.00 97.88 197 GLN A C 1
ATOM 1602 O O . GLN A 1 197 ? -19.369 17.786 19.830 1.00 97.88 197 GLN A O 1
ATOM 1607 N N . TYR A 1 198 ? -18.222 17.011 21.600 1.00 97.88 198 TYR A N 1
ATOM 1608 C CA . TYR A 1 198 ? -17.207 16.303 20.823 1.00 97.88 198 TYR A CA 1
ATOM 1609 C C . TYR A 1 198 ? -17.851 15.281 19.888 1.00 97.88 198 TYR A C 1
ATOM 1611 O O . TYR A 1 198 ? -17.652 15.362 18.678 1.00 97.88 198 TYR A O 1
ATOM 1619 N N . PHE A 1 199 ? -18.677 14.383 20.424 1.00 97.81 199 PHE A N 1
ATOM 1620 C CA . PHE A 1 199 ? -19.349 13.366 19.624 1.00 97.81 199 PHE A CA 1
ATOM 1621 C C . PHE A 1 199 ? -20.298 13.970 18.582 1.00 97.81 199 PHE A C 1
ATOM 1623 O O . PHE A 1 199 ? -20.263 13.558 17.428 1.00 97.81 199 PHE A O 1
ATOM 1630 N N . ALA A 1 200 ? -21.081 14.991 18.946 1.00 96.50 200 ALA A N 1
ATOM 1631 C CA . ALA A 1 200 ? -21.983 15.666 18.010 1.00 96.50 200 ALA A CA 1
ATOM 1632 C C . ALA A 1 200 ? -21.241 16.392 16.870 1.00 96.50 200 ALA A C 1
ATOM 1634 O O . ALA A 1 200 ? -21.787 16.557 15.783 1.00 96.50 200 ALA A O 1
ATOM 1635 N N . SER A 1 201 ? -19.995 16.819 17.099 1.00 96.75 201 SER A N 1
ATOM 1636 C CA . SER A 1 201 ? -19.186 17.526 16.098 1.00 96.75 201 SER A CA 1
ATOM 1637 C C . SER A 1 201 ? -18.526 16.616 15.056 1.00 96.75 201 SER A C 1
ATOM 1639 O O . SER A 1 201 ? -17.933 17.121 14.101 1.00 96.75 201 SER A O 1
ATOM 1641 N N . ARG A 1 202 ? -18.551 15.287 15.237 1.00 97.25 202 ARG A N 1
ATOM 1642 C CA . ARG A 1 202 ? -17.910 14.344 14.313 1.00 97.25 202 ARG A CA 1
ATOM 1643 C C . ARG A 1 202 ? -18.925 13.825 13.291 1.00 97.25 202 ARG A C 1
ATOM 1645 O O . ARG A 1 202 ? -19.948 13.276 13.687 1.00 97.25 202 ARG A O 1
ATOM 1652 N N . PRO A 1 203 ? -18.662 13.966 11.978 1.00 94.88 203 PRO A N 1
ATOM 1653 C CA . PRO A 1 203 ? -19.578 13.470 10.956 1.00 94.88 203 PRO A CA 1
ATOM 1654 C C . PRO A 1 203 ? -19.588 11.936 10.927 1.00 94.88 203 PRO A C 1
ATOM 1656 O O . PRO A 1 203 ? -18.588 11.308 11.264 1.00 94.88 203 PRO A O 1
ATOM 1659 N N . ALA A 1 204 ? -20.660 11.316 10.422 1.00 90.69 204 ALA A N 1
ATOM 1660 C CA . ALA A 1 204 ? -20.746 9.853 10.283 1.00 90.69 204 ALA A CA 1
ATOM 1661 C C . ALA A 1 204 ? -19.539 9.249 9.529 1.00 90.69 204 ALA A C 1
ATOM 1663 O O . ALA A 1 204 ? -19.008 8.209 9.914 1.00 90.69 204 ALA A O 1
ATOM 1664 N N . GLY A 1 205 ? -19.019 9.955 8.514 1.00 92.31 205 GLY A N 1
ATOM 1665 C CA . GLY A 1 205 ? -17.812 9.551 7.785 1.00 92.31 205 GLY A CA 1
ATOM 1666 C C . GLY A 1 205 ? -16.566 9.384 8.668 1.00 92.31 205 GLY A C 1
ATOM 1667 O O . GLY A 1 205 ? -15.737 8.526 8.382 1.00 92.31 205 GLY A O 1
ATOM 1668 N N . PHE A 1 206 ? -16.445 10.130 9.773 1.00 95.25 206 PHE A N 1
ATOM 1669 C CA . PHE A 1 206 ? -15.353 9.952 10.737 1.00 95.25 206 PHE A CA 1
ATOM 1670 C C . PHE A 1 206 ? -15.407 8.568 11.390 1.00 95.25 206 PHE A C 1
ATOM 1672 O O . PHE A 1 206 ? -14.387 7.884 11.460 1.00 95.25 206 PHE A O 1
ATOM 1679 N N . TYR A 1 207 ? -16.586 8.139 11.840 1.00 97.31 207 TYR A N 1
ATOM 1680 C CA . TYR A 1 207 ? -16.768 6.849 12.502 1.00 97.31 207 TYR A CA 1
ATOM 1681 C C . TYR A 1 207 ? -16.645 5.691 11.511 1.00 97.31 207 TYR A C 1
ATOM 1683 O O . TYR A 1 207 ? -15.876 4.756 11.742 1.00 97.31 207 TYR A O 1
ATOM 1691 N N . ARG A 1 208 ? -17.308 5.799 10.354 1.00 95.12 208 ARG A N 1
ATOM 1692 C CA . ARG A 1 208 ? -17.182 4.825 9.265 1.00 95.12 208 ARG A CA 1
ATOM 1693 C C . ARG A 1 208 ? -15.717 4.593 8.890 1.00 95.12 208 ARG A C 1
ATOM 1695 O O . ARG A 1 208 ? -15.267 3.452 8.912 1.00 95.12 208 ARG A O 1
ATOM 1702 N N . ASN A 1 209 ? -14.945 5.651 8.639 1.00 90.50 209 ASN A N 1
ATOM 1703 C CA . ASN A 1 209 ? -13.527 5.521 8.289 1.00 90.50 209 ASN A CA 1
ATOM 1704 C C . ASN A 1 209 ? -12.709 4.858 9.406 1.00 90.50 209 ASN A C 1
ATOM 1706 O O . ASN A 1 209 ? -11.837 4.040 9.124 1.00 90.50 209 ASN A O 1
ATOM 1710 N N . GLY A 1 210 ? -13.008 5.171 10.670 1.00 91.12 210 GLY A N 1
ATOM 1711 C CA . GLY A 1 210 ? -12.346 4.558 11.818 1.00 91.12 210 GLY A CA 1
ATOM 1712 C C . GLY A 1 210 ? -12.513 3.043 11.864 1.00 91.12 210 GLY A C 1
ATOM 1713 O O . GLY A 1 210 ? -11.523 2.340 12.049 1.00 91.12 210 GLY A O 1
ATOM 1714 N N . ILE A 1 211 ? -13.730 2.543 11.647 1.00 95.44 211 ILE A N 1
ATOM 1715 C CA . ILE A 1 211 ? -14.029 1.103 11.622 1.00 95.44 211 ILE A CA 1
ATOM 1716 C C . ILE A 1 211 ? -13.464 0.431 10.372 1.00 95.44 211 ILE A C 1
ATOM 1718 O O . ILE A 1 211 ? -12.796 -0.593 10.482 1.00 95.44 211 ILE A O 1
ATOM 1722 N N . HIS A 1 212 ? -13.669 1.011 9.188 1.00 89.75 212 HIS A N 1
ATOM 1723 C CA . HIS A 1 212 ? -13.211 0.412 7.927 1.00 89.75 212 HIS A CA 1
ATOM 1724 C C . HIS A 1 212 ? -11.680 0.316 7.836 1.00 89.75 212 HIS A C 1
ATOM 1726 O O . HIS A 1 212 ? -11.149 -0.588 7.191 1.00 89.75 212 HIS A O 1
ATOM 1732 N N . LYS A 1 213 ? -10.954 1.149 8.594 1.00 84.19 213 LYS A N 1
ATOM 1733 C CA . LYS A 1 213 ? -9.496 1.056 8.749 1.00 84.19 213 LYS A CA 1
ATOM 1734 C C . LYS A 1 213 ? -9.014 -0.237 9.422 1.00 84.19 213 LYS A C 1
ATOM 1736 O O . LYS A 1 213 ? -7.833 -0.563 9.318 1.00 84.19 213 LYS A O 1
ATOM 1741 N N . LEU A 1 214 ? -9.893 -1.001 10.078 1.00 86.56 214 LEU A N 1
ATOM 1742 C CA . LEU A 1 214 ? -9.542 -2.310 10.634 1.00 86.56 214 LEU A CA 1
ATOM 1743 C C . LEU A 1 214 ? -9.022 -3.266 9.571 1.00 86.56 214 LEU A C 1
ATOM 1745 O O . LEU A 1 214 ? -8.061 -3.981 9.830 1.00 86.56 214 LEU A O 1
ATOM 1749 N N . ARG A 1 215 ? -9.594 -3.241 8.364 1.00 78.00 215 ARG A N 1
ATOM 1750 C CA . ARG A 1 215 ? -9.159 -4.143 7.297 1.00 78.00 215 ARG A CA 1
ATOM 1751 C C . ARG A 1 215 ? -7.712 -3.877 6.898 1.00 78.00 215 ARG A C 1
ATOM 1753 O O . ARG A 1 215 ? -6.948 -4.822 6.753 1.00 78.00 215 ARG A O 1
ATOM 1760 N N . GLU A 1 216 ? -7.321 -2.607 6.791 1.00 70.56 216 GLU A N 1
ATOM 1761 C CA . GLU A 1 216 ? -5.926 -2.210 6.547 1.00 70.56 216 GLU A CA 1
ATOM 1762 C C . GLU A 1 216 ? -5.004 -2.725 7.653 1.00 70.56 216 GLU A C 1
ATOM 1764 O O . GLU A 1 216 ? -3.893 -3.169 7.394 1.00 70.56 216 GLU A O 1
ATOM 1769 N N . ARG A 1 217 ? -5.481 -2.657 8.897 1.00 76.75 217 ARG A N 1
ATOM 1770 C CA . ARG A 1 217 ? -4.707 -2.995 10.092 1.00 76.75 217 ARG A CA 1
ATOM 1771 C C . ARG A 1 217 ? -4.591 -4.498 10.328 1.00 76.75 217 ARG A C 1
ATOM 1773 O O . ARG A 1 217 ? -3.591 -4.929 10.886 1.00 76.75 217 ARG A O 1
ATOM 1780 N N . TRP A 1 218 ? -5.575 -5.282 9.892 1.00 74.62 218 TRP A N 1
ATOM 1781 C CA . TRP A 1 218 ? -5.508 -6.744 9.879 1.00 74.62 218 TRP A CA 1
ATOM 1782 C C . TRP A 1 218 ? -4.670 -7.273 8.719 1.00 74.62 218 TRP A C 1
ATOM 1784 O O . TRP A 1 218 ? -4.123 -8.372 8.802 1.00 74.62 218 TRP A O 1
ATOM 1794 N N . ARG A 1 219 ? -4.576 -6.518 7.618 1.00 64.31 219 ARG A N 1
ATOM 1795 C CA . ARG A 1 219 ? -3.783 -6.928 6.464 1.00 64.31 219 ARG A CA 1
ATOM 1796 C C . ARG A 1 219 ? -2.304 -6.847 6.776 1.00 64.31 219 ARG A C 1
ATOM 1798 O O . ARG A 1 219 ? -1.714 -5.778 6.905 1.00 64.31 219 ARG A O 1
ATOM 1805 N N . HIS A 1 220 ? -1.700 -8.019 6.775 1.00 62.12 220 HIS A N 1
ATOM 1806 C CA . HIS A 1 220 ? -0.272 -8.180 6.651 1.00 62.12 220 HIS A CA 1
ATOM 1807 C C . HIS A 1 220 ? 0.000 -8.771 5.271 1.00 62.12 220 HIS A C 1
ATOM 1809 O O . HIS A 1 220 ? -0.587 -9.791 4.912 1.00 62.12 220 HIS A O 1
ATOM 1815 N N . PHE A 1 221 ? 0.879 -8.133 4.492 1.00 66.38 221 PHE A N 1
ATOM 1816 C CA . PHE A 1 221 ? 1.577 -8.880 3.451 1.00 66.38 221 PHE A CA 1
ATOM 1817 C C . PHE A 1 221 ? 2.299 -10.028 4.158 1.00 66.38 221 PHE A C 1
ATOM 1819 O O . PHE A 1 221 ? 2.898 -9.827 5.217 1.00 66.38 221 PHE A O 1
ATOM 1826 N N . GLU A 1 222 ? 2.208 -11.241 3.630 1.00 71.38 222 GLU A N 1
ATOM 1827 C CA . GLU A 1 222 ? 2.964 -12.349 4.216 1.00 71.38 222 GLU A CA 1
ATOM 1828 C C . GLU A 1 222 ? 4.440 -12.240 3.822 1.00 71.38 222 GLU A C 1
ATOM 1830 O O . GLU A 1 222 ? 5.345 -12.497 4.621 1.00 71.38 222 GLU A O 1
ATOM 1835 N N . ASN A 1 223 ? 4.668 -11.783 2.589 1.00 84.69 223 ASN A N 1
ATOM 1836 C CA . ASN A 1 223 ? 5.976 -11.692 1.972 1.00 84.69 223 ASN A CA 1
ATOM 1837 C C . ASN A 1 223 ? 6.156 -10.340 1.267 1.00 84.69 223 ASN A C 1
ATOM 1839 O O . ASN A 1 223 ? 5.238 -9.822 0.624 1.00 84.69 223 ASN A O 1
ATOM 1843 N N . LEU A 1 224 ? 7.362 -9.786 1.371 1.00 89.44 224 LEU A N 1
ATOM 1844 C CA . LEU A 1 224 ? 7.837 -8.686 0.534 1.00 89.44 224 LEU A CA 1
ATOM 1845 C C . LEU A 1 224 ? 8.738 -9.264 -0.549 1.00 89.44 224 LEU A C 1
ATOM 1847 O O . LEU A 1 224 ? 9.669 -10.010 -0.243 1.00 89.44 224 LEU A O 1
ATOM 1851 N N . LEU A 1 225 ? 8.462 -8.913 -1.801 1.00 94.06 225 LEU A N 1
ATOM 1852 C CA . LEU A 1 225 ? 9.286 -9.298 -2.942 1.00 94.06 225 LEU A CA 1
ATOM 1853 C C . LEU A 1 225 ? 10.166 -8.103 -3.301 1.00 94.06 225 LEU A C 1
ATOM 1855 O O . LEU A 1 225 ? 9.682 -7.113 -3.843 1.00 94.06 225 LEU A O 1
ATOM 1859 N N . ILE A 1 226 ? 11.450 -8.175 -2.962 1.00 93.75 226 ILE A N 1
ATOM 1860 C CA . ILE A 1 226 ? 12.430 -7.149 -3.319 1.00 93.75 226 ILE A CA 1
ATOM 1861 C C . ILE A 1 226 ? 12.765 -7.339 -4.792 1.00 93.75 226 ILE A C 1
ATOM 1863 O O . ILE A 1 226 ? 13.427 -8.319 -5.124 1.00 93.75 226 ILE A O 1
ATOM 1867 N N . LEU A 1 227 ? 12.265 -6.453 -5.650 1.00 94.75 227 LEU A N 1
ATOM 1868 C CA . LEU A 1 227 ? 12.415 -6.527 -7.101 1.00 94.75 227 LEU A CA 1
ATOM 1869 C C . LEU A 1 227 ? 13.519 -5.587 -7.565 1.00 94.75 227 LEU A C 1
ATOM 1871 O O . LEU A 1 227 ? 13.511 -4.407 -7.212 1.00 94.75 227 LEU A O 1
ATOM 1875 N N . ASP A 1 228 ? 14.394 -6.116 -8.410 1.00 92.00 228 ASP A N 1
ATOM 1876 C CA . ASP A 1 228 ? 15.481 -5.388 -9.040 1.00 92.00 228 ASP A CA 1
ATOM 1877 C C . ASP A 1 228 ? 15.605 -5.759 -10.524 1.00 92.00 228 ASP A C 1
ATOM 1879 O O . ASP A 1 228 ? 15.397 -6.917 -10.914 1.00 92.00 228 ASP A O 1
ATOM 1883 N N . PHE A 1 229 ? 15.942 -4.765 -11.344 1.00 94.06 229 PHE A N 1
ATOM 1884 C CA . PHE A 1 229 ? 16.177 -4.927 -12.775 1.00 94.06 229 PHE A CA 1
ATOM 1885 C C . PHE A 1 229 ? 17.524 -4.321 -13.143 1.00 94.06 229 PHE A C 1
ATOM 1887 O O . PHE A 1 229 ? 17.744 -3.136 -12.908 1.00 94.06 229 PHE A O 1
ATOM 1894 N N . ASN A 1 230 ? 18.359 -5.094 -13.837 1.00 94.56 230 ASN A N 1
ATOM 1895 C CA . ASN A 1 230 ? 19.451 -4.511 -14.610 1.00 94.56 230 ASN A CA 1
ATOM 1896 C C . ASN A 1 230 ? 18.982 -4.273 -16.036 1.00 94.56 230 ASN A C 1
ATOM 1898 O O . ASN A 1 230 ? 18.220 -5.073 -16.587 1.00 94.56 230 ASN A O 1
ATOM 1902 N N . THR A 1 231 ? 19.464 -3.193 -16.643 1.00 96.00 231 THR A N 1
ATOM 1903 C CA . THR A 1 231 ? 19.080 -2.802 -17.996 1.00 96.00 231 THR A CA 1
ATOM 1904 C C . THR A 1 231 ? 20.287 -2.491 -18.871 1.00 96.00 231 THR A C 1
ATOM 1906 O O . THR A 1 231 ? 21.349 -2.100 -18.379 1.00 96.00 231 THR A O 1
ATOM 1909 N N . THR A 1 232 ? 20.119 -2.607 -20.188 1.00 96.00 232 THR A N 1
ATOM 1910 C CA . THR A 1 232 ? 21.049 -1.991 -21.141 1.00 96.00 232 THR A CA 1
ATOM 1911 C C . THR A 1 232 ? 21.108 -0.484 -20.896 1.00 96.00 232 THR A C 1
ATOM 1913 O O . THR A 1 232 ? 20.079 0.136 -20.621 1.00 96.00 232 THR A O 1
ATOM 1916 N N . CYS A 1 233 ? 22.287 0.113 -21.014 1.00 93.75 233 CYS A N 1
ATOM 1917 C CA . CYS A 1 233 ? 22.480 1.553 -20.855 1.00 93.75 233 CYS A CA 1
ATOM 1918 C C . CYS A 1 233 ? 23.760 2.022 -21.554 1.00 93.75 233 CYS A C 1
ATOM 1920 O O . CYS A 1 233 ? 24.593 1.218 -21.986 1.00 93.75 233 CYS A O 1
ATOM 1922 N N . GLU A 1 234 ? 23.932 3.334 -21.634 1.00 93.00 234 GLU A N 1
ATOM 1923 C CA . GLU A 1 234 ? 25.121 3.989 -22.163 1.00 93.00 234 GLU A CA 1
ATOM 1924 C C . GLU A 1 234 ? 25.496 5.181 -21.272 1.00 93.00 234 GLU A C 1
ATOM 1926 O O . GLU A 1 234 ? 24.637 5.801 -20.641 1.00 93.00 234 GLU A O 1
ATOM 1931 N N . GLU A 1 235 ? 26.794 5.465 -21.163 1.00 92.06 235 GLU A N 1
ATOM 1932 C CA . GLU A 1 235 ? 27.289 6.543 -20.306 1.00 92.06 235 GLU A CA 1
ATOM 1933 C C . GLU A 1 235 ? 26.815 7.899 -20.834 1.00 92.06 235 GLU A C 1
ATOM 1935 O O . GLU A 1 235 ? 26.989 8.208 -22.010 1.00 92.06 235 GLU A O 1
ATOM 1940 N N . ASN A 1 236 ? 26.234 8.722 -19.958 1.00 89.31 236 ASN A N 1
ATOM 1941 C CA . ASN A 1 236 ? 25.729 10.058 -20.293 1.00 89.31 236 ASN A CA 1
ATOM 1942 C C . ASN A 1 236 ? 24.709 10.094 -21.448 1.00 89.31 236 ASN A C 1
ATOM 1944 O O . ASN A 1 236 ? 24.535 11.143 -22.063 1.00 89.31 236 ASN A O 1
ATOM 1948 N N . ASN A 1 237 ? 24.010 8.990 -21.718 1.00 94.12 237 ASN A N 1
ATOM 1949 C CA . ASN A 1 237 ? 22.929 8.943 -22.696 1.00 94.12 237 ASN A CA 1
ATOM 1950 C C . ASN A 1 237 ? 21.666 8.337 -22.071 1.00 94.12 237 ASN A C 1
ATOM 1952 O O . ASN A 1 237 ? 21.514 7.121 -21.961 1.00 94.12 237 ASN A O 1
ATOM 1956 N N . TYR A 1 238 ? 20.755 9.208 -21.646 1.00 93.62 238 TYR A N 1
ATOM 1957 C CA . TYR A 1 238 ? 19.464 8.823 -21.087 1.00 93.62 238 TYR A CA 1
ATOM 1958 C C . TYR A 1 238 ? 18.411 8.566 -22.170 1.00 93.62 238 TYR A C 1
ATOM 1960 O O . TYR A 1 238 ? 17.505 7.775 -21.928 1.00 93.62 238 TYR A O 1
ATOM 1968 N N . ASP A 1 239 ? 18.522 9.177 -23.356 1.00 95.19 239 ASP A N 1
ATOM 1969 C CA . ASP A 1 239 ? 17.632 8.914 -24.501 1.00 95.19 239 ASP A CA 1
ATOM 1970 C C . ASP A 1 239 ? 18.055 7.629 -25.224 1.00 95.19 239 ASP A C 1
ATOM 1972 O O . ASP A 1 239 ? 18.494 7.628 -26.372 1.00 95.19 239 ASP A O 1
ATOM 1976 N N . TYR A 1 240 ? 17.962 6.524 -24.493 1.00 94.31 240 TYR A N 1
ATOM 1977 C CA . TYR A 1 240 ? 18.456 5.213 -24.880 1.00 94.31 240 TYR A CA 1
ATOM 1978 C C . TYR A 1 240 ? 17.304 4.197 -24.885 1.00 94.31 240 TYR A C 1
ATOM 1980 O O . TYR A 1 240 ? 16.428 4.260 -24.012 1.00 94.31 240 TYR A O 1
ATOM 1988 N N . PRO A 1 241 ? 17.273 3.231 -25.825 1.00 94.00 241 PRO A N 1
ATOM 1989 C CA . PRO A 1 241 ? 16.260 2.184 -25.848 1.00 94.00 241 PRO A CA 1
ATOM 1990 C C . PRO A 1 241 ? 16.566 1.117 -24.789 1.00 94.00 241 PRO A C 1
ATOM 1992 O O . PRO A 1 241 ? 17.014 0.016 -25.085 1.00 94.00 241 PRO A O 1
ATOM 1995 N N . THR A 1 242 ? 16.346 1.474 -23.530 1.00 94.81 242 THR A N 1
ATOM 1996 C CA . THR A 1 242 ? 16.634 0.649 -22.356 1.00 94.81 242 THR A CA 1
ATOM 1997 C C . THR A 1 242 ? 15.820 -0.649 -22.351 1.00 94.81 242 THR A C 1
ATOM 1999 O O . THR A 1 242 ? 14.596 -0.622 -22.270 1.00 94.81 242 THR A O 1
ATOM 2002 N N . GLU A 1 243 ? 16.494 -1.795 -22.366 1.00 97.38 243 GLU A N 1
ATOM 2003 C CA . GLU A 1 243 ? 15.904 -3.129 -22.249 1.00 97.38 243 GLU A CA 1
ATOM 2004 C C . GLU A 1 243 ? 16.338 -3.787 -20.938 1.00 97.38 243 GLU A C 1
ATOM 2006 O O . GLU A 1 243 ? 17.484 -3.645 -20.511 1.00 97.38 243 GLU A O 1
ATOM 2011 N N . ILE A 1 244 ? 15.440 -4.533 -20.298 1.00 98.00 244 ILE A N 1
ATOM 2012 C CA . ILE A 1 244 ? 15.763 -5.339 -19.118 1.00 98.00 244 ILE A CA 1
ATOM 2013 C C . ILE A 1 244 ? 16.680 -6.488 -19.548 1.00 98.00 244 ILE A C 1
ATOM 2015 O O . ILE A 1 244 ? 16.331 -7.258 -20.439 1.00 98.00 244 ILE A O 1
ATOM 2019 N N . ILE A 1 245 ? 17.830 -6.618 -18.882 1.00 97.56 245 ILE A N 1
ATOM 2020 C CA . ILE A 1 245 ? 18.841 -7.667 -19.109 1.00 97.56 245 ILE A CA 1
ATOM 2021 C C . ILE A 1 245 ? 19.015 -8.612 -17.915 1.00 97.56 245 ILE A C 1
ATOM 2023 O O . ILE A 1 245 ? 19.680 -9.641 -18.025 1.00 97.56 245 ILE A O 1
ATOM 2027 N N . GLN A 1 246 ? 18.397 -8.302 -16.775 1.00 97.25 246 GLN A N 1
ATOM 2028 C CA . GLN A 1 246 ? 18.295 -9.212 -15.638 1.00 97.25 246 GLN A CA 1
ATOM 2029 C C . GLN A 1 246 ? 17.051 -8.896 -14.812 1.00 97.25 246 GLN A C 1
ATOM 2031 O O . GLN A 1 246 ? 16.755 -7.729 -14.565 1.00 97.25 246 GLN A O 1
ATOM 2036 N N . VAL A 1 247 ? 16.365 -9.937 -14.345 1.00 97.12 247 VAL A N 1
ATOM 2037 C CA . VAL A 1 247 ? 15.272 -9.846 -13.372 1.00 97.12 247 VAL A CA 1
ATOM 2038 C C . VAL A 1 247 ? 15.680 -10.590 -12.112 1.00 97.12 247 VAL A C 1
ATOM 2040 O O . VAL A 1 247 ? 15.892 -11.805 -12.157 1.00 97.12 247 VAL A O 1
ATOM 2043 N N . SER A 1 248 ? 15.743 -9.871 -10.995 1.00 94.81 248 SER A N 1
ATOM 2044 C CA . SER A 1 248 ? 16.120 -10.415 -9.692 1.00 94.81 248 SER A CA 1
ATOM 2045 C C . SER A 1 248 ? 15.033 -10.133 -8.658 1.00 94.81 248 SER A C 1
ATOM 2047 O O . SER A 1 248 ? 14.599 -8.997 -8.488 1.00 94.81 248 SER A O 1
ATOM 2049 N N . VAL A 1 249 ? 14.600 -11.170 -7.938 1.00 95.88 249 VAL A N 1
ATOM 2050 C CA . VAL A 1 249 ? 13.661 -11.069 -6.819 1.00 95.88 249 VAL A CA 1
ATOM 2051 C C . VAL A 1 249 ? 14.187 -11.824 -5.610 1.00 95.88 249 VAL A C 1
ATOM 2053 O O . VAL A 1 249 ? 14.454 -13.025 -5.672 1.00 95.88 249 VAL A O 1
ATOM 2056 N N . THR A 1 250 ? 14.290 -11.115 -4.486 1.00 94.31 250 THR A N 1
ATOM 2057 C CA . THR A 1 250 ? 14.545 -11.704 -3.165 1.00 94.31 250 THR A CA 1
ATOM 2058 C C . THR A 1 250 ? 13.289 -11.623 -2.314 1.00 94.31 250 THR A C 1
ATOM 2060 O O . THR A 1 250 ? 12.672 -10.566 -2.220 1.00 94.31 250 THR A O 1
ATOM 2063 N N . VAL A 1 251 ? 12.917 -12.718 -1.657 1.00 94.31 251 VAL A N 1
ATOM 2064 C CA . VAL A 1 251 ? 11.726 -12.761 -0.806 1.00 94.31 251 VAL A CA 1
ATOM 2065 C C . VAL A 1 251 ? 12.113 -12.561 0.656 1.00 94.31 251 VAL A C 1
ATOM 2067 O O . VAL A 1 251 ? 13.016 -13.220 1.169 1.00 94.31 251 VAL A O 1
ATOM 2070 N N . ILE A 1 252 ? 11.406 -11.671 1.351 1.00 91.19 252 ILE A N 1
ATOM 2071 C CA . ILE A 1 252 ? 11.476 -11.540 2.808 1.00 91.19 252 ILE A CA 1
ATOM 2072 C C . ILE A 1 252 ? 10.127 -11.931 3.393 1.00 91.19 252 ILE A C 1
ATOM 2074 O O . ILE A 1 252 ? 9.107 -11.306 3.099 1.00 91.19 252 ILE A O 1
ATOM 2078 N N . ASN A 1 253 ? 10.132 -12.938 4.263 1.00 86.94 253 ASN A N 1
ATOM 2079 C CA . ASN A 1 253 ? 8.959 -13.272 5.050 1.00 86.94 253 ASN A CA 1
ATOM 2080 C C . ASN A 1 253 ? 8.801 -12.249 6.178 1.00 86.94 253 ASN A C 1
ATOM 2082 O O . ASN A 1 253 ? 9.699 -12.086 7.007 1.00 86.94 253 ASN A O 1
ATOM 2086 N N . ILE A 1 254 ? 7.654 -11.575 6.230 1.00 79.06 254 ILE A N 1
ATOM 2087 C CA . ILE A 1 254 ? 7.419 -10.505 7.207 1.00 79.06 254 ILE A CA 1
ATOM 2088 C C . ILE A 1 254 ? 7.302 -11.072 8.624 1.00 79.06 254 ILE A C 1
ATOM 2090 O O . ILE A 1 254 ? 7.812 -10.466 9.566 1.00 79.06 254 ILE A O 1
ATOM 2094 N N . ARG A 1 255 ? 6.673 -12.246 8.783 1.00 70.56 255 ARG A N 1
ATOM 2095 C CA . ARG A 1 255 ? 6.429 -12.868 10.095 1.00 70.56 255 ARG A CA 1
ATOM 2096 C C . ARG A 1 255 ? 7.736 -13.244 10.793 1.00 70.56 255 ARG A C 1
ATOM 2098 O O . ARG A 1 255 ? 7.938 -12.883 11.947 1.00 70.56 255 ARG A O 1
ATOM 2105 N N . GLY A 1 256 ? 8.610 -13.957 10.089 1.00 73.88 256 GLY A N 1
ATOM 2106 C CA . GLY A 1 256 ? 9.913 -14.379 10.598 1.00 73.88 256 GLY A CA 1
ATOM 2107 C C . GLY A 1 256 ? 10.994 -13.304 10.494 1.00 73.88 256 GLY A C 1
ATOM 2108 O O . GLY A 1 256 ? 12.030 -13.436 11.135 1.00 73.88 256 GLY A O 1
ATOM 2109 N N . LYS A 1 257 ? 10.776 -12.250 9.692 1.00 80.69 257 LYS A N 1
ATOM 2110 C CA . LYS A 1 257 ? 11.799 -11.253 9.311 1.00 80.69 257 LYS A CA 1
ATOM 2111 C C . LYS A 1 257 ? 13.045 -11.894 8.688 1.00 80.69 257 LYS A C 1
ATOM 2113 O O . LYS A 1 257 ? 14.172 -11.410 8.839 1.00 80.69 257 LYS A O 1
ATOM 2118 N N . LEU A 1 258 ? 12.829 -13.017 8.007 1.00 86.31 258 LEU A N 1
ATOM 2119 C CA . LEU A 1 258 ? 13.868 -13.835 7.396 1.00 86.31 258 LEU A CA 1
ATOM 2120 C C . LEU A 1 258 ? 13.836 -13.663 5.885 1.00 86.31 258 LEU A C 1
ATOM 2122 O O . LEU A 1 258 ? 12.769 -13.656 5.266 1.00 86.31 258 LEU A O 1
ATOM 2126 N N . ILE A 1 259 ? 15.028 -13.565 5.307 1.00 91.12 259 ILE A N 1
ATOM 2127 C CA . ILE A 1 259 ? 15.213 -13.688 3.868 1.00 91.12 259 ILE A CA 1
ATOM 2128 C C . ILE A 1 259 ? 15.006 -15.164 3.516 1.00 91.12 259 ILE A C 1
ATOM 2130 O O . ILE A 1 259 ? 15.616 -16.047 4.122 1.00 91.12 259 ILE A O 1
ATOM 2134 N N . ARG A 1 260 ? 14.117 -15.429 2.563 1.00 90.75 260 ARG A N 1
ATOM 2135 C CA . ARG A 1 260 ? 13.820 -16.766 2.046 1.00 90.75 260 ARG A CA 1
ATOM 2136 C C . ARG A 1 260 ? 14.840 -17.101 0.966 1.00 90.75 260 ARG A C 1
ATOM 2138 O O . ARG A 1 260 ? 14.619 -16.872 -0.218 1.00 90.75 260 ARG A O 1
ATOM 2145 N N . GLU A 1 261 ? 15.999 -17.582 1.399 1.00 87.31 261 GLU A N 1
ATOM 2146 C CA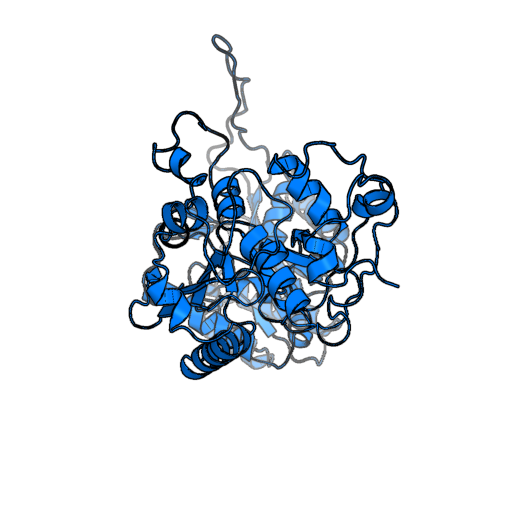 . GLU A 1 261 ? 17.092 -18.004 0.512 1.00 87.31 261 GLU A CA 1
ATOM 2147 C C . GLU A 1 261 ? 16.667 -19.136 -0.441 1.00 87.31 261 GLU A C 1
ATOM 2149 O O . GLU A 1 261 ? 17.169 -19.223 -1.558 1.00 87.31 261 GLU A O 1
ATOM 2154 N N . ASP A 1 262 ? 15.688 -19.943 -0.022 1.00 88.06 262 ASP A N 1
ATOM 2155 C CA . ASP A 1 262 ? 15.036 -20.997 -0.802 1.00 88.06 262 ASP A CA 1
ATOM 2156 C C . ASP A 1 262 ? 14.124 -20.465 -1.921 1.00 88.06 262 ASP A C 1
ATOM 2158 O O . ASP A 1 262 ? 13.796 -21.203 -2.845 1.00 88.06 262 ASP A O 1
ATOM 2162 N N . GLN A 1 263 ? 13.714 -19.194 -1.858 1.00 90.69 263 GLN A N 1
ATOM 2163 C CA . GLN A 1 263 ? 12.731 -18.593 -2.762 1.00 90.69 263 GLN A CA 1
ATOM 2164 C C . GLN A 1 263 ? 13.297 -17.316 -3.386 1.00 90.69 263 GLN A C 1
ATOM 2166 O O . GLN A 1 263 ? 12.947 -16.195 -3.008 1.00 90.69 263 GLN A O 1
ATOM 2171 N N . LYS A 1 264 ? 14.173 -17.492 -4.377 1.00 94.19 264 LYS A N 1
ATOM 2172 C CA . LYS A 1 264 ? 14.737 -16.402 -5.181 1.00 94.19 264 LYS A CA 1
ATOM 2173 C C . LYS A 1 264 ? 14.448 -16.615 -6.658 1.00 94.19 264 LYS A C 1
ATOM 2175 O O . LYS A 1 264 ? 14.562 -17.727 -7.167 1.00 94.19 264 LYS A O 1
ATOM 2180 N N . PHE A 1 265 ? 14.143 -15.526 -7.350 1.00 97.00 265 PHE A N 1
ATOM 2181 C CA . PHE A 1 265 ? 14.106 -15.500 -8.805 1.00 97.00 265 PHE A CA 1
ATOM 2182 C C . PHE A 1 265 ? 15.306 -14.702 -9.297 1.00 97.00 265 PHE A C 1
ATOM 2184 O O . PHE A 1 265 ? 15.536 -13.593 -8.832 1.00 97.00 265 PHE A O 1
ATOM 2191 N N . ASN A 1 266 ? 16.101 -15.261 -10.200 1.00 96.31 266 ASN A N 1
ATOM 2192 C CA . ASN A 1 266 ? 17.209 -14.543 -10.819 1.00 96.31 266 ASN A CA 1
ATOM 2193 C C . ASN A 1 266 ? 17.436 -15.111 -12.218 1.00 96.31 266 ASN A C 1
ATOM 2195 O O . ASN A 1 266 ? 17.776 -16.291 -12.358 1.00 96.31 266 ASN A O 1
ATOM 2199 N N . ARG A 1 267 ? 17.189 -14.302 -13.245 1.00 97.81 267 ARG A N 1
ATOM 2200 C CA . ARG A 1 267 ? 17.341 -14.692 -14.649 1.00 97.81 267 ARG A CA 1
ATOM 2201 C C . ARG A 1 267 ? 17.917 -13.538 -15.450 1.00 97.81 267 ARG A C 1
ATOM 2203 O O . ARG A 1 267 ? 17.450 -12.408 -15.325 1.00 97.81 267 ARG A O 1
ATOM 2210 N N . PHE A 1 268 ? 18.899 -13.844 -16.291 1.00 98.12 268 PHE A N 1
ATOM 2211 C CA . PHE A 1 268 ? 19.329 -12.935 -17.347 1.00 98.12 268 PHE A CA 1
ATOM 2212 C C . PHE A 1 268 ? 18.292 -12.894 -18.463 1.00 98.12 268 PHE A C 1
ATOM 2214 O O . PHE A 1 268 ? 17.526 -13.839 -18.654 1.00 98.12 268 PHE A O 1
ATOM 2221 N N . VAL A 1 269 ? 18.288 -11.788 -19.191 1.00 98.31 269 VAL A N 1
ATOM 2222 C CA . VAL A 1 269 ? 17.391 -11.522 -20.307 1.00 98.31 269 VAL A CA 1
ATOM 2223 C C . VAL A 1 269 ? 18.231 -11.058 -21.487 1.00 98.31 269 VAL A C 1
ATOM 2225 O O . VAL A 1 269 ? 19.096 -10.196 -21.343 1.00 98.31 269 VAL A O 1
ATOM 2228 N N . ARG A 1 270 ? 17.979 -11.622 -22.667 1.00 98.00 270 ARG A N 1
ATOM 2229 C CA . ARG A 1 270 ? 18.650 -11.213 -23.899 1.00 98.00 270 ARG A CA 1
ATOM 2230 C C . ARG A 1 270 ? 17.956 -9.990 -24.517 1.00 98.00 270 ARG A C 1
ATOM 2232 O O . ARG A 1 270 ? 16.801 -10.138 -24.939 1.00 98.00 270 ARG A O 1
ATOM 2239 N N . PRO A 1 271 ? 18.641 -8.835 -24.630 1.00 97.06 271 PRO A N 1
ATOM 2240 C CA . PRO A 1 271 ? 18.101 -7.659 -25.309 1.00 97.06 271 PRO A CA 1
ATOM 2241 C C . PRO A 1 271 ? 17.973 -7.895 -26.822 1.00 97.06 271 PRO A C 1
ATOM 2243 O O . PRO A 1 271 ? 18.699 -8.705 -27.407 1.00 97.06 271 PRO A O 1
ATOM 2246 N N . VAL A 1 272 ? 17.017 -7.218 -27.458 1.00 95.88 272 VAL A N 1
ATOM 2247 C CA . VAL A 1 272 ? 16.675 -7.358 -28.882 1.00 95.88 272 VAL A CA 1
ATOM 2248 C C . VAL A 1 272 ? 17.048 -6.108 -29.674 1.00 95.88 272 VAL A C 1
ATOM 2250 O O . VAL A 1 272 ? 17.545 -6.241 -30.791 1.00 95.88 272 VAL A O 1
ATOM 2253 N N . ILE A 1 273 ? 16.814 -4.920 -29.119 1.00 94.44 273 ILE A N 1
ATOM 2254 C CA . ILE A 1 273 ? 17.079 -3.633 -29.77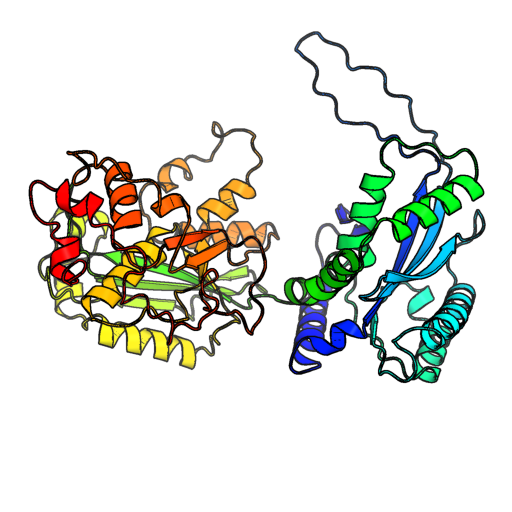4 1.00 94.44 273 ILE A CA 1
ATOM 2255 C C . ILE A 1 273 ? 18.568 -3.307 -29.696 1.00 94.44 273 ILE A C 1
ATOM 2257 O O . ILE A 1 273 ? 19.185 -3.002 -30.715 1.00 94.44 273 ILE A O 1
ATOM 2261 N N . SER A 1 274 ? 19.153 -3.457 -28.507 1.00 92.12 274 SER A N 1
ATOM 2262 C CA . SER A 1 274 ? 20.575 -3.234 -28.250 1.00 92.12 274 SER A CA 1
ATOM 2263 C C . SER A 1 274 ? 21.249 -4.530 -27.777 1.00 92.12 274 SER A C 1
ATOM 2265 O O . SER A 1 274 ? 21.584 -4.674 -26.601 1.00 92.12 274 SER A O 1
ATOM 2267 N N . PRO A 1 275 ? 21.482 -5.504 -28.685 1.00 92.44 275 PRO A N 1
ATOM 2268 C CA . PRO A 1 275 ? 21.994 -6.837 -28.343 1.00 92.44 275 PRO A CA 1
ATOM 2269 C C . PRO A 1 275 ? 23.451 -6.843 -27.851 1.00 92.44 275 PRO A C 1
ATOM 2271 O O . PRO A 1 275 ? 23.935 -7.854 -27.344 1.00 92.44 275 PRO A O 1
ATOM 2274 N N . VAL A 1 276 ? 24.180 -5.739 -28.027 1.00 92.38 276 VAL A N 1
ATOM 2275 C CA . VAL A 1 276 ? 25.566 -5.586 -27.577 1.00 92.38 276 VAL A CA 1
ATOM 2276 C C . VAL A 1 276 ? 25.599 -4.575 -26.440 1.00 92.38 276 VAL A C 1
ATOM 2278 O O . VAL A 1 276 ? 25.300 -3.403 -26.652 1.00 92.38 276 VAL A O 1
ATOM 2281 N N . LEU A 1 277 ? 25.989 -5.025 -25.245 1.00 93.56 277 LEU A N 1
ATOM 2282 C CA . LEU A 1 277 ? 26.178 -4.126 -24.106 1.00 93.56 277 LEU A CA 1
ATOM 2283 C C . LEU A 1 277 ? 27.327 -3.161 -24.384 1.00 93.56 277 LEU A C 1
ATOM 2285 O O . LEU A 1 277 ? 28.390 -3.568 -24.861 1.00 93.56 277 LEU A O 1
ATOM 2289 N N . SER A 1 278 ? 27.122 -1.895 -24.026 1.00 93.50 278 SER A N 1
ATOM 2290 C CA . SER A 1 278 ? 28.208 -0.924 -23.956 1.00 93.50 278 SER A CA 1
ATOM 2291 C C . SER A 1 278 ? 29.232 -1.345 -22.890 1.00 93.50 278 SER A C 1
ATOM 2293 O O . SER A 1 278 ? 28.925 -2.103 -21.957 1.00 93.50 278 SER A O 1
ATOM 2295 N N . GLU A 1 279 ? 30.458 -0.834 -23.000 1.00 93.06 279 GLU A N 1
ATOM 2296 C CA . GLU A 1 279 ? 31.487 -1.028 -21.971 1.00 93.06 279 GLU A CA 1
ATOM 2297 C C . GLU A 1 279 ? 31.011 -0.490 -20.615 1.00 93.06 279 GLU A C 1
ATOM 2299 O O . GLU A 1 279 ? 31.144 -1.161 -19.590 1.00 93.06 279 GLU A O 1
ATOM 2304 N N . TYR A 1 280 ? 30.357 0.675 -20.630 1.00 92.38 280 TYR A N 1
ATOM 2305 C CA . TYR A 1 280 ? 29.745 1.278 -19.452 1.00 92.38 280 TYR A CA 1
ATOM 2306 C C . TYR A 1 280 ? 28.736 0.341 -18.779 1.00 92.38 280 TYR A C 1
ATOM 2308 O O . TYR A 1 280 ? 28.862 0.064 -17.587 1.00 92.38 280 TYR A O 1
ATOM 2316 N N . CYS A 1 281 ? 27.781 -0.195 -19.546 1.00 92.69 281 CYS A N 1
ATOM 2317 C CA . CYS A 1 281 ? 26.758 -1.113 -19.047 1.00 92.69 281 CYS A CA 1
ATOM 2318 C C . CYS A 1 281 ? 27.375 -2.375 -18.435 1.00 92.69 281 CYS A C 1
ATOM 2320 O O . CYS A 1 281 ? 27.015 -2.767 -17.323 1.00 92.69 281 CYS A O 1
ATOM 2322 N N . SER A 1 282 ? 28.351 -2.972 -19.123 1.00 92.12 282 SER A N 1
ATOM 2323 C CA . SER A 1 282 ? 29.056 -4.164 -18.637 1.00 92.12 282 SER A CA 1
ATOM 2324 C C . SER A 1 282 ? 29.787 -3.880 -17.319 1.00 92.12 282 SER A C 1
ATOM 2326 O O . SER A 1 282 ? 29.723 -4.675 -16.384 1.00 92.12 282 SER A O 1
ATOM 2328 N N . ARG A 1 283 ? 30.431 -2.709 -17.206 1.00 91.75 283 ARG A N 1
ATOM 2329 C CA . ARG A 1 283 ? 31.154 -2.276 -16.003 1.00 91.75 283 ARG A CA 1
ATOM 2330 C C . ARG A 1 283 ? 30.230 -2.071 -14.802 1.00 91.75 283 ARG A C 1
ATOM 2332 O O . ARG A 1 283 ? 30.576 -2.519 -13.714 1.00 91.75 283 ARG A O 1
ATOM 2339 N N . ILE A 1 284 ? 29.096 -1.385 -14.973 1.00 86.69 284 ILE A N 1
ATOM 2340 C CA . ILE A 1 284 ? 28.225 -1.040 -13.836 1.00 86.69 284 ILE A CA 1
ATOM 2341 C C . ILE A 1 284 ? 27.348 -2.209 -13.380 1.00 86.69 284 ILE A C 1
ATOM 2343 O O . ILE A 1 284 ? 27.088 -2.345 -12.190 1.00 86.69 284 ILE A O 1
ATOM 2347 N N . THR A 1 285 ? 26.912 -3.064 -14.308 1.00 89.25 285 THR A N 1
ATOM 2348 C CA . THR A 1 285 ? 26.064 -4.220 -13.975 1.00 89.25 285 THR A CA 1
ATOM 2349 C C . THR A 1 285 ? 26.891 -5.436 -13.564 1.00 89.25 285 THR A C 1
ATOM 2351 O O . THR A 1 285 ? 26.389 -6.321 -12.874 1.00 89.25 285 THR A O 1
ATOM 2354 N N . GLY A 1 286 ? 28.155 -5.504 -13.997 1.00 91.38 286 GLY A N 1
ATOM 2355 C CA . GLY A 1 286 ? 29.006 -6.682 -13.841 1.00 91.38 286 GLY A CA 1
ATOM 2356 C C . GLY A 1 286 ? 28.559 -7.880 -14.686 1.00 91.38 286 GLY A C 1
ATOM 2357 O O . GLY A 1 286 ? 29.060 -8.983 -14.478 1.00 91.38 286 GLY A O 1
ATOM 2358 N N . ILE A 1 287 ? 27.613 -7.690 -15.612 1.00 91.12 287 ILE A N 1
ATOM 2359 C CA . ILE A 1 287 ? 27.074 -8.752 -16.463 1.00 91.12 287 ILE A CA 1
ATOM 2360 C C . ILE A 1 287 ? 27.973 -8.915 -17.684 1.00 91.12 287 ILE A C 1
ATOM 2362 O O . ILE A 1 287 ? 28.215 -7.968 -18.434 1.00 91.12 287 ILE A O 1
ATOM 2366 N N . ASP A 1 288 ? 28.451 -10.135 -17.907 1.00 86.56 288 ASP A N 1
ATOM 2367 C CA . ASP A 1 288 ? 29.235 -10.454 -19.089 1.00 86.56 288 ASP A CA 1
ATOM 2368 C C . ASP A 1 288 ? 28.344 -10.695 -20.319 1.00 86.56 288 ASP A C 1
ATOM 2370 O O . ASP A 1 288 ? 27.193 -11.134 -20.241 1.00 86.56 288 ASP A O 1
ATOM 2374 N N . LYS A 1 289 ? 28.917 -10.453 -21.499 1.00 84.56 289 LYS A N 1
ATOM 2375 C CA . LYS A 1 289 ? 28.214 -10.592 -22.778 1.00 84.56 289 LYS A CA 1
ATOM 2376 C C . LYS A 1 289 ? 27.760 -12.027 -23.075 1.00 84.56 289 LYS A C 1
ATOM 2378 O O . LYS A 1 289 ? 26.808 -12.214 -23.828 1.00 84.56 289 LYS A O 1
ATOM 2383 N N . ASN A 1 290 ? 28.407 -13.058 -22.536 1.00 89.31 290 ASN A N 1
ATOM 2384 C CA . ASN A 1 290 ? 27.987 -14.431 -22.813 1.00 89.31 290 ASN A CA 1
ATOM 2385 C C . ASN A 1 290 ? 26.712 -14.776 -22.041 1.00 89.31 290 ASN A C 1
ATOM 2387 O O . ASN A 1 290 ? 25.819 -15.388 -22.626 1.00 89.31 290 ASN A O 1
ATOM 2391 N N . SER A 1 291 ? 26.588 -14.312 -20.794 1.00 90.81 291 SER A N 1
ATOM 2392 C CA . SER A 1 291 ? 25.405 -14.513 -19.946 1.00 90.81 291 SER A CA 1
ATOM 2393 C C . SER A 1 291 ? 24.105 -14.031 -20.597 1.00 90.81 291 SER A C 1
ATOM 2395 O O . SER A 1 291 ? 23.110 -14.753 -20.593 1.00 90.81 291 SER A O 1
ATOM 2397 N N . ILE A 1 292 ? 24.110 -12.853 -21.225 1.00 92.88 292 ILE A N 1
ATOM 2398 C CA . ILE A 1 292 ? 22.944 -12.336 -21.965 1.00 92.88 292 ILE A CA 1
ATOM 2399 C C . ILE A 1 292 ? 22.748 -13.005 -23.333 1.00 92.88 292 ILE A C 1
ATOM 2401 O O . ILE A 1 292 ? 21.612 -13.175 -23.765 1.00 92.88 292 ILE A O 1
ATOM 2405 N N . ASN A 1 293 ? 23.812 -13.419 -24.029 1.00 90.88 293 ASN A N 1
ATOM 2406 C CA . ASN A 1 293 ? 23.690 -14.022 -25.364 1.00 90.88 293 ASN A CA 1
ATOM 2407 C C . ASN A 1 293 ? 22.972 -15.377 -25.344 1.00 90.88 293 ASN A C 1
ATOM 2409 O O . ASN A 1 293 ? 22.265 -15.707 -26.300 1.00 90.88 293 ASN A O 1
ATOM 2413 N N . ILE A 1 294 ? 23.168 -16.153 -24.275 1.00 94.50 294 ILE A N 1
ATOM 2414 C CA . ILE A 1 294 ? 22.528 -17.461 -24.079 1.00 94.50 294 ILE A CA 1
ATOM 2415 C C . ILE A 1 294 ? 21.161 -17.362 -23.394 1.00 94.50 294 ILE A C 1
ATOM 2417 O O . ILE A 1 294 ? 20.457 -18.365 -23.304 1.00 94.50 294 ILE A O 1
ATOM 2421 N N . ALA A 1 295 ? 20.800 -16.181 -22.889 1.00 97.19 295 ALA A N 1
ATOM 2422 C CA . ALA A 1 295 ? 19.563 -15.974 -22.160 1.00 97.19 295 ALA A CA 1
ATOM 2423 C C . ALA A 1 295 ? 18.334 -15.951 -23.080 1.00 97.19 295 ALA A C 1
ATOM 2425 O O . ALA A 1 295 ? 18.391 -15.652 -24.280 1.00 97.19 295 ALA A O 1
ATOM 2426 N N . ASP A 1 296 ? 17.185 -16.215 -22.470 1.00 98.38 296 ASP A N 1
ATOM 2427 C CA . ASP A 1 296 ? 15.888 -16.043 -23.102 1.00 98.38 296 ASP A CA 1
ATOM 2428 C C . ASP A 1 296 ? 15.548 -14.553 -23.283 1.00 98.38 296 ASP A C 1
ATOM 2430 O O . ASP A 1 296 ? 16.041 -13.678 -22.571 1.00 98.38 296 ASP A O 1
ATOM 2434 N N . LYS A 1 297 ? 14.676 -14.242 -24.248 1.00 98.38 297 LYS A N 1
ATOM 2435 C CA . LYS A 1 297 ? 14.140 -12.879 -24.423 1.00 98.38 297 LYS A CA 1
ATOM 2436 C C . LYS A 1 297 ? 13.143 -12.549 -23.306 1.00 98.38 297 LYS A C 1
ATOM 2438 O O . LYS A 1 297 ? 12.529 -13.456 -22.743 1.00 98.38 297 LYS A O 1
ATOM 2443 N N . PHE A 1 298 ? 12.905 -11.258 -23.057 1.00 98.44 298 PHE A N 1
ATOM 2444 C CA . PHE A 1 298 ? 12.068 -10.803 -21.938 1.00 98.44 298 PHE A CA 1
ATOM 2445 C C . PHE A 1 298 ? 10.695 -11.489 -21.826 1.00 98.44 298 PHE A C 1
ATOM 2447 O O . PHE A 1 298 ? 10.380 -11.912 -20.718 1.00 98.44 298 PHE A O 1
ATOM 2454 N N . PRO A 1 299 ? 9.897 -11.683 -22.901 1.00 98.25 299 PRO A N 1
ATOM 2455 C CA . PRO A 1 299 ? 8.585 -12.327 -22.772 1.00 98.25 299 PRO A CA 1
ATOM 2456 C C . PRO A 1 299 ? 8.655 -13.720 -22.132 1.00 98.25 299 PRO A C 1
ATOM 2458 O O . PRO A 1 299 ? 7.871 -14.038 -21.247 1.00 98.25 299 PRO A O 1
ATOM 2461 N N . VAL A 1 300 ? 9.659 -14.516 -22.512 1.00 98.50 300 VAL A N 1
ATOM 2462 C CA . VAL A 1 300 ? 9.861 -15.870 -21.977 1.00 98.50 300 VAL A CA 1
ATOM 2463 C C . VAL A 1 300 ? 10.301 -15.814 -20.514 1.00 98.50 300 VAL A C 1
ATOM 2465 O O . VAL A 1 300 ? 9.785 -16.561 -19.686 1.00 98.50 300 VAL A O 1
ATOM 2468 N N . VAL A 1 301 ? 11.217 -14.906 -20.164 1.00 98.56 301 VAL A N 1
ATOM 2469 C CA . VAL A 1 301 ? 11.659 -14.730 -18.768 1.00 98.56 301 VAL A CA 1
ATOM 2470 C C . VAL A 1 301 ? 10.527 -14.194 -17.888 1.00 98.56 301 VAL A C 1
ATOM 2472 O O . VAL A 1 301 ? 10.409 -14.594 -16.731 1.00 98.56 301 VAL A O 1
ATOM 2475 N N . TYR A 1 302 ? 9.662 -13.333 -18.422 1.00 98.38 302 TYR A N 1
ATOM 2476 C CA . TYR A 1 302 ? 8.480 -12.851 -17.717 1.00 98.38 302 TYR A CA 1
ATOM 2477 C C . TYR A 1 302 ? 7.465 -13.976 -17.477 1.00 98.38 302 TYR A C 1
ATOM 2479 O O . TYR A 1 302 ? 6.973 -14.115 -16.359 1.00 98.38 302 TYR A O 1
ATOM 2487 N N . ASP A 1 303 ? 7.219 -14.844 -18.460 1.00 98.19 303 ASP A N 1
ATOM 2488 C CA . ASP A 1 303 ? 6.371 -16.028 -18.270 1.00 98.19 303 ASP A CA 1
ATOM 2489 C C . ASP A 1 303 ? 6.953 -16.981 -17.215 1.00 98.19 303 ASP A C 1
ATOM 2491 O O . ASP A 1 303 ? 6.221 -17.473 -16.351 1.00 98.19 303 ASP A O 1
ATOM 2495 N N . GLN A 1 304 ? 8.276 -17.189 -17.218 1.00 98.44 304 GLN A N 1
ATOM 2496 C CA . GLN A 1 304 ? 8.978 -17.936 -16.167 1.00 98.44 304 GLN A CA 1
ATOM 2497 C C . GLN A 1 304 ? 8.814 -17.269 -14.794 1.00 98.44 304 GLN A C 1
ATOM 2499 O O . GLN A 1 304 ? 8.598 -17.960 -13.799 1.00 98.44 304 GLN A O 1
ATOM 2504 N N . PHE A 1 305 ? 8.885 -15.938 -14.724 1.00 97.88 305 PHE A N 1
ATOM 2505 C CA . PHE A 1 305 ? 8.683 -15.181 -13.490 1.00 97.88 305 PHE A CA 1
ATOM 2506 C C . PHE A 1 305 ? 7.260 -15.341 -12.948 1.00 97.88 305 PHE A C 1
ATOM 2508 O O . PHE A 1 305 ? 7.071 -15.642 -11.769 1.00 97.88 305 PHE A O 1
ATOM 2515 N N . VAL A 1 306 ? 6.247 -15.210 -13.804 1.00 96.38 306 VAL A N 1
ATOM 2516 C CA . VAL A 1 306 ? 4.845 -15.397 -13.415 1.00 96.38 306 VAL A CA 1
ATOM 2517 C C . VAL A 1 306 ? 4.576 -16.851 -13.008 1.00 96.38 306 VAL A C 1
ATOM 2519 O O . VAL A 1 306 ? 3.866 -17.091 -12.030 1.00 96.38 306 VAL A O 1
ATOM 2522 N N . ALA A 1 307 ? 5.157 -17.831 -13.705 1.00 96.69 307 ALA A N 1
ATOM 2523 C CA . ALA A 1 307 ? 5.071 -19.238 -13.317 1.00 96.69 307 ALA A CA 1
ATOM 2524 C C . ALA A 1 307 ? 5.706 -19.487 -11.940 1.00 96.69 307 ALA A C 1
ATOM 2526 O O . ALA A 1 307 ? 5.087 -20.132 -11.095 1.00 96.69 307 ALA A O 1
ATOM 2527 N N . TRP A 1 308 ? 6.877 -18.900 -11.684 1.00 97.19 308 TRP A N 1
ATOM 2528 C CA . TRP A 1 308 ? 7.556 -18.970 -10.392 1.00 97.19 308 TRP A CA 1
ATOM 2529 C C . TRP A 1 308 ? 6.713 -18.366 -9.258 1.00 97.19 308 TRP A C 1
ATOM 2531 O O . TRP A 1 308 ? 6.625 -18.963 -8.184 1.00 97.19 308 TRP A O 1
ATOM 2541 N N . LEU A 1 309 ? 6.023 -17.239 -9.497 1.00 94.88 309 LEU A N 1
ATOM 2542 C CA . LEU A 1 309 ? 5.086 -16.664 -8.522 1.00 94.88 309 LEU A CA 1
ATOM 2543 C C . LEU A 1 309 ? 3.966 -17.649 -8.157 1.00 94.88 309 LEU A C 1
ATOM 2545 O O . LEU A 1 309 ? 3.652 -17.817 -6.977 1.00 94.88 309 LEU A O 1
ATOM 2549 N N . ARG A 1 310 ? 3.383 -18.326 -9.155 1.00 91.94 310 ARG A N 1
ATOM 2550 C CA . ARG A 1 310 ? 2.318 -19.321 -8.943 1.00 91.94 310 ARG A CA 1
ATOM 2551 C C . ARG A 1 310 ? 2.827 -20.553 -8.197 1.00 91.94 310 ARG A C 1
ATOM 2553 O O . ARG A 1 310 ? 2.164 -20.999 -7.266 1.00 91.94 310 ARG A O 1
ATOM 2560 N N . GLU A 1 311 ? 3.993 -21.072 -8.578 1.00 93.50 311 GLU A N 1
ATOM 2561 C CA . GLU A 1 311 ? 4.630 -22.242 -7.954 1.00 93.50 311 GLU A CA 1
ATOM 2562 C C . GLU A 1 311 ? 4.865 -22.030 -6.453 1.00 93.50 311 GLU A C 1
ATOM 2564 O O . GLU A 1 311 ? 4.604 -22.916 -5.643 1.00 93.50 311 GLU A O 1
ATOM 2569 N N . HIS A 1 312 ? 5.277 -20.821 -6.070 1.00 89.31 312 HIS A N 1
ATOM 2570 C CA . HIS A 1 312 ? 5.546 -20.458 -4.679 1.00 89.31 312 HIS A CA 1
ATOM 2571 C C . HIS A 1 312 ? 4.313 -19.904 -3.943 1.00 89.31 312 HIS A C 1
ATOM 2573 O O . HIS A 1 312 ? 4.433 -19.429 -2.813 1.00 89.31 312 HIS A O 1
ATOM 2579 N N . ASN A 1 313 ? 3.125 -19.979 -4.561 1.00 84.44 313 ASN A N 1
ATOM 2580 C CA . ASN A 1 313 ? 1.850 -19.488 -4.031 1.00 84.44 313 ASN A CA 1
ATOM 2581 C C . ASN A 1 313 ? 1.882 -17.998 -3.628 1.00 84.44 313 ASN A C 1
ATOM 2583 O O . ASN A 1 313 ? 1.214 -17.572 -2.682 1.00 84.44 313 ASN A O 1
ATOM 2587 N N . PHE A 1 314 ? 2.642 -17.179 -4.360 1.00 88.19 314 PHE A N 1
ATOM 2588 C CA . PHE A 1 314 ? 2.590 -15.727 -4.226 1.00 88.19 314 PHE A CA 1
ATOM 2589 C C . PHE A 1 314 ? 1.335 -15.201 -4.916 1.00 88.19 314 PHE A C 1
ATOM 2591 O O . PHE A 1 314 ? 1.336 -14.829 -6.088 1.00 88.19 314 PHE A O 1
ATOM 2598 N N . GLN A 1 315 ? 0.236 -15.190 -4.167 1.00 78.50 315 GLN A N 1
ATOM 2599 C CA . GLN A 1 315 ? -1.040 -14.683 -4.647 1.00 78.50 315 GLN A CA 1
ATOM 2600 C C . GLN A 1 315 ? -1.010 -13.160 -4.756 1.00 78.50 315 GLN A C 1
ATOM 2602 O O . GLN A 1 315 ? -0.644 -12.453 -3.808 1.00 78.50 315 GLN A O 1
ATOM 2607 N N . GLU A 1 316 ? -1.441 -12.656 -5.911 1.00 72.25 316 GLU A N 1
ATOM 2608 C CA . GLU A 1 316 ? -1.694 -11.232 -6.110 1.00 72.25 316 GLU A CA 1
ATOM 2609 C C . GLU A 1 316 ? -2.556 -10.702 -4.950 1.00 72.25 316 GLU A C 1
ATOM 2611 O O . GLU A 1 316 ? -3.453 -11.397 -4.474 1.00 72.25 316 GLU A O 1
ATOM 2616 N N . LYS A 1 317 ? -2.275 -9.479 -4.477 1.00 73.06 317 LYS A N 1
ATOM 2617 C CA . LYS A 1 317 ? -2.852 -8.824 -3.274 1.00 73.06 317 LYS A CA 1
ATOM 2618 C C . LYS A 1 317 ? -2.229 -9.205 -1.922 1.00 73.06 317 LYS A C 1
ATOM 2620 O O . LYS A 1 317 ? -2.320 -8.395 -1.000 1.00 73.06 317 LYS A O 1
ATOM 2625 N N . TYR A 1 318 ? -1.564 -10.355 -1.795 1.00 72.81 318 TYR A N 1
ATOM 2626 C CA . TYR A 1 318 ? -0.998 -10.828 -0.513 1.00 72.81 318 TYR A CA 1
ATOM 2627 C C . TYR A 1 318 ? 0.523 -10.692 -0.395 1.00 72.81 318 TYR A C 1
ATOM 2629 O O . TYR A 1 318 ? 1.093 -10.897 0.681 1.00 72.81 318 TYR A O 1
ATOM 2637 N N . PHE A 1 319 ? 1.172 -10.254 -1.471 1.00 82.62 319 PHE A N 1
ATOM 2638 C CA . PHE A 1 319 ? 2.535 -9.744 -1.450 1.00 82.62 319 PHE A CA 1
ATOM 2639 C C . PHE A 1 319 ? 2.583 -8.304 -1.965 1.00 82.62 319 PHE A C 1
ATOM 2641 O O . PHE A 1 319 ? 1.656 -7.821 -2.622 1.00 82.62 319 PHE A O 1
ATOM 2648 N N . ALA A 1 320 ? 3.692 -7.625 -1.690 1.00 80.88 320 ALA A N 1
ATOM 2649 C CA . ALA A 1 320 ? 3.996 -6.349 -2.315 1.00 80.88 320 ALA A CA 1
ATOM 2650 C C . ALA A 1 320 ? 5.426 -6.337 -2.841 1.00 80.88 320 ALA A C 1
ATOM 2652 O O . ALA A 1 320 ? 6.344 -6.817 -2.169 1.00 80.88 320 ALA A O 1
ATOM 2653 N N . PHE A 1 321 ? 5.612 -5.743 -4.020 1.00 91.38 321 PHE A N 1
ATOM 2654 C CA . PHE A 1 321 ? 6.949 -5.427 -4.492 1.00 91.38 321 PHE A CA 1
ATOM 2655 C C . PHE A 1 321 ? 7.553 -4.300 -3.669 1.00 91.38 321 PHE A C 1
ATOM 2657 O O . PHE A 1 321 ? 6.877 -3.323 -3.325 1.00 91.38 321 PHE A O 1
ATOM 2664 N N . VAL A 1 322 ? 8.834 -4.440 -3.372 1.00 89.69 322 VAL A N 1
ATOM 2665 C CA . VAL A 1 322 ? 9.671 -3.406 -2.785 1.00 89.69 322 VAL A CA 1
ATOM 2666 C C . VAL A 1 322 ? 10.789 -3.130 -3.771 1.00 89.69 322 VAL A C 1
ATOM 2668 O O . VAL A 1 322 ? 11.515 -4.042 -4.154 1.00 89.69 322 VAL A O 1
ATOM 2671 N N . CYS A 1 323 ? 10.904 -1.877 -4.178 1.00 88.38 323 CYS A N 1
ATOM 2672 C CA . CYS A 1 323 ? 11.949 -1.405 -5.070 1.00 88.38 323 CYS A CA 1
ATOM 2673 C C . CYS A 1 323 ? 12.754 -0.328 -4.353 1.00 88.38 323 CYS A C 1
ATOM 2675 O O . CYS A 1 323 ? 12.240 0.358 -3.458 1.00 88.38 323 CYS A O 1
ATOM 2677 N N . GLU A 1 324 ? 14.005 -0.176 -4.773 1.00 82.12 324 GLU A N 1
ATOM 2678 C CA . GLU A 1 324 ? 14.882 0.886 -4.290 1.00 82.12 324 GLU A CA 1
ATOM 2679 C C . GLU A 1 324 ? 14.249 2.256 -4.529 1.00 82.12 324 GLU A C 1
ATOM 2681 O O . GLU A 1 324 ? 14.108 3.080 -3.621 1.00 82.12 324 GLU A O 1
ATOM 2686 N N . ASP A 1 325 ? 13.757 2.441 -5.749 1.00 79.62 325 ASP A N 1
ATOM 2687 C CA . ASP A 1 325 ? 13.296 3.716 -6.247 1.00 79.62 325 ASP A CA 1
ATOM 2688 C C . ASP A 1 325 ? 11.923 3.612 -6.939 1.00 79.62 325 ASP A C 1
ATOM 2690 O O . ASP A 1 325 ? 11.125 2.693 -6.714 1.00 79.62 325 ASP A O 1
ATOM 2694 N N . HIS A 1 326 ? 11.552 4.656 -7.680 1.00 80.94 326 HIS A N 1
ATOM 2695 C CA . HIS A 1 326 ? 10.319 4.636 -8.466 1.00 80.94 326 HIS A CA 1
ATOM 2696 C C . HIS A 1 326 ? 10.567 4.213 -9.916 1.00 80.94 326 HIS A C 1
ATOM 2698 O O . HIS A 1 326 ? 9.638 3.727 -10.556 1.00 80.94 326 HIS A O 1
ATOM 2704 N N . GLN A 1 327 ? 11.791 4.363 -10.416 1.00 88.25 327 GLN A N 1
ATOM 2705 C CA . GLN A 1 327 ? 12.204 4.050 -11.773 1.00 88.25 327 GLN A CA 1
ATOM 2706 C C . GLN A 1 327 ? 12.066 2.560 -12.085 1.00 88.25 327 GLN A C 1
ATOM 2708 O O . GLN A 1 327 ? 11.584 2.250 -13.173 1.00 88.25 327 GLN A O 1
ATOM 2713 N N . THR A 1 328 ? 12.377 1.653 -11.149 1.00 91.88 328 THR A N 1
ATOM 2714 C CA . THR A 1 328 ? 12.285 0.192 -11.366 1.00 91.88 328 THR A CA 1
ATOM 2715 C C . THR A 1 328 ? 10.949 -0.222 -11.993 1.00 91.88 328 THR A C 1
ATOM 2717 O O . THR A 1 328 ? 10.907 -0.963 -12.972 1.00 91.88 328 THR A O 1
ATOM 2720 N N . ILE A 1 329 ? 9.838 0.291 -11.460 1.00 94.31 329 ILE A N 1
ATOM 2721 C CA . ILE A 1 329 ? 8.498 -0.052 -11.947 1.00 94.31 329 ILE A CA 1
ATOM 2722 C C . ILE A 1 329 ? 7.945 1.002 -12.905 1.00 94.31 329 ILE A C 1
ATOM 2724 O O . ILE A 1 329 ? 7.450 0.653 -13.976 1.00 94.31 329 ILE A O 1
ATOM 2728 N N . TRP A 1 330 ? 7.995 2.288 -12.543 1.00 94.31 330 TRP A N 1
ATOM 2729 C CA . TRP A 1 330 ? 7.366 3.319 -13.370 1.00 94.31 330 TRP A CA 1
ATOM 2730 C C . TRP A 1 330 ? 8.092 3.529 -14.699 1.00 94.31 330 TRP A C 1
ATOM 2732 O O . TRP A 1 330 ? 7.414 3.695 -15.708 1.00 94.31 330 TRP A O 1
ATOM 2742 N N . LEU A 1 331 ? 9.424 3.527 -14.715 1.00 95.00 331 LEU A N 1
ATOM 2743 C CA . LEU A 1 331 ? 10.199 3.763 -15.930 1.00 95.00 331 LEU A CA 1
ATOM 2744 C C . LEU A 1 331 ? 10.538 2.437 -16.613 1.00 95.00 331 LEU A C 1
ATOM 2746 O O . LEU A 1 331 ? 10.057 2.185 -17.710 1.00 95.00 331 LEU A O 1
ATOM 2750 N N . ILE A 1 332 ? 11.310 1.577 -15.947 1.00 96.88 332 ILE A N 1
ATOM 2751 C CA . ILE A 1 332 ? 11.932 0.393 -16.551 1.00 96.88 332 ILE A CA 1
ATOM 2752 C C . ILE A 1 332 ? 10.884 -0.650 -16.953 1.00 96.88 332 ILE A C 1
ATOM 2754 O O . ILE A 1 332 ? 10.794 -0.997 -18.130 1.00 96.88 332 ILE A O 1
ATOM 2758 N N . ALA A 1 333 ? 10.054 -1.122 -16.015 1.00 97.19 333 ALA A N 1
ATOM 2759 C CA . ALA A 1 333 ? 9.036 -2.122 -16.343 1.00 97.19 333 ALA A CA 1
ATOM 2760 C C . ALA A 1 333 ? 8.023 -1.590 -17.366 1.00 97.19 333 ALA A C 1
ATOM 2762 O O . ALA A 1 333 ? 7.776 -2.248 -18.372 1.00 97.19 333 ALA A O 1
ATOM 2763 N N . GLN A 1 334 ? 7.472 -0.389 -17.150 1.00 97.00 334 GLN A N 1
ATOM 2764 C CA . GLN A 1 334 ? 6.518 0.201 -18.095 1.00 97.00 334 GLN A CA 1
ATOM 2765 C C . GLN A 1 334 ? 7.107 0.304 -19.505 1.00 97.00 334 GLN A C 1
ATOM 2767 O O . GLN A 1 334 ? 6.453 -0.097 -20.463 1.00 97.00 334 GLN A O 1
ATOM 2772 N N . TYR A 1 335 ? 8.334 0.812 -19.633 1.00 97.44 335 TYR A N 1
ATOM 2773 C CA . TYR A 1 335 ? 8.994 0.946 -20.924 1.00 97.44 335 TYR A CA 1
ATOM 2774 C C . TYR A 1 335 ? 9.233 -0.413 -21.590 1.00 97.44 335 TYR A C 1
ATOM 2776 O O . TYR A 1 335 ? 8.915 -0.578 -22.764 1.00 97.44 335 TYR A O 1
ATOM 2784 N N . GLN A 1 336 ? 9.678 -1.420 -20.833 1.00 98.00 336 GLN A N 1
ATOM 2785 C CA . GLN A 1 336 ? 9.862 -2.771 -21.361 1.00 98.00 336 GLN A CA 1
ATOM 2786 C C . GLN A 1 336 ? 8.561 -3.379 -21.912 1.00 98.00 336 GLN A C 1
ATOM 2788 O O . GLN A 1 336 ? 8.600 -4.037 -22.950 1.00 98.00 336 GLN A O 1
ATOM 2793 N N . PHE A 1 337 ? 7.416 -3.163 -21.252 1.00 97.44 337 PHE A N 1
ATOM 2794 C CA . PHE A 1 337 ? 6.115 -3.619 -21.762 1.00 97.44 337 PHE A CA 1
ATOM 2795 C C . PHE A 1 337 ? 5.650 -2.817 -22.984 1.00 97.44 337 PHE A C 1
ATOM 2797 O O . PHE A 1 337 ? 5.074 -3.400 -23.899 1.00 97.44 337 PHE A O 1
ATOM 2804 N N . LEU A 1 338 ? 5.966 -1.521 -23.058 1.00 96.69 338 LEU A N 1
ATOM 2805 C CA . LEU A 1 338 ? 5.700 -0.703 -24.247 1.00 96.69 338 LEU A CA 1
ATOM 2806 C C . LEU A 1 338 ? 6.517 -1.161 -25.462 1.00 96.69 338 LEU A C 1
ATOM 2808 O O . LEU A 1 338 ? 5.972 -1.232 -26.557 1.00 96.69 338 LEU A O 1
ATOM 2812 N N . LEU A 1 339 ? 7.784 -1.552 -25.279 1.00 96.56 339 LEU A N 1
ATOM 2813 C CA . LEU A 1 339 ? 8.605 -2.136 -26.355 1.00 96.56 339 LEU A CA 1
ATOM 2814 C C . LEU A 1 339 ? 8.002 -3.426 -26.932 1.00 96.56 339 LEU A C 1
ATOM 2816 O O . LEU A 1 339 ? 8.273 -3.784 -28.076 1.00 96.56 339 LEU A O 1
ATOM 2820 N N . LEU A 1 340 ? 7.195 -4.130 -26.137 1.00 95.69 340 LEU A N 1
ATOM 2821 C CA . LEU A 1 340 ? 6.504 -5.354 -26.533 1.00 95.69 340 LEU A CA 1
ATOM 2822 C C . LEU A 1 340 ? 5.082 -5.109 -27.046 1.00 95.69 340 LEU A C 1
ATOM 2824 O O . LEU A 1 340 ? 4.413 -6.080 -27.393 1.00 95.69 340 LEU A O 1
ATOM 2828 N N . ASP A 1 341 ? 4.622 -3.854 -27.075 1.00 94.50 341 ASP A N 1
ATOM 2829 C CA . ASP A 1 341 ? 3.227 -3.488 -27.343 1.00 94.50 341 ASP A CA 1
ATOM 2830 C C . ASP A 1 341 ? 2.241 -4.235 -26.420 1.00 94.50 341 ASP A C 1
ATOM 2832 O O . ASP A 1 341 ? 1.203 -4.760 -26.824 1.00 94.50 341 ASP A O 1
ATOM 2836 N N . GLN A 1 342 ? 2.608 -4.344 -25.139 1.00 94.94 342 GLN A N 1
ATOM 2837 C CA . GLN A 1 342 ? 1.843 -5.050 -24.116 1.00 94.94 342 GLN A CA 1
ATOM 2838 C C . GLN A 1 342 ? 1.382 -4.119 -22.993 1.00 94.94 342 GLN A C 1
ATOM 2840 O O . GLN A 1 342 ? 2.047 -3.159 -22.605 1.00 94.94 342 GLN A O 1
ATOM 2845 N N . SER A 1 343 ? 0.211 -4.432 -22.439 1.00 94.44 343 SER A N 1
ATOM 2846 C CA . SER A 1 343 ? -0.364 -3.679 -21.322 1.00 94.44 343 SER A CA 1
ATOM 2847 C C . SER A 1 343 ? 0.480 -3.832 -20.060 1.00 94.44 343 SER A C 1
ATOM 2849 O O . SER A 1 343 ? 0.949 -4.925 -19.753 1.00 94.44 343 SER A O 1
ATOM 2851 N N . MET A 1 344 ? 0.596 -2.759 -19.272 1.00 95.00 344 MET A N 1
ATOM 2852 C CA . MET A 1 344 ? 1.313 -2.801 -17.997 1.00 95.00 344 MET A CA 1
ATOM 2853 C C . MET A 1 344 ? 0.596 -3.747 -17.010 1.00 95.00 344 MET A C 1
ATOM 2855 O O . MET A 1 344 ? -0.543 -3.426 -16.623 1.00 95.00 344 MET A O 1
ATOM 2859 N N . PRO A 1 345 ? 1.229 -4.852 -16.561 1.00 94.25 345 PRO A N 1
ATOM 2860 C CA . PRO A 1 345 ? 0.578 -5.879 -15.748 1.00 94.25 345 PRO A CA 1
ATOM 2861 C C . PRO A 1 345 ? 0.100 -5.378 -14.388 1.00 94.25 345 PRO A C 1
ATOM 2863 O O . PRO A 1 345 ? 0.721 -4.500 -13.784 1.00 94.25 345 PRO A O 1
ATOM 2866 N N . ALA A 1 346 ? -0.955 -6.004 -13.857 1.00 91.44 346 ALA A N 1
ATOM 2867 C CA . ALA A 1 346 ? -1.544 -5.670 -12.559 1.00 91.44 346 ALA A CA 1
ATOM 2868 C C . ALA A 1 346 ? -0.513 -5.658 -11.416 1.00 91.44 346 ALA A C 1
ATOM 2870 O O . ALA A 1 346 ? -0.463 -4.711 -10.626 1.00 91.44 346 ALA A O 1
ATOM 2871 N N . ILE A 1 347 ? 0.376 -6.657 -11.391 1.00 91.44 347 ILE A N 1
ATOM 2872 C CA . ILE A 1 347 ? 1.407 -6.819 -10.358 1.00 91.44 347 ILE A CA 1
ATOM 2873 C C . ILE A 1 347 ? 2.396 -5.646 -10.282 1.00 91.44 347 ILE A C 1
ATOM 2875 O O . ILE A 1 347 ? 2.943 -5.387 -9.214 1.00 91.44 347 ILE A O 1
ATOM 2879 N N . PHE A 1 348 ? 2.582 -4.890 -11.370 1.00 93.69 348 PHE A N 1
ATOM 2880 C CA . PHE A 1 348 ? 3.469 -3.721 -11.426 1.00 93.69 348 PHE A CA 1
ATOM 2881 C C . PHE A 1 348 ? 2.717 -2.383 -11.338 1.00 93.69 348 PHE A C 1
ATOM 2883 O O . PHE A 1 348 ? 3.295 -1.317 -11.532 1.00 93.69 348 PHE A O 1
ATOM 2890 N N . ARG A 1 349 ? 1.420 -2.384 -11.011 1.00 91.19 349 ARG A N 1
ATOM 2891 C CA . ARG A 1 349 ? 0.630 -1.145 -10.860 1.00 91.19 349 ARG A CA 1
ATOM 2892 C C . ARG A 1 349 ? 0.794 -0.480 -9.498 1.00 91.19 349 ARG A C 1
ATOM 2894 O O . ARG A 1 349 ? 0.380 0.669 -9.334 1.00 91.19 349 ARG A O 1
ATOM 2901 N N . GLN A 1 350 ? 1.372 -1.186 -8.530 1.00 86.88 350 GLN A N 1
ATOM 2902 C CA . GLN A 1 350 ? 1.528 -0.742 -7.148 1.00 86.88 350 GLN A CA 1
ATOM 2903 C C . GLN A 1 350 ? 2.770 -1.361 -6.508 1.00 86.88 350 GLN A C 1
ATOM 2905 O O . GLN A 1 350 ? 3.055 -2.539 -6.707 1.00 86.88 350 GLN A O 1
ATOM 2910 N N . TRP A 1 351 ? 3.503 -0.569 -5.727 1.00 88.19 351 TRP A N 1
ATOM 2911 C CA . TRP A 1 351 ? 4.731 -1.024 -5.074 1.00 88.19 351 TRP A CA 1
ATOM 2912 C C . TRP A 1 351 ? 5.122 -0.149 -3.885 1.00 88.19 351 TRP A C 1
ATOM 2914 O O . TRP A 1 351 ? 4.496 0.874 -3.583 1.00 88.19 351 TRP A O 1
ATOM 2924 N N . ASN A 1 352 ? 6.182 -0.566 -3.202 1.00 81.06 352 ASN A N 1
ATOM 2925 C CA . ASN A 1 352 ? 6.842 0.181 -2.147 1.00 81.06 352 ASN A CA 1
ATOM 2926 C C . ASN A 1 352 ? 8.144 0.769 -2.684 1.00 81.06 352 ASN A C 1
ATOM 2928 O O . ASN A 1 352 ? 9.003 0.028 -3.149 1.00 81.06 352 ASN A O 1
ATOM 2932 N N . ASN A 1 353 ? 8.310 2.082 -2.558 1.00 80.31 353 ASN A N 1
ATOM 2933 C CA . ASN A 1 353 ? 9.616 2.722 -2.689 1.00 80.31 353 ASN A CA 1
ATOM 2934 C C . ASN A 1 353 ? 10.291 2.728 -1.308 1.00 80.31 353 ASN A C 1
ATOM 2936 O O . ASN A 1 353 ? 9.847 3.455 -0.411 1.00 80.31 353 ASN A O 1
ATOM 2940 N N . ILE A 1 354 ? 11.316 1.892 -1.129 1.00 76.31 354 ILE A N 1
ATOM 2941 C CA . ILE A 1 354 ? 11.931 1.667 0.183 1.00 76.31 354 ILE A CA 1
ATOM 2942 C C . ILE A 1 354 ? 12.730 2.874 0.664 1.00 76.31 354 ILE A C 1
ATOM 2944 O O . ILE A 1 354 ? 12.695 3.173 1.854 1.00 76.31 354 ILE A O 1
ATOM 2948 N N . VAL A 1 355 ? 13.370 3.622 -0.240 1.00 69.69 355 VAL A N 1
ATOM 2949 C CA . VAL A 1 355 ? 14.118 4.839 0.111 1.00 69.69 355 VAL A CA 1
ATOM 2950 C C . VAL A 1 355 ? 13.186 5.891 0.705 1.00 69.69 355 VAL A C 1
ATOM 2952 O O . VAL A 1 355 ? 13.495 6.482 1.735 1.00 69.69 355 VAL A O 1
ATOM 2955 N N . THR A 1 356 ? 11.997 6.066 0.125 1.00 67.56 356 THR A N 1
ATOM 2956 C CA . THR A 1 356 ? 10.972 6.974 0.659 1.00 67.56 356 THR A CA 1
ATOM 2957 C C . THR A 1 356 ? 10.545 6.539 2.062 1.00 67.56 356 THR A C 1
ATOM 2959 O O . THR A 1 356 ? 10.462 7.366 2.966 1.00 67.56 356 THR A O 1
ATOM 2962 N N . VAL A 1 357 ? 10.283 5.242 2.264 1.00 64.50 357 VAL A N 1
ATOM 2963 C CA . VAL A 1 357 ? 9.903 4.699 3.581 1.00 64.50 357 VAL A CA 1
ATOM 2964 C C . VAL A 1 357 ? 11.021 4.930 4.595 1.00 64.50 357 VAL A C 1
ATOM 2966 O O . VAL A 1 357 ? 10.764 5.451 5.677 1.00 64.50 357 VAL A O 1
ATOM 2969 N N . PHE A 1 358 ? 12.260 4.606 4.234 1.00 65.38 358 PHE A N 1
ATOM 2970 C CA . PHE A 1 358 ? 13.427 4.789 5.085 1.00 65.38 358 PHE A CA 1
ATOM 2971 C C . PHE A 1 358 ? 13.615 6.262 5.479 1.00 65.38 358 PHE A C 1
ATOM 2973 O O . PHE A 1 358 ? 13.731 6.563 6.663 1.00 65.38 358 PHE A O 1
ATOM 2980 N N . GLN A 1 359 ? 13.522 7.195 4.528 1.00 63.72 359 GLN A N 1
ATOM 2981 C CA . GLN A 1 359 ? 13.595 8.640 4.786 1.00 63.72 359 GLN A CA 1
ATOM 2982 C C . GLN A 1 359 ? 12.494 9.151 5.726 1.00 63.72 359 GLN A C 1
ATOM 2984 O O . GLN A 1 359 ? 12.747 10.053 6.518 1.00 63.72 359 GLN A O 1
ATOM 2989 N N . TYR A 1 360 ? 11.277 8.597 5.659 1.00 60.44 360 TYR A N 1
ATOM 2990 C CA . TYR A 1 360 ? 10.205 8.945 6.599 1.00 60.44 360 TYR A CA 1
ATOM 2991 C C . TYR A 1 360 ? 10.440 8.391 8.007 1.00 60.44 360 TYR A C 1
ATOM 2993 O O . TYR A 1 360 ? 9.996 8.999 8.982 1.00 60.44 360 TYR A O 1
ATOM 3001 N N . LEU A 1 361 ? 11.084 7.227 8.112 1.00 57.50 361 LEU A N 1
ATOM 3002 C CA . LEU A 1 361 ? 11.376 6.569 9.385 1.00 57.50 361 LEU A CA 1
ATOM 3003 C C . LEU A 1 361 ? 12.608 7.159 10.078 1.00 57.50 361 LEU A C 1
ATOM 3005 O O . LEU A 1 361 ? 12.674 7.140 11.307 1.00 57.50 361 LEU A O 1
ATOM 3009 N N . LEU A 1 362 ? 13.550 7.718 9.316 1.00 56.06 362 LEU A N 1
ATOM 3010 C CA . LEU A 1 362 ? 14.647 8.514 9.846 1.00 56.06 362 LEU A CA 1
ATOM 3011 C C . LEU A 1 362 ? 14.092 9.839 10.406 1.00 56.06 362 LEU A C 1
ATOM 3013 O O . LEU A 1 362 ? 13.530 10.645 9.659 1.00 56.06 362 LEU A O 1
ATOM 3017 N N . PRO A 1 363 ? 14.231 10.121 11.716 1.00 45.75 363 PRO A N 1
ATOM 3018 C CA . PRO A 1 363 ? 13.926 11.445 12.245 1.00 45.75 363 PRO A CA 1
ATOM 3019 C C . PRO A 1 363 ? 14.744 12.497 11.484 1.00 45.75 363 PRO A C 1
ATOM 3021 O O . PRO A 1 363 ? 15.894 12.241 11.140 1.00 45.75 363 PRO A O 1
ATOM 3024 N N . LYS A 1 364 ? 14.210 13.711 11.282 1.00 42.09 364 LYS A N 1
ATOM 3025 C CA . LYS A 1 364 ? 14.970 14.882 10.790 1.00 42.09 364 LYS A CA 1
ATOM 3026 C C . LYS A 1 364 ? 16.051 15.345 11.794 1.00 42.09 364 LYS A C 1
ATOM 3028 O O . LYS A 1 364 ? 16.023 16.481 12.261 1.00 42.09 364 LYS A O 1
ATOM 3033 N N . ARG A 1 365 ? 16.981 14.475 12.180 1.00 35.53 365 ARG A N 1
ATOM 3034 C CA . ARG A 1 365 ? 18.189 14.800 12.940 1.00 35.53 365 ARG A CA 1
ATOM 3035 C C . ARG A 1 365 ? 19.357 14.036 12.321 1.00 35.53 365 ARG A C 1
ATOM 3037 O O . ARG A 1 365 ? 19.355 12.813 12.320 1.00 35.53 365 ARG A O 1
ATOM 3044 N N . ASN A 1 366 ? 20.327 14.805 11.838 1.00 40.38 366 ASN A N 1
ATOM 3045 C CA . ASN A 1 366 ? 21.616 14.396 11.284 1.00 40.38 366 ASN A CA 1
ATOM 3046 C C . ASN A 1 366 ? 21.561 13.613 9.969 1.00 40.38 366 ASN A C 1
ATOM 3048 O O . ASN A 1 366 ? 21.828 12.415 9.936 1.00 40.38 366 ASN A O 1
ATOM 3052 N N . TYR A 1 367 ? 21.367 14.341 8.865 1.00 40.72 367 TYR A N 1
ATOM 3053 C CA . TYR A 1 367 ? 21.982 13.925 7.597 1.00 40.72 367 TYR A CA 1
ATOM 3054 C C . TYR A 1 367 ? 23.510 13.749 7.764 1.00 40.72 367 TYR A C 1
ATOM 3056 O O . TYR A 1 367 ? 24.091 12.850 7.171 1.00 40.72 367 TYR A O 1
ATOM 3064 N N . ASP A 1 368 ? 24.136 14.507 8.671 1.00 39.31 368 ASP A N 1
ATOM 3065 C CA . ASP A 1 368 ? 25.589 14.494 8.903 1.00 39.31 368 ASP A CA 1
ATOM 3066 C C . ASP A 1 368 ? 26.133 13.249 9.643 1.00 39.31 368 ASP A C 1
ATOM 3068 O O . ASP A 1 368 ? 27.341 13.043 9.666 1.00 39.31 368 ASP A O 1
ATOM 3072 N N . ASN A 1 369 ? 25.272 12.399 10.228 1.00 39.62 369 ASN A N 1
ATOM 3073 C CA . ASN A 1 369 ? 25.672 11.151 10.915 1.00 39.62 369 ASN A CA 1
ATOM 3074 C C . ASN A 1 369 ? 25.093 9.894 10.254 1.00 39.62 369 ASN A C 1
ATOM 3076 O O . ASN A 1 369 ? 25.019 8.834 10.885 1.00 39.62 369 ASN A O 1
ATOM 3080 N N . LEU A 1 370 ? 24.642 9.995 9.005 1.00 42.59 370 LEU A N 1
ATOM 3081 C CA . LEU A 1 370 ? 24.289 8.806 8.247 1.00 42.59 370 LEU A CA 1
ATOM 3082 C C . LEU A 1 370 ? 25.541 7.903 8.175 1.00 42.59 370 LEU A C 1
ATOM 3084 O O . LEU A 1 370 ? 26.620 8.400 7.847 1.00 42.59 370 LEU A O 1
ATOM 3088 N N . PRO A 1 371 ? 25.454 6.600 8.521 1.00 41.06 371 PRO A N 1
ATOM 3089 C CA . PRO A 1 371 ? 26.570 5.678 8.333 1.00 41.06 371 PRO A CA 1
ATOM 3090 C C . PRO A 1 371 ? 27.077 5.820 6.898 1.00 41.06 371 PRO A C 1
ATOM 3092 O O . PRO A 1 371 ? 26.253 5.913 5.992 1.00 41.06 371 PRO A O 1
ATOM 3095 N N . GLY A 1 372 ? 28.391 5.797 6.658 1.00 42.00 372 GLY A N 1
ATOM 3096 C CA . GLY A 1 372 ? 28.972 5.953 5.310 1.00 42.00 372 GLY A CA 1
ATOM 3097 C C . GLY A 1 372 ? 28.484 4.940 4.252 1.00 42.00 372 GLY A C 1
ATOM 3098 O O . GLY A 1 372 ? 28.892 5.003 3.098 1.00 42.00 372 GLY A O 1
ATOM 3099 N N . GLU A 1 373 ? 27.612 3.999 4.622 1.00 41.69 373 GLU A N 1
ATOM 3100 C CA . GLU A 1 373 ? 26.856 3.121 3.722 1.00 41.69 373 GLU A CA 1
ATOM 3101 C C . GLU A 1 373 ? 25.638 3.798 3.066 1.00 41.69 373 GLU A C 1
ATOM 3103 O O . GLU A 1 373 ? 25.202 3.366 2.005 1.00 41.69 373 GLU A O 1
ATOM 3108 N N . VAL A 1 374 ? 25.106 4.870 3.652 1.00 40.81 374 VAL A N 1
ATOM 3109 C CA . VAL A 1 374 ? 23.977 5.639 3.111 1.00 40.81 374 VAL A CA 1
ATOM 3110 C C . VAL A 1 374 ? 24.441 6.544 1.967 1.00 40.81 374 VAL A C 1
ATOM 3112 O O . VAL A 1 374 ? 23.729 6.704 0.993 1.00 40.81 374 VAL A O 1
ATOM 3115 N N . ASP A 1 375 ? 25.669 7.056 1.985 1.00 37.88 375 ASP A N 1
ATOM 3116 C CA . ASP A 1 375 ? 26.213 7.797 0.832 1.00 37.88 375 ASP A CA 1
ATOM 3117 C C . ASP A 1 375 ? 26.478 6.865 -0.376 1.00 37.88 375 ASP A C 1
ATOM 3119 O O . ASP A 1 375 ? 26.408 7.255 -1.543 1.00 37.88 375 ASP A O 1
ATOM 3123 N N . LYS A 1 376 ? 26.655 5.562 -0.102 1.00 41.16 376 LYS A N 1
ATOM 3124 C CA . LYS A 1 376 ? 26.678 4.499 -1.119 1.00 41.16 376 LYS A CA 1
ATOM 3125 C C . LYS A 1 376 ? 25.278 4.137 -1.655 1.00 41.16 376 LYS A C 1
ATOM 3127 O O . LYS A 1 376 ? 25.212 3.399 -2.635 1.00 41.16 376 LYS A O 1
ATOM 3132 N N . LEU A 1 377 ? 24.181 4.667 -1.081 1.00 41.12 377 LEU A N 1
ATOM 3133 C CA . LEU A 1 377 ? 22.793 4.448 -1.552 1.00 41.12 377 LEU A CA 1
ATOM 3134 C C . LEU A 1 377 ? 22.547 4.945 -2.970 1.00 41.12 377 LEU A C 1
ATOM 3136 O O . LEU A 1 377 ? 21.633 4.464 -3.619 1.00 41.12 377 LEU A O 1
ATOM 3140 N N . PHE A 1 378 ? 23.314 5.918 -3.452 1.00 39.91 378 PHE A N 1
ATOM 3141 C CA . PHE A 1 378 ? 23.076 6.504 -4.772 1.00 39.91 378 PHE A CA 1
ATOM 3142 C C . PHE A 1 378 ? 23.807 5.770 -5.910 1.00 39.91 378 PHE A C 1
ATOM 3144 O O . PHE A 1 378 ? 23.756 6.228 -7.047 1.00 39.91 378 PHE A O 1
ATOM 3151 N N . HIS A 1 379 ? 24.480 4.643 -5.622 1.00 39.56 379 HIS A N 1
ATOM 3152 C CA . HIS A 1 379 ? 25.418 3.987 -6.546 1.00 39.56 379 HIS A CA 1
ATOM 3153 C C . HIS A 1 379 ? 25.117 2.500 -6.849 1.00 39.56 379 HIS A C 1
ATOM 3155 O O . HIS A 1 379 ? 26.021 1.766 -7.238 1.00 39.56 379 HIS A O 1
ATOM 3161 N N . GLY A 1 380 ? 23.861 2.047 -6.727 1.00 42.84 380 GLY A N 1
ATOM 3162 C CA . GLY A 1 380 ? 23.376 0.864 -7.460 1.00 42.84 380 GLY A CA 1
ATOM 3163 C C . GLY A 1 380 ? 24.012 -0.486 -7.100 1.00 42.84 380 GLY A C 1
ATOM 3164 O O . GLY A 1 380 ? 24.428 -1.233 -7.984 1.00 42.84 380 GLY A O 1
ATOM 3165 N N . HIS A 1 381 ? 24.076 -0.843 -5.814 1.00 48.09 381 HIS A N 1
ATOM 3166 C CA . HIS A 1 381 ? 24.524 -2.179 -5.404 1.00 48.09 381 HIS A CA 1
ATOM 3167 C C . HIS A 1 381 ? 23.351 -3.105 -5.047 1.00 48.09 381 HIS A C 1
ATOM 3169 O O . HIS A 1 381 ? 22.702 -2.951 -4.007 1.00 48.09 381 HIS A O 1
ATOM 3175 N N . MET A 1 382 ? 23.155 -4.140 -5.875 1.00 45.38 382 MET A N 1
ATOM 3176 C CA . MET A 1 382 ? 22.246 -5.263 -5.624 1.00 45.38 382 MET A CA 1
ATOM 3177 C C . MET A 1 382 ? 22.444 -5.803 -4.191 1.00 45.38 382 MET A C 1
ATOM 3179 O O . MET A 1 382 ? 23.535 -6.224 -3.806 1.00 45.38 382 MET A O 1
ATOM 3183 N N . GLY A 1 383 ? 21.382 -5.767 -3.376 1.00 57.16 383 GLY A N 1
ATOM 3184 C CA . GLY A 1 383 ? 21.371 -6.261 -1.989 1.00 57.16 383 GLY A CA 1
ATOM 3185 C C . GLY A 1 383 ? 21.204 -5.194 -0.900 1.00 57.16 383 GLY A C 1
ATOM 3186 O O . GLY A 1 383 ? 20.862 -5.545 0.234 1.00 57.16 383 GLY A O 1
ATOM 3187 N N . LEU A 1 384 ? 21.362 -3.906 -1.217 1.00 66.31 384 LEU A N 1
ATOM 3188 C CA . LEU A 1 384 ? 21.128 -2.820 -0.258 1.00 66.31 384 LEU A CA 1
ATOM 3189 C C . LEU A 1 384 ? 19.639 -2.692 0.107 1.00 66.31 384 LEU A C 1
ATOM 3191 O O . LEU A 1 384 ? 19.292 -2.670 1.289 1.00 66.31 384 LEU A O 1
ATOM 3195 N N . SER A 1 385 ? 18.752 -2.747 -0.889 1.00 75.88 385 SER A N 1
ATOM 3196 C CA . SER A 1 385 ? 17.294 -2.733 -0.693 1.00 75.88 385 SER A CA 1
ATOM 3197 C C . SER A 1 385 ? 16.795 -3.879 0.203 1.00 75.88 385 SER A C 1
ATOM 3199 O O . SER A 1 385 ? 15.951 -3.661 1.075 1.00 75.88 385 SER A O 1
ATOM 3201 N N . THR A 1 386 ? 17.363 -5.084 0.075 1.00 82.94 386 THR A N 1
ATOM 3202 C CA . THR A 1 386 ? 17.048 -6.233 0.943 1.00 82.94 386 THR A CA 1
ATOM 3203 C C . THR A 1 386 ? 17.488 -5.985 2.385 1.00 82.94 386 THR A C 1
ATOM 3205 O O . THR A 1 386 ? 16.704 -6.205 3.309 1.00 82.94 386 THR A O 1
ATOM 3208 N N . LYS A 1 387 ? 18.717 -5.491 2.594 1.00 80.19 387 LYS A N 1
ATOM 3209 C CA . LYS A 1 387 ? 19.248 -5.178 3.932 1.00 80.19 387 LYS A CA 1
ATOM 3210 C C . LYS A 1 387 ? 18.430 -4.090 4.626 1.00 80.19 387 LYS A C 1
ATOM 3212 O O . LYS A 1 387 ? 18.051 -4.270 5.777 1.00 80.19 387 LYS A O 1
ATOM 3217 N N . ILE A 1 388 ? 18.102 -3.007 3.920 1.00 77.81 388 ILE A N 1
ATOM 3218 C CA . ILE A 1 388 ? 17.292 -1.901 4.455 1.00 77.81 388 ILE A CA 1
ATOM 3219 C C . ILE A 1 388 ? 15.884 -2.379 4.788 1.00 77.81 388 ILE A C 1
ATOM 3221 O O . ILE A 1 388 ? 15.380 -2.112 5.876 1.00 77.81 388 ILE A O 1
ATOM 3225 N N . THR A 1 389 ? 15.258 -3.128 3.878 1.00 82.75 389 THR A N 1
ATOM 3226 C CA . THR A 1 389 ? 13.928 -3.693 4.118 1.00 82.75 389 THR A CA 1
ATOM 3227 C C . THR A 1 389 ? 13.935 -4.587 5.352 1.00 82.75 389 THR A C 1
ATOM 3229 O O . THR A 1 389 ? 13.064 -4.462 6.212 1.00 82.75 389 THR A O 1
ATOM 3232 N N . LYS A 1 390 ? 14.950 -5.447 5.482 1.00 82.19 390 LYS A N 1
ATOM 3233 C CA . LYS A 1 390 ? 15.128 -6.286 6.663 1.00 82.19 390 LYS A CA 1
ATOM 3234 C C . LYS A 1 390 ? 15.322 -5.453 7.933 1.00 82.19 390 LYS A C 1
ATOM 3236 O O . LYS A 1 390 ? 14.637 -5.723 8.911 1.00 82.19 390 LYS A O 1
ATOM 3241 N N . GLN A 1 391 ? 16.169 -4.426 7.908 1.00 78.25 391 GLN A N 1
ATOM 3242 C CA . GLN A 1 391 ? 16.396 -3.540 9.052 1.00 78.25 391 GLN A CA 1
ATOM 3243 C C . GLN A 1 391 ? 15.099 -2.854 9.510 1.00 78.25 391 GLN A C 1
ATOM 3245 O O . GLN A 1 391 ? 14.764 -2.887 10.690 1.00 78.25 391 GLN A O 1
ATOM 3250 N N . ILE A 1 392 ? 14.314 -2.309 8.574 1.00 69.38 392 ILE A N 1
ATOM 3251 C CA . ILE A 1 392 ? 13.014 -1.682 8.862 1.00 69.38 392 ILE A CA 1
ATOM 3252 C C . ILE A 1 392 ? 12.070 -2.673 9.561 1.00 69.38 392 ILE A C 1
ATOM 3254 O O . ILE A 1 392 ? 11.406 -2.317 10.540 1.00 69.38 392 ILE A O 1
ATOM 3258 N N . LEU A 1 393 ? 12.025 -3.922 9.084 1.00 74.38 393 LEU A N 1
ATOM 3259 C CA . LEU A 1 393 ? 11.232 -4.979 9.709 1.00 74.38 393 LEU A CA 1
ATOM 3260 C C . LEU A 1 393 ? 11.781 -5.370 11.087 1.00 74.38 393 LEU A C 1
ATOM 3262 O O . LEU A 1 393 ? 10.999 -5.548 12.024 1.00 74.38 393 LEU A O 1
ATOM 3266 N N . ASP A 1 394 ? 13.100 -5.490 11.244 1.00 73.56 394 ASP A N 1
ATOM 3267 C CA . ASP A 1 394 ? 13.769 -5.808 12.512 1.00 73.56 394 ASP A CA 1
ATOM 3268 C C . ASP A 1 394 ? 13.445 -4.753 13.583 1.00 73.56 394 ASP A C 1
ATOM 3270 O O . ASP A 1 394 ? 13.059 -5.120 14.699 1.00 73.56 394 ASP A O 1
ATOM 3274 N N . ASP A 1 395 ? 13.380 -3.478 13.189 1.00 61.84 395 ASP A N 1
ATOM 3275 C CA . ASP A 1 395 ? 12.949 -2.342 14.017 1.00 61.84 395 ASP A CA 1
ATOM 3276 C C . ASP A 1 395 ? 11.434 -2.323 14.331 1.00 61.84 395 ASP A C 1
ATOM 3278 O O . ASP A 1 395 ? 10.947 -1.475 15.081 1.00 61.84 395 ASP A O 1
ATOM 3282 N N . ASN A 1 396 ? 10.681 -3.315 13.842 1.00 60.47 396 ASN A N 1
ATOM 3283 C CA . ASN A 1 396 ? 9.228 -3.482 13.993 1.00 60.47 396 ASN A CA 1
ATOM 3284 C C . ASN A 1 396 ? 8.392 -2.400 13.298 1.00 60.47 396 ASN A C 1
ATOM 3286 O O . ASN A 1 396 ? 7.272 -2.112 13.732 1.00 60.47 396 ASN A O 1
ATOM 3290 N N . ASN A 1 397 ? 8.910 -1.818 12.218 1.00 60.00 397 ASN A N 1
ATOM 3291 C CA . ASN A 1 397 ? 8.131 -0.944 11.354 1.00 60.00 397 ASN A CA 1
ATOM 3292 C C . ASN A 1 397 ? 7.406 -1.762 10.277 1.00 60.00 397 ASN A C 1
ATOM 3294 O O . ASN A 1 397 ? 7.916 -2.761 9.770 1.00 60.00 397 ASN A O 1
ATOM 3298 N N . SER A 1 398 ? 6.195 -1.335 9.923 1.00 64.69 398 SER A N 1
ATOM 3299 C CA . SER A 1 398 ? 5.414 -1.942 8.844 1.00 64.69 398 SER A CA 1
ATOM 3300 C C . SER A 1 398 ? 5.778 -1.329 7.495 1.00 64.69 398 SER A C 1
ATOM 3302 O O . SER A 1 398 ? 5.919 -0.110 7.398 1.00 64.69 398 SER A O 1
ATOM 3304 N N . ILE A 1 399 ? 5.817 -2.150 6.448 1.00 68.38 399 ILE A N 1
ATOM 3305 C CA . ILE A 1 399 ? 5.991 -1.703 5.063 1.00 68.38 399 ILE A CA 1
ATOM 3306 C C . ILE A 1 399 ? 4.671 -1.909 4.318 1.00 68.38 399 ILE A C 1
ATOM 3308 O O . ILE A 1 399 ? 4.128 -3.015 4.299 1.00 68.38 399 ILE A O 1
ATOM 3312 N N . THR A 1 400 ? 4.136 -0.834 3.739 1.00 66.12 400 THR A N 1
ATOM 3313 C CA . THR A 1 400 ? 2.874 -0.826 2.988 1.00 66.12 400 THR A CA 1
ATOM 3314 C C . THR A 1 400 ? 3.022 -0.044 1.692 1.00 66.12 400 THR A C 1
ATOM 3316 O O . THR A 1 400 ? 3.777 0.927 1.647 1.00 66.12 400 THR A O 1
ATOM 3319 N N . ALA A 1 401 ? 2.300 -0.457 0.640 1.00 66.31 401 ALA A N 1
ATOM 3320 C CA . ALA A 1 401 ? 2.447 0.120 -0.696 1.00 66.31 401 ALA A CA 1
ATOM 3321 C C . ALA A 1 401 ? 2.346 1.655 -0.666 1.00 66.31 401 ALA A C 1
ATOM 3323 O O . ALA A 1 401 ? 1.325 2.217 -0.270 1.00 66.31 401 ALA A O 1
ATOM 3324 N N . THR A 1 402 ? 3.411 2.330 -1.102 1.00 68.25 402 THR A N 1
ATOM 3325 C CA . THR A 1 402 ? 3.542 3.797 -1.054 1.00 68.25 402 THR A CA 1
ATOM 3326 C C . THR A 1 402 ? 3.348 4.463 -2.414 1.00 68.25 402 THR A C 1
ATOM 3328 O O . THR A 1 402 ? 3.224 5.695 -2.504 1.00 68.25 402 THR A O 1
ATOM 3331 N N . ARG A 1 403 ? 3.340 3.663 -3.487 1.00 81.38 403 ARG A N 1
ATOM 3332 C CA . ARG A 1 403 ? 3.295 4.118 -4.877 1.00 81.38 403 ARG A CA 1
ATOM 3333 C C . ARG A 1 403 ? 2.291 3.324 -5.701 1.00 81.38 403 ARG A C 1
ATOM 3335 O O . ARG A 1 403 ? 2.047 2.144 -5.461 1.00 81.38 403 ARG A O 1
ATOM 3342 N N . SER A 1 404 ? 1.723 4.006 -6.689 1.00 87.50 404 SER A N 1
ATOM 3343 C CA . SER A 1 404 ? 0.858 3.418 -7.708 1.00 87.50 404 SER A CA 1
ATOM 3344 C C . SER A 1 404 ? 1.014 4.122 -9.044 1.00 87.50 404 SER A C 1
ATOM 3346 O O . SER A 1 404 ? 1.490 5.257 -9.084 1.00 87.50 404 SER A O 1
ATOM 3348 N N . LEU A 1 405 ? 0.584 3.470 -10.122 1.00 92.12 405 LEU A N 1
ATOM 3349 C CA . LEU A 1 405 ? 0.532 4.068 -11.451 1.00 92.12 405 LEU A CA 1
ATOM 3350 C C . LEU A 1 405 ? -0.836 4.704 -11.741 1.00 92.12 405 LEU A C 1
ATOM 3352 O O . LEU A 1 405 ? -1.889 4.119 -11.474 1.00 92.12 405 LEU A O 1
ATOM 3356 N N . ARG A 1 406 ? -0.829 5.907 -12.325 1.00 92.31 406 ARG A N 1
ATOM 3357 C CA . ARG A 1 406 ? -2.030 6.609 -12.812 1.00 92.31 406 ARG A CA 1
ATOM 3358 C C . ARG A 1 406 ? -1.887 6.951 -14.285 1.00 92.31 406 ARG A C 1
ATOM 3360 O O . ARG A 1 406 ? -0.811 7.333 -14.718 1.00 92.31 406 ARG A O 1
ATOM 3367 N N . CYS A 1 407 ? -2.986 6.902 -15.030 1.00 94.75 407 CYS A N 1
ATOM 3368 C CA . CYS A 1 407 ? -3.017 7.344 -16.428 1.00 94.75 407 CYS A CA 1
ATOM 3369 C C . CYS A 1 407 ? -3.119 8.862 -16.600 1.00 94.75 407 CYS A C 1
ATOM 3371 O O . CYS A 1 407 ? -3.008 9.359 -17.716 1.00 94.75 407 CYS A O 1
ATOM 3373 N N . ASN A 1 408 ? -3.386 9.604 -15.522 1.00 92.69 408 ASN A N 1
ATOM 3374 C CA . ASN A 1 408 ? -3.520 11.050 -15.588 1.00 92.69 408 ASN A CA 1
ATOM 3375 C C . ASN A 1 408 ? -3.156 11.719 -14.257 1.00 92.69 408 ASN A C 1
ATOM 3377 O O . ASN A 1 408 ? -3.499 11.211 -13.183 1.00 92.69 408 ASN A O 1
ATOM 3381 N N . VAL A 1 409 ? -2.499 12.878 -14.341 1.00 88.31 409 VAL A N 1
ATOM 3382 C CA . VAL A 1 409 ? -2.238 13.788 -13.219 1.00 88.31 409 VAL A CA 1
ATOM 3383 C C . VAL A 1 409 ? -2.342 15.253 -13.639 1.00 88.31 409 VAL A C 1
ATOM 3385 O O . VAL A 1 409 ? -2.006 15.640 -14.759 1.00 88.31 409 VAL A O 1
ATOM 3388 N N . ASN A 1 410 ? -2.749 16.103 -12.692 1.00 82.81 410 ASN A N 1
ATOM 3389 C CA . ASN A 1 410 ? -2.880 17.544 -12.920 1.00 82.81 410 ASN A CA 1
ATOM 3390 C C . ASN A 1 410 ? -1.535 18.230 -13.201 1.00 82.81 410 ASN A C 1
ATOM 3392 O O . ASN A 1 410 ? -1.503 19.182 -13.970 1.00 82.81 410 ASN A O 1
ATOM 3396 N N . SER A 1 411 ? -0.429 17.739 -12.631 1.00 79.75 411 SER A N 1
ATOM 3397 C CA . SER A 1 411 ? 0.906 18.323 -12.830 1.00 79.75 411 SER A CA 1
ATOM 3398 C C . SER A 1 411 ? 1.374 18.287 -14.287 1.00 79.75 411 SER A C 1
ATOM 3400 O O . SER A 1 411 ? 2.105 19.177 -14.707 1.00 79.75 411 SER A O 1
ATOM 3402 N N . ARG A 1 412 ? 0.907 17.314 -15.082 1.00 88.12 412 ARG A N 1
ATOM 3403 C CA . ARG A 1 412 ? 1.195 17.229 -16.523 1.00 88.12 412 ARG A CA 1
ATOM 3404 C C . ARG A 1 412 ? 0.472 18.284 -17.364 1.00 88.12 412 ARG A C 1
ATOM 3406 O O . ARG A 1 412 ? 0.821 18.454 -18.519 1.00 88.12 412 ARG A O 1
ATOM 3413 N N . ARG A 1 413 ? -0.524 18.991 -16.815 1.00 87.06 413 ARG A N 1
ATOM 3414 C CA . ARG A 1 413 ? -1.231 20.070 -17.536 1.00 87.06 413 ARG A CA 1
ATOM 3415 C C . ARG A 1 413 ? -0.404 21.346 -17.656 1.00 87.06 413 ARG A C 1
ATOM 3417 O O . ARG A 1 413 ? -0.739 22.205 -18.458 1.00 87.06 413 ARG A O 1
ATOM 3424 N N . VAL A 1 414 ? 0.631 21.487 -16.830 1.00 87.50 414 VAL A N 1
ATOM 3425 C CA . VAL A 1 414 ? 1.583 22.592 -16.926 1.00 87.50 414 VAL A CA 1
ATOM 3426 C C . VAL A 1 414 ? 2.636 22.196 -17.963 1.00 87.50 414 VAL A C 1
ATOM 3428 O O . VAL A 1 414 ? 3.299 21.178 -17.741 1.00 87.50 414 VAL A O 1
ATOM 3431 N N . PRO A 1 415 ? 2.809 22.939 -19.071 1.00 87.38 415 PRO A N 1
ATOM 3432 C CA . PRO A 1 415 ? 3.820 22.631 -20.082 1.00 87.38 415 PRO A CA 1
ATOM 3433 C C . PRO A 1 415 ? 5.221 22.503 -19.475 1.00 87.38 415 PRO A C 1
ATOM 3435 O O . PRO A 1 415 ? 5.564 23.215 -18.528 1.00 87.38 415 PRO A O 1
ATOM 3438 N N . LEU A 1 416 ? 6.019 21.570 -19.991 1.00 93.06 416 LEU A N 1
ATOM 3439 C CA . LEU A 1 416 ? 7.428 21.438 -19.622 1.00 93.06 416 LEU A CA 1
ATOM 3440 C C . LEU A 1 416 ? 8.276 22.257 -20.598 1.00 93.06 416 LEU A C 1
ATOM 3442 O O . LEU A 1 416 ? 8.152 22.068 -21.804 1.00 93.06 416 LEU A O 1
ATOM 3446 N N . ASN A 1 417 ? 9.154 23.115 -20.080 1.00 94.88 417 ASN A N 1
ATOM 3447 C CA . ASN A 1 417 ? 10.260 23.654 -20.867 1.00 94.88 417 ASN A CA 1
ATOM 3448 C C . ASN A 1 417 ? 11.383 22.609 -20.869 1.00 94.88 417 ASN A C 1
ATOM 3450 O O . ASN A 1 417 ? 11.916 22.289 -19.803 1.00 94.88 417 ASN A O 1
ATOM 3454 N N . VAL A 1 418 ? 11.666 22.018 -22.027 1.00 95.44 418 VAL A N 1
ATOM 3455 C CA . VAL A 1 418 ? 12.620 20.916 -22.153 1.00 95.44 418 VAL A CA 1
ATOM 3456 C C . VAL A 1 418 ? 14.036 21.478 -22.096 1.00 95.44 418 VAL A C 1
ATOM 3458 O O . VAL A 1 418 ? 14.441 22.267 -22.944 1.00 95.44 418 VAL A O 1
ATOM 3461 N N . ASP A 1 419 ? 14.805 21.057 -21.094 1.00 95.25 419 ASP A N 1
ATOM 3462 C CA . ASP A 1 419 ? 16.234 21.358 -21.007 1.00 95.25 419 ASP A CA 1
ATOM 3463 C C . ASP A 1 419 ? 16.966 20.766 -22.228 1.00 95.25 419 ASP A C 1
ATOM 3465 O O . ASP A 1 419 ? 16.883 19.553 -22.430 1.00 95.25 419 ASP A O 1
ATOM 3469 N N . PRO A 1 420 ? 17.713 21.555 -23.023 1.00 93.69 420 PRO A N 1
ATOM 3470 C CA . PRO A 1 420 ? 18.474 21.041 -24.163 1.00 93.69 420 PRO A CA 1
ATOM 3471 C C . PRO A 1 420 ? 19.437 19.896 -23.809 1.00 93.69 420 PRO A C 1
ATOM 3473 O O . PRO A 1 420 ? 19.696 19.032 -24.645 1.00 93.69 420 PRO A O 1
ATOM 3476 N N . ASN A 1 421 ? 19.919 19.844 -22.562 1.00 94.00 421 ASN A N 1
ATOM 3477 C CA . ASN A 1 421 ? 20.840 18.821 -22.060 1.00 94.00 421 ASN A CA 1
ATOM 3478 C C . ASN A 1 421 ? 20.127 17.649 -21.363 1.00 94.00 421 ASN A C 1
ATOM 3480 O O . ASN A 1 421 ? 20.749 16.889 -20.612 1.00 94.00 421 ASN A O 1
ATOM 3484 N N . TRP A 1 422 ? 18.819 17.474 -21.581 1.00 94.56 422 TRP A N 1
ATOM 3485 C CA . TRP A 1 422 ? 18.055 16.417 -20.915 1.00 94.56 422 TRP A CA 1
ATOM 3486 C C . TRP A 1 422 ? 18.593 15.012 -21.190 1.00 94.56 422 TRP A C 1
ATOM 3488 O O . TRP A 1 422 ? 18.501 14.149 -20.325 1.00 94.56 422 TRP A O 1
ATOM 3498 N N . ARG A 1 423 ? 19.210 14.793 -22.356 1.00 95.31 423 ARG A N 1
ATOM 3499 C CA . ARG A 1 423 ? 19.787 13.499 -22.747 1.00 95.31 423 ARG A CA 1
ATOM 3500 C C . ARG A 1 423 ? 21.011 13.102 -21.936 1.00 95.31 423 ARG A C 1
ATOM 3502 O O . ARG A 1 423 ? 21.303 11.920 -21.855 1.00 95.31 423 ARG A O 1
ATOM 3509 N N . THR A 1 424 ? 21.703 14.054 -21.320 1.00 93.75 424 THR A N 1
ATOM 3510 C CA . THR A 1 424 ? 22.957 13.806 -20.592 1.00 93.75 424 THR A CA 1
ATOM 3511 C C . THR A 1 424 ? 22.815 14.018 -19.088 1.00 93.75 424 THR A C 1
ATOM 3513 O O . THR A 1 424 ? 23.737 13.717 -18.335 1.00 93.75 424 THR A O 1
ATOM 3516 N N . THR A 1 425 ? 21.663 14.514 -18.623 1.00 90.81 425 THR A N 1
ATOM 3517 C CA . THR A 1 425 ? 21.434 14.851 -17.212 1.00 90.81 425 THR A CA 1
ATOM 3518 C C . THR A 1 425 ? 20.264 14.063 -16.644 1.00 90.81 425 THR A C 1
ATOM 3520 O O . THR A 1 425 ? 19.128 14.235 -17.079 1.00 90.81 425 THR A O 1
ATOM 3523 N N . PHE A 1 426 ? 20.516 13.267 -15.600 1.00 86.25 426 PHE A N 1
ATOM 3524 C CA . PHE A 1 426 ? 19.504 12.398 -14.986 1.00 86.25 426 PHE A CA 1
ATOM 3525 C C . PHE A 1 426 ? 18.222 13.146 -14.595 1.00 86.25 426 PHE A C 1
ATOM 3527 O O . PHE A 1 426 ? 17.120 12.720 -14.929 1.00 86.25 426 PHE A O 1
ATOM 3534 N N . GLN A 1 427 ? 18.354 14.276 -13.892 1.00 87.62 427 GLN A N 1
ATOM 3535 C CA . GLN A 1 427 ? 17.205 15.037 -13.391 1.00 87.62 427 GLN A CA 1
ATOM 3536 C C . GLN A 1 427 ? 16.321 15.544 -14.536 1.00 87.62 427 GLN A C 1
ATOM 3538 O O . GLN A 1 427 ? 15.103 15.359 -14.507 1.00 87.62 427 GLN A O 1
ATOM 3543 N N . SER A 1 428 ? 16.941 16.127 -15.560 1.00 91.56 428 SER A N 1
ATOM 3544 C CA . SER A 1 428 ? 16.252 16.626 -16.746 1.00 91.56 428 SER A CA 1
ATOM 3545 C C . SER A 1 428 ? 15.613 15.482 -17.544 1.00 91.56 428 SER A C 1
ATOM 3547 O O . SER A 1 428 ? 14.448 15.593 -17.928 1.00 91.56 428 SER A O 1
ATOM 3549 N N . ALA A 1 429 ? 16.297 14.340 -17.694 1.00 92.25 429 ALA A N 1
ATOM 3550 C CA . ALA A 1 429 ? 15.733 13.143 -18.319 1.00 92.25 429 ALA A CA 1
ATOM 3551 C C . ALA A 1 429 ? 14.477 12.639 -17.596 1.00 92.25 429 ALA A C 1
ATOM 3553 O O . ALA A 1 429 ? 13.458 12.370 -18.230 1.00 92.25 429 ALA A O 1
ATOM 3554 N N . MET A 1 430 ? 14.501 12.568 -16.260 1.00 92.69 430 MET A N 1
ATOM 3555 C CA . MET A 1 430 ? 13.338 12.131 -15.481 1.00 92.69 430 MET A CA 1
ATOM 3556 C C . MET A 1 430 ? 12.133 13.057 -15.681 1.00 92.69 430 MET A C 1
ATOM 3558 O O . MET A 1 430 ? 11.008 12.569 -15.802 1.00 92.69 430 MET A O 1
ATOM 3562 N N . LEU A 1 431 ? 12.341 14.377 -15.756 1.00 90.81 431 LEU A N 1
ATOM 3563 C CA . LEU A 1 431 ? 11.260 15.330 -16.034 1.00 90.81 431 LEU A CA 1
ATOM 3564 C C . LEU A 1 431 ? 10.630 15.090 -17.409 1.00 90.81 431 LEU A C 1
ATOM 3566 O O . LEU A 1 431 ? 9.403 15.137 -17.526 1.00 90.81 431 LEU A O 1
ATOM 3570 N N . VAL A 1 432 ? 11.452 14.783 -18.415 1.00 94.00 432 VAL A N 1
ATOM 3571 C CA . VAL A 1 432 ? 11.008 14.456 -19.776 1.00 94.00 432 VAL A CA 1
ATOM 3572 C C . VAL A 1 432 ? 10.264 13.114 -19.813 1.00 94.00 432 VAL A C 1
ATOM 3574 O O . VAL A 1 432 ? 9.145 13.054 -20.326 1.00 94.00 432 VAL A O 1
ATOM 3577 N N . PHE A 1 433 ? 10.783 12.052 -19.188 1.00 94.50 433 PHE A N 1
ATOM 3578 C CA . PHE A 1 433 ? 10.104 10.746 -19.141 1.00 94.50 433 PHE A CA 1
ATOM 3579 C C . PHE A 1 433 ? 8.791 10.778 -18.361 1.00 94.50 433 PHE A C 1
ATOM 3581 O O . PHE A 1 433 ? 7.822 10.118 -18.744 1.00 94.50 433 PHE A O 1
ATOM 3588 N N . VAL A 1 434 ? 8.701 11.603 -17.309 1.00 92.25 434 VAL A N 1
ATOM 3589 C CA . VAL A 1 434 ? 7.431 11.883 -16.619 1.00 92.25 434 VAL A CA 1
ATOM 3590 C C . VAL A 1 434 ? 6.419 12.533 -17.558 1.00 92.25 434 VAL A C 1
ATOM 3592 O O . VAL A 1 434 ? 5.246 12.541 -17.209 1.00 92.25 434 VAL A O 1
ATOM 3595 N N . ARG A 1 435 ? 6.784 13.042 -18.737 1.00 93.25 435 ARG A N 1
ATOM 3596 C CA . ARG A 1 435 ? 5.818 13.454 -19.765 1.00 93.25 435 ARG A CA 1
ATOM 3597 C C . ARG A 1 435 ? 5.557 12.360 -20.786 1.00 93.25 435 ARG A C 1
ATOM 3599 O O . ARG A 1 435 ? 4.393 12.097 -21.041 1.00 93.25 435 ARG A O 1
ATOM 3606 N N . MET A 1 436 ? 6.608 11.727 -21.307 1.00 93.44 436 MET A N 1
ATOM 3607 C CA . MET A 1 436 ? 6.527 10.777 -22.426 1.00 93.44 436 MET A CA 1
ATOM 3608 C C . MET A 1 436 ? 5.830 9.453 -22.090 1.00 93.44 436 MET A C 1
ATOM 3610 O O . MET A 1 436 ? 5.206 8.855 -22.961 1.00 93.44 436 MET A O 1
ATOM 3614 N N . LEU A 1 437 ? 5.945 8.960 -20.852 1.00 95.44 437 LEU A N 1
ATOM 3615 C CA . LEU A 1 437 ? 5.359 7.671 -20.478 1.00 95.44 437 LEU A CA 1
ATOM 3616 C C . LEU A 1 437 ? 3.843 7.766 -20.224 1.00 95.44 437 LEU A C 1
ATOM 3618 O O . LEU A 1 437 ? 3.417 8.626 -19.458 1.00 95.44 437 LEU A O 1
ATOM 3622 N N . PRO A 1 438 ? 3.000 6.851 -20.725 1.00 95.62 438 PRO A N 1
ATOM 3623 C CA . PRO A 1 438 ? 1.545 6.915 -20.526 1.00 95.62 438 PRO A CA 1
ATOM 3624 C C . PRO A 1 438 ? 1.080 6.931 -19.065 1.00 95.62 438 PRO A C 1
ATOM 3626 O O . PRO A 1 438 ? 0.139 7.653 -18.721 1.00 95.62 438 PRO A O 1
ATOM 3629 N N . LEU A 1 439 ? 1.735 6.164 -18.192 1.00 95.88 439 LEU A N 1
ATOM 3630 C CA . LEU A 1 439 ? 1.436 6.090 -16.766 1.00 95.88 439 LEU A CA 1
ATOM 3631 C C . LEU A 1 439 ? 2.488 6.837 -15.933 1.00 95.88 439 LEU A C 1
ATOM 3633 O O . LEU A 1 439 ? 3.688 6.773 -16.206 1.00 95.88 439 LEU A O 1
ATOM 3637 N N . VAL A 1 440 ? 2.036 7.494 -14.863 1.00 92.38 440 VAL A N 1
ATOM 3638 C CA . VAL A 1 440 ? 2.874 8.211 -13.883 1.00 92.38 440 VAL A CA 1
ATOM 3639 C C . VAL A 1 440 ? 2.858 7.569 -12.511 1.00 92.38 440 VAL A C 1
ATOM 3641 O O . VAL A 1 440 ? 1.814 7.048 -12.104 1.00 92.38 440 VAL A O 1
ATOM 3644 N N . PRO A 1 441 ? 3.946 7.707 -11.735 1.00 89.00 441 PRO A N 1
ATOM 3645 C CA . PRO A 1 441 ? 3.938 7.334 -10.339 1.00 89.00 441 PRO A CA 1
ATOM 3646 C C . PRO A 1 441 ? 3.113 8.356 -9.549 1.00 89.00 441 PRO A C 1
ATOM 3648 O O . PRO A 1 441 ? 3.202 9.568 -9.750 1.00 89.00 441 PRO A O 1
ATOM 3651 N N . ALA A 1 442 ? 2.324 7.869 -8.604 1.00 83.19 442 ALA A N 1
ATOM 3652 C CA . ALA A 1 442 ? 1.584 8.692 -7.668 1.00 83.19 442 ALA A CA 1
ATOM 3653 C C . ALA A 1 442 ? 1.713 8.148 -6.251 1.00 83.19 442 ALA A C 1
ATOM 3655 O O . ALA A 1 442 ? 1.742 6.934 -6.026 1.00 83.19 442 ALA A O 1
ATOM 3656 N N . VAL A 1 443 ? 1.760 9.069 -5.289 1.00 71.12 443 VAL A N 1
ATOM 3657 C CA . VAL A 1 443 ? 1.743 8.724 -3.869 1.00 71.12 443 VAL A CA 1
ATOM 3658 C C . VAL A 1 443 ? 0.380 8.151 -3.501 1.00 71.12 443 VAL A C 1
ATOM 3660 O O . VAL A 1 443 ? -0.667 8.695 -3.865 1.00 71.12 443 VAL A O 1
ATOM 3663 N N . VAL A 1 444 ? 0.413 7.051 -2.760 1.00 64.25 444 VAL A N 1
ATOM 3664 C CA . VAL A 1 444 ? -0.775 6.394 -2.225 1.00 64.25 444 VAL A CA 1
ATOM 3665 C C . VAL A 1 444 ? -0.990 6.921 -0.807 1.00 64.25 444 VAL A C 1
ATOM 3667 O O . VAL A 1 444 ? -0.212 6.623 0.093 1.00 64.25 444 VAL A O 1
ATOM 3670 N N . TYR A 1 445 ? -2.019 7.753 -0.625 1.00 45.81 445 TYR A N 1
ATOM 3671 C CA . TYR A 1 445 ? -2.382 8.331 0.681 1.00 45.81 445 TYR A CA 1
ATOM 3672 C C . TYR A 1 445 ? -3.525 7.576 1.378 1.00 45.81 445 TYR A C 1
ATOM 3674 O O . TYR A 1 445 ? -3.730 7.733 2.580 1.00 45.81 445 TYR A O 1
ATOM 3682 N N . THR A 1 446 ? -4.274 6.765 0.627 1.00 41.91 446 THR A N 1
ATOM 3683 C CA . THR A 1 446 ? -5.399 5.941 1.091 1.00 41.91 446 THR A CA 1
ATOM 3684 C C . THR A 1 446 ? -5.225 4.519 0.570 1.00 41.91 446 THR A C 1
ATOM 3686 O O . THR A 1 446 ? -4.740 4.337 -0.548 1.00 41.91 446 THR A O 1
ATOM 3689 N N . TYR A 1 447 ? -5.603 3.523 1.370 1.00 47.09 447 TYR A N 1
ATOM 3690 C CA . TYR A 1 447 ? -5.385 2.114 1.054 1.00 47.09 447 TYR A CA 1
ATOM 3691 C C . TYR A 1 447 ? -6.198 1.640 -0.162 1.00 47.09 447 TYR A C 1
ATOM 3693 O O . TYR A 1 447 ? -7.299 2.130 -0.410 1.00 47.09 447 TYR A O 1
ATOM 3701 N N . PHE A 1 448 ? -5.647 0.676 -0.904 1.00 52.56 448 PHE A N 1
ATOM 3702 C CA . PHE A 1 448 ? -6.343 -0.044 -1.970 1.00 52.56 448 PHE A CA 1
ATOM 3703 C C . PHE A 1 448 ? -7.148 -1.188 -1.363 1.00 52.56 448 PHE A C 1
ATOM 3705 O O . PHE A 1 448 ? -6.558 -2.147 -0.867 1.00 52.56 448 PHE A O 1
ATOM 3712 N N . THR A 1 449 ? -8.477 -1.124 -1.412 1.00 53.53 449 THR A N 1
ATOM 3713 C CA . THR A 1 449 ? -9.298 -2.303 -1.096 1.00 53.53 449 THR A CA 1
ATOM 3714 C C . THR A 1 449 ? -8.960 -3.460 -2.053 1.00 53.53 449 THR A C 1
ATOM 3716 O O . THR A 1 449 ? -8.314 -3.247 -3.081 1.00 53.53 449 THR A O 1
ATOM 3719 N N . ASP A 1 450 ? -9.394 -4.697 -1.769 1.00 57.41 450 ASP A N 1
ATOM 3720 C CA . ASP A 1 450 ? -9.229 -5.791 -2.756 1.00 57.41 450 ASP A CA 1
ATOM 3721 C C . ASP A 1 450 ? -9.849 -5.460 -4.108 1.00 57.41 450 ASP A C 1
ATOM 3723 O O . ASP A 1 450 ? -9.370 -5.959 -5.130 1.00 57.41 450 ASP A O 1
ATOM 3727 N N . ASP A 1 451 ? -10.896 -4.635 -4.087 1.00 64.44 451 ASP A N 1
ATOM 3728 C CA . ASP A 1 451 ? -11.609 -4.165 -5.264 1.00 64.44 451 ASP A CA 1
ATOM 3729 C C . ASP A 1 451 ? -10.839 -3.060 -5.993 1.00 64.44 451 ASP A C 1
ATOM 3731 O O . ASP A 1 451 ? -11.135 -2.804 -7.155 1.00 64.44 451 ASP A O 1
ATOM 3735 N N . ASP A 1 452 ? -9.857 -2.420 -5.350 1.00 71.56 452 ASP A N 1
ATOM 3736 C CA . ASP A 1 452 ? -9.021 -1.367 -5.931 1.00 71.56 452 ASP A CA 1
ATOM 3737 C C . ASP A 1 452 ? -7.620 -1.853 -6.334 1.00 71.56 452 ASP A C 1
ATOM 3739 O O . ASP A 1 452 ? -6.862 -1.074 -6.916 1.00 71.56 452 ASP A O 1
ATOM 3743 N N . TYR A 1 453 ? -7.250 -3.108 -6.038 1.00 78.56 453 TYR A N 1
ATOM 3744 C CA . TYR A 1 453 ? -5.945 -3.657 -6.422 1.00 78.56 453 TYR A CA 1
ATOM 3745 C C . TYR A 1 453 ? -5.687 -3.443 -7.913 1.00 78.56 453 TYR A C 1
ATOM 3747 O O . TYR A 1 453 ? -6.523 -3.783 -8.747 1.00 78.56 453 TYR A O 1
ATOM 3755 N N . ALA A 1 454 ? -4.526 -2.871 -8.234 1.00 84.38 454 ALA A N 1
ATOM 3756 C CA . ALA A 1 454 ? -4.087 -2.561 -9.593 1.00 84.38 454 ALA A CA 1
ATOM 3757 C C . ALA A 1 454 ? -4.975 -1.592 -10.407 1.00 84.38 454 ALA A C 1
ATOM 3759 O O . ALA A 1 454 ? -4.568 -1.174 -11.498 1.00 84.38 454 ALA A O 1
ATOM 3760 N N . LYS A 1 455 ? -6.129 -1.155 -9.883 1.00 87.94 455 LYS A N 1
ATOM 3761 C CA . LYS A 1 455 ? -6.958 -0.138 -10.530 1.00 87.94 455 LYS A CA 1
ATOM 3762 C C . LYS A 1 455 ? -6.233 1.192 -10.561 1.00 87.94 455 LYS A C 1
ATOM 3764 O O . LYS A 1 455 ? -5.623 1.644 -9.588 1.00 87.94 455 LYS A O 1
ATOM 3769 N N . CYS A 1 456 ? -6.355 1.880 -11.688 1.00 89.88 456 CYS A N 1
ATOM 3770 C CA . CYS A 1 456 ? -5.803 3.215 -11.808 1.00 89.88 456 CYS A CA 1
ATOM 3771 C C . CYS A 1 456 ? -6.529 4.162 -10.841 1.00 89.88 456 CYS A C 1
ATOM 3773 O O . CYS A 1 456 ? -7.727 4.410 -10.968 1.00 89.88 456 CYS A O 1
ATOM 3775 N N . GLN A 1 457 ? -5.793 4.787 -9.920 1.00 84.19 457 GLN A N 1
ATOM 3776 C CA . GLN A 1 457 ? -6.398 5.662 -8.909 1.00 84.19 457 GLN A CA 1
ATOM 3777 C C . GLN A 1 457 ? -7.079 6.918 -9.473 1.00 84.19 457 GLN A C 1
ATOM 3779 O O . GLN A 1 457 ? -7.865 7.533 -8.751 1.00 84.19 457 GLN A O 1
ATOM 3784 N N . TYR A 1 458 ? -6.783 7.286 -10.725 1.00 89.19 458 TYR A N 1
ATOM 3785 C CA . TYR A 1 458 ? -7.438 8.384 -11.434 1.00 89.19 458 TYR A CA 1
ATOM 3786 C C . TYR A 1 458 ? -8.765 7.949 -12.074 1.00 89.19 458 TYR A C 1
ATOM 3788 O O . TYR A 1 458 ? -9.824 8.320 -11.583 1.00 89.19 458 TYR A O 1
ATOM 3796 N N . CYS A 1 459 ? -8.723 7.137 -13.138 1.00 92.31 459 CYS A N 1
ATOM 3797 C CA . CYS A 1 459 ? -9.927 6.733 -13.876 1.00 92.31 459 CYS A CA 1
ATOM 3798 C C . CYS A 1 459 ? -10.735 5.599 -13.226 1.00 92.31 459 CYS A C 1
ATOM 3800 O O . CYS A 1 459 ? -11.816 5.299 -13.712 1.00 92.31 459 CYS A O 1
ATOM 3802 N N . LYS A 1 460 ? -10.221 4.966 -12.162 1.00 89.19 460 LYS A N 1
ATOM 3803 C CA . LYS A 1 460 ? -10.844 3.845 -11.428 1.00 89.19 460 LYS A CA 1
ATOM 3804 C C . LYS A 1 460 ? -11.075 2.566 -12.240 1.00 89.19 460 LYS A C 1
ATOM 3806 O O . LYS A 1 460 ? -11.732 1.657 -11.751 1.00 89.19 460 LYS A O 1
ATOM 3811 N N . ASN A 1 461 ? -10.487 2.469 -13.429 1.00 92.44 461 ASN A N 1
ATOM 3812 C CA . ASN A 1 461 ? -10.559 1.281 -14.274 1.00 92.44 461 ASN A CA 1
ATOM 3813 C C . ASN A 1 461 ? -9.434 0.284 -13.959 1.00 92.44 461 ASN A C 1
ATOM 3815 O O . ASN A 1 461 ? -8.326 0.686 -13.577 1.00 92.44 461 ASN A O 1
ATOM 3819 N N . ASP A 1 462 ? -9.720 -0.996 -14.189 1.00 89.88 462 ASP A N 1
ATOM 3820 C CA . ASP A 1 462 ? -8.771 -2.110 -14.116 1.00 89.88 462 ASP A CA 1
ATOM 3821 C C . ASP A 1 462 ? -7.659 -2.013 -15.177 1.00 89.88 462 ASP A C 1
ATOM 3823 O O . ASP A 1 462 ? -7.824 -1.295 -16.173 1.00 89.88 462 ASP A O 1
ATOM 3827 N N . PRO A 1 463 ? -6.524 -2.717 -14.995 1.00 90.00 463 PRO A N 1
ATOM 3828 C CA . PRO A 1 463 ? -5.410 -2.721 -15.945 1.00 90.00 463 PRO A CA 1
ATOM 3829 C C . PRO A 1 463 ? -5.801 -3.073 -17.380 1.00 90.00 463 PRO A C 1
ATOM 3831 O O . PRO A 1 463 ? -5.238 -2.479 -18.292 1.00 90.00 463 PRO A O 1
ATOM 3834 N N . ASP A 1 464 ? -6.800 -3.935 -17.574 1.00 90.12 464 ASP A N 1
ATOM 3835 C CA . ASP A 1 464 ? -7.282 -4.339 -18.903 1.00 90.12 464 ASP A CA 1
ATOM 3836 C C . ASP A 1 464 ? -7.988 -3.193 -19.650 1.00 90.12 464 ASP A C 1
ATOM 3838 O O . ASP A 1 464 ? -7.937 -3.099 -20.872 1.00 90.12 464 ASP A O 1
ATOM 3842 N N . CYS A 1 465 ? -8.611 -2.270 -18.912 1.00 93.44 465 CYS A N 1
ATOM 3843 C CA . CYS A 1 465 ? -9.282 -1.091 -19.467 1.00 93.44 465 CYS A CA 1
ATOM 3844 C C . CYS A 1 465 ? -8.360 0.138 -19.490 1.00 93.44 465 CYS A C 1
ATOM 3846 O O . CYS A 1 465 ? -8.426 0.989 -20.377 1.00 93.44 465 CYS A O 1
ATOM 3848 N N . CYS A 1 466 ? -7.503 0.271 -18.481 1.00 94.62 466 CYS A N 1
ATOM 3849 C CA . CYS A 1 466 ? -6.502 1.319 -18.363 1.00 94.62 466 CYS A CA 1
ATOM 3850 C C . CYS A 1 466 ? -5.123 0.737 -18.683 1.00 94.62 466 CYS A C 1
ATOM 3852 O O . CYS A 1 466 ? -4.248 0.740 -17.825 1.00 94.62 466 CYS A O 1
ATOM 3854 N N . THR A 1 467 ? -4.917 0.239 -19.898 1.00 94.00 467 THR A N 1
ATOM 3855 C CA . THR A 1 467 ? -3.741 -0.566 -20.296 1.00 94.00 467 THR A CA 1
ATOM 3856 C C . THR A 1 467 ? -2.392 0.115 -20.098 1.00 94.00 467 THR A C 1
ATOM 3858 O O . THR A 1 467 ? -1.399 -0.549 -19.810 1.00 94.00 467 THR A O 1
ATOM 3861 N N . GLY A 1 468 ? -2.359 1.444 -20.206 1.00 92.12 468 GLY A N 1
ATOM 3862 C CA . GLY A 1 468 ? -1.108 2.195 -20.268 1.00 92.12 468 GLY A CA 1
ATOM 3863 C C . GLY A 1 468 ? -0.445 2.146 -21.644 1.00 92.12 468 GLY A C 1
ATOM 3864 O O . GLY A 1 468 ? 0.638 2.685 -21.777 1.00 92.12 468 GLY A O 1
ATOM 3865 N N . LEU A 1 469 ? -1.091 1.556 -22.655 1.00 92.06 469 LEU A N 1
ATOM 3866 C CA . LEU A 1 469 ? -0.642 1.632 -24.051 1.00 92.06 469 LEU A CA 1
ATOM 3867 C C . LEU A 1 469 ? -1.031 2.976 -24.682 1.00 92.06 469 LEU A C 1
ATOM 3869 O O . LEU A 1 469 ? -0.243 3.610 -25.369 1.00 92.06 469 LEU A O 1
ATOM 3873 N N . VAL A 1 470 ? -2.248 3.452 -24.392 1.00 89.81 470 VAL A N 1
ATOM 3874 C CA . VAL A 1 470 ? -2.758 4.725 -24.921 1.00 89.81 470 VAL A CA 1
ATOM 3875 C C . VAL A 1 470 ? -2.429 5.870 -23.967 1.00 89.81 470 VAL A C 1
ATOM 3877 O O . VAL A 1 470 ? -2.920 5.910 -22.830 1.00 89.81 470 VAL A O 1
ATOM 3880 N N . HIS A 1 471 ? -1.657 6.842 -24.449 1.00 93.19 471 HIS A N 1
ATOM 3881 C CA . HIS A 1 471 ? -1.248 8.004 -23.671 1.00 93.19 471 HIS A CA 1
ATOM 3882 C C . HIS A 1 471 ? -2.402 9.010 -23.490 1.00 93.19 471 HIS A C 1
ATOM 3884 O O . HIS A 1 471 ? -2.761 9.752 -24.398 1.00 93.19 471 HIS A O 1
ATOM 3890 N N . LYS A 1 472 ? -2.987 9.097 -22.285 1.00 93.06 472 LYS A N 1
ATOM 3891 C CA . LYS A 1 472 ? -4.151 9.976 -22.010 1.00 93.06 472 LYS A CA 1
ATOM 3892 C C . LYS A 1 472 ? -3.827 11.473 -21.908 1.00 93.06 472 LYS A C 1
ATOM 3894 O O . LYS A 1 472 ? -4.741 12.284 -21.790 1.00 93.06 472 LYS A O 1
ATOM 3899 N N . GLN A 1 473 ? -2.548 11.836 -21.885 1.00 91.88 473 GLN A N 1
ATOM 3900 C CA . GLN A 1 473 ? -2.061 13.223 -21.826 1.00 91.88 473 GLN A CA 1
ATOM 3901 C C . GLN A 1 473 ? -0.857 13.410 -22.763 1.00 91.88 473 GLN A C 1
ATOM 3903 O O . GLN A 1 473 ? 0.216 13.754 -22.282 1.00 91.88 473 GLN A O 1
ATOM 3908 N N . ASN A 1 474 ? -0.987 13.009 -24.035 1.00 90.75 474 ASN A N 1
ATOM 3909 C CA . ASN A 1 474 ? 0.133 12.943 -24.987 1.00 90.75 474 ASN A CA 1
ATOM 3910 C C . ASN A 1 474 ? 0.896 14.290 -25.036 1.00 90.75 474 ASN A C 1
ATOM 3912 O O . ASN A 1 474 ? 0.242 15.309 -25.279 1.00 90.75 474 ASN A O 1
ATOM 3916 N N . PRO A 1 475 ? 2.211 14.334 -24.733 1.00 92.19 475 PRO A N 1
ATOM 3917 C CA . PRO A 1 475 ? 2.928 15.591 -24.532 1.00 92.19 475 PRO A CA 1
ATOM 3918 C C . PRO A 1 475 ? 3.466 16.165 -25.851 1.00 92.19 475 PRO A C 1
ATOM 3920 O O . PRO A 1 475 ? 4.681 16.249 -26.054 1.00 92.19 475 PRO A O 1
ATOM 3923 N N . TYR A 1 476 ? 2.569 16.561 -26.757 1.00 90.44 476 TYR A N 1
ATOM 3924 C CA . TYR A 1 476 ? 2.939 17.171 -28.041 1.00 90.44 476 TYR A CA 1
ATOM 3925 C C . TYR A 1 476 ? 3.903 18.350 -27.869 1.00 90.44 476 TYR A C 1
ATOM 3927 O O . TYR A 1 476 ? 4.863 18.479 -28.625 1.00 90.44 476 TYR A O 1
ATOM 3935 N N . GLU A 1 477 ? 3.726 19.134 -26.803 1.00 90.88 477 GLU A N 1
ATOM 3936 C CA . GLU A 1 477 ? 4.580 20.276 -26.492 1.00 90.88 477 GLU A CA 1
ATOM 3937 C C . GLU A 1 477 ? 6.032 19.883 -26.207 1.00 90.88 477 GLU A C 1
ATOM 3939 O O . GLU A 1 477 ? 6.942 20.673 -26.438 1.00 90.88 477 GLU A O 1
ATOM 3944 N N . VAL A 1 478 ? 6.270 18.677 -25.680 1.00 92.81 478 VAL A N 1
ATOM 3945 C CA . VAL A 1 478 ? 7.626 18.172 -25.438 1.00 92.81 478 VAL A CA 1
ATOM 3946 C C . VAL A 1 478 ? 8.262 17.775 -26.760 1.00 92.81 478 VAL A C 1
ATOM 3948 O O . VAL A 1 478 ? 9.410 18.132 -26.993 1.00 92.81 478 VAL A O 1
ATOM 3951 N N . TYR A 1 479 ? 7.525 17.076 -27.627 1.00 91.94 479 TYR A N 1
ATOM 3952 C CA . TYR A 1 479 ? 8.044 16.605 -28.912 1.00 91.94 479 TYR A CA 1
ATOM 3953 C C . TYR A 1 479 ? 8.414 17.753 -29.855 1.00 91.94 479 TYR A C 1
ATOM 3955 O O . TYR A 1 479 ? 9.455 17.680 -30.499 1.00 91.94 479 TYR A O 1
ATOM 3963 N N . GLU A 1 480 ? 7.634 18.836 -29.873 1.00 91.88 480 GLU A N 1
ATOM 3964 C CA . GLU A 1 480 ? 7.927 20.039 -30.669 1.00 91.88 480 GLU A CA 1
ATOM 3965 C C . GLU A 1 480 ? 9.227 20.751 -30.256 1.00 91.88 480 GLU A C 1
ATOM 3967 O O . GLU A 1 480 ? 9.842 21.438 -31.069 1.00 91.88 480 GLU A O 1
ATOM 3972 N N . GLN A 1 481 ? 9.666 20.590 -29.002 1.00 94.56 481 GLN A N 1
ATOM 3973 C CA . GLN A 1 481 ? 10.903 21.191 -28.488 1.00 94.56 481 GLN A CA 1
ATOM 3974 C C . GLN A 1 481 ? 12.152 20.342 -28.773 1.00 94.56 481 GLN A C 1
ATOM 3976 O O . GLN A 1 481 ? 13.275 20.811 -28.569 1.00 94.56 481 GLN A O 1
ATOM 3981 N N . LEU A 1 482 ? 11.997 19.087 -29.209 1.00 90.56 482 LEU A N 1
ATOM 3982 C CA . LEU A 1 482 ? 13.132 18.206 -29.460 1.00 90.56 482 LEU A CA 1
ATOM 3983 C C . LEU A 1 482 ? 13.762 18.519 -30.821 1.00 90.56 482 LEU A C 1
ATOM 3985 O O . LEU A 1 482 ? 13.142 18.313 -31.858 1.00 90.56 482 LEU A O 1
ATOM 3989 N N . MET A 1 483 ? 15.030 18.946 -30.820 1.00 83.62 483 MET A N 1
ATOM 3990 C CA . MET A 1 483 ? 15.794 19.157 -32.064 1.00 83.62 483 MET A CA 1
ATOM 3991 C C . MET A 1 483 ? 15.905 17.881 -32.911 1.00 83.62 483 MET A C 1
ATOM 3993 O O . MET A 1 483 ? 15.897 17.942 -34.136 1.00 83.62 483 MET A O 1
ATOM 3997 N N . GLU A 1 484 ? 16.001 16.732 -32.243 1.00 87.94 484 GLU A N 1
ATOM 3998 C CA . GLU A 1 484 ? 16.038 15.406 -32.853 1.00 87.94 484 GLU A CA 1
ATOM 3999 C C . GLU A 1 484 ? 14.999 14.509 -32.172 1.00 87.94 484 GLU A C 1
ATOM 4001 O O . GLU A 1 484 ? 14.850 14.603 -30.942 1.00 87.94 484 GLU A O 1
ATOM 4006 N N . PRO A 1 485 ? 14.310 13.626 -32.923 1.00 89.94 485 PRO A N 1
ATOM 4007 C CA . PRO A 1 485 ? 13.367 12.674 -32.350 1.00 89.94 485 PRO A CA 1
ATOM 4008 C C . PRO A 1 485 ? 14.001 11.857 -31.225 1.00 89.94 485 PRO A C 1
ATOM 4010 O O . PRO A 1 485 ? 15.159 11.451 -31.305 1.00 89.94 485 PRO A O 1
ATOM 4013 N N . SER A 1 486 ? 13.237 11.600 -30.165 1.00 92.69 486 SER A N 1
ATOM 4014 C CA . SER A 1 486 ? 13.716 10.755 -29.073 1.00 92.69 486 SER A CA 1
ATOM 4015 C C . SER A 1 486 ? 13.795 9.293 -29.518 1.00 92.69 486 SER A C 1
ATOM 4017 O O . SER A 1 486 ? 12.823 8.740 -30.048 1.00 92.69 486 SER A O 1
ATOM 4019 N N . VAL A 1 487 ? 14.937 8.649 -29.271 1.00 92.25 487 VAL A N 1
ATOM 4020 C CA . VAL A 1 487 ? 15.132 7.216 -29.543 1.00 92.25 487 VAL A CA 1
ATOM 4021 C C . VAL A 1 487 ? 14.199 6.385 -28.666 1.00 92.25 487 VAL A C 1
ATOM 4023 O O . VAL A 1 487 ? 13.577 5.440 -29.151 1.00 92.25 487 VAL A O 1
ATOM 4026 N N . PHE A 1 488 ? 14.032 6.787 -27.403 1.00 89.38 488 PHE A N 1
ATOM 4027 C CA . PHE A 1 488 ? 13.111 6.167 -26.450 1.00 89.38 488 PHE A CA 1
ATOM 4028 C C . PHE A 1 488 ? 11.663 6.129 -26.978 1.00 89.38 488 PHE A C 1
ATOM 4030 O O . PHE A 1 488 ? 10.980 5.103 -26.958 1.00 89.38 488 PHE A O 1
ATOM 4037 N N . VAL A 1 489 ? 11.195 7.257 -27.509 1.00 89.12 489 VAL A N 1
ATOM 4038 C CA . VAL A 1 489 ? 9.842 7.405 -28.069 1.00 89.12 489 VAL A CA 1
ATOM 4039 C C . VAL A 1 489 ? 9.694 6.599 -29.360 1.00 89.12 489 VAL A C 1
ATOM 4041 O O . VAL A 1 489 ? 8.730 5.853 -29.527 1.00 89.12 489 VAL A O 1
ATOM 4044 N N . THR A 1 490 ? 10.690 6.686 -30.244 1.00 89.94 490 THR A N 1
ATOM 4045 C CA . THR A 1 490 ? 10.681 6.003 -31.545 1.00 89.94 490 THR A CA 1
ATOM 4046 C C . THR A 1 490 ? 10.655 4.480 -31.384 1.00 89.94 490 THR A C 1
ATOM 4048 O O . THR A 1 490 ? 9.895 3.800 -32.072 1.00 89.94 490 THR A O 1
ATOM 4051 N N . ALA A 1 491 ? 11.428 3.934 -30.440 1.00 89.38 491 ALA A N 1
ATOM 4052 C CA . ALA A 1 491 ? 11.503 2.495 -30.183 1.00 89.38 491 ALA A CA 1
ATOM 4053 C C . ALA A 1 491 ? 10.186 1.895 -29.657 1.00 89.38 491 ALA A C 1
ATOM 4055 O O . ALA A 1 491 ? 9.898 0.727 -29.905 1.00 89.38 491 ALA A O 1
ATOM 4056 N N . THR A 1 492 ? 9.372 2.694 -28.962 1.00 87.19 492 THR A N 1
ATOM 4057 C CA . THR A 1 492 ? 8.067 2.284 -28.410 1.00 87.19 492 THR A CA 1
ATOM 4058 C C . THR A 1 492 ? 6.878 2.692 -29.275 1.00 87.19 492 THR A C 1
ATOM 4060 O O . THR A 1 492 ? 5.744 2.365 -28.933 1.00 87.19 492 THR A O 1
ATOM 4063 N N . LYS A 1 493 ? 7.113 3.411 -30.383 1.00 81.06 493 LYS A N 1
ATOM 4064 C CA . LYS A 1 493 ? 6.069 4.047 -31.208 1.00 81.06 493 LYS A CA 1
ATOM 4065 C C . LYS A 1 493 ? 5.146 4.980 -30.411 1.00 81.06 493 LYS A C 1
ATOM 4067 O O . LYS A 1 493 ? 4.012 5.228 -30.815 1.00 81.06 493 LYS A O 1
ATOM 4072 N N . LEU A 1 494 ? 5.617 5.509 -29.282 1.00 77.94 494 LEU A N 1
ATOM 4073 C CA . LEU A 1 494 ? 4.907 6.571 -28.576 1.00 77.94 494 LEU A CA 1
ATOM 4074 C C . LEU A 1 494 ? 4.890 7.829 -29.463 1.00 77.94 494 LEU A C 1
ATOM 4076 O O . LEU A 1 494 ? 5.825 8.068 -30.220 1.00 77.94 494 LEU A O 1
ATOM 4080 N N . GLY A 1 495 ? 3.835 8.641 -29.390 1.00 59.62 495 GLY A N 1
ATOM 4081 C CA . GLY A 1 495 ? 3.765 9.909 -30.132 1.00 59.62 495 GLY A CA 1
ATOM 4082 C C . GLY A 1 495 ? 3.465 9.798 -31.635 1.00 59.62 495 GLY A C 1
ATOM 4083 O O . GLY A 1 495 ? 3.482 10.822 -32.312 1.00 59.62 495 GLY A O 1
ATOM 4084 N N . VAL A 1 496 ? 3.170 8.600 -32.150 1.00 55.69 496 VAL A N 1
ATOM 4085 C CA . VAL A 1 496 ? 2.643 8.391 -33.508 1.00 55.69 496 VAL A CA 1
ATOM 4086 C C . VAL A 1 496 ? 1.129 8.182 -33.398 1.00 55.69 496 VAL A C 1
ATOM 4088 O O . VAL A 1 496 ? 0.697 7.085 -33.051 1.00 55.69 496 VAL A O 1
ATOM 4091 N N . ASP A 1 497 ? 0.347 9.241 -33.629 1.00 47.53 497 ASP A N 1
ATOM 4092 C CA . ASP A 1 497 ? -1.109 9.154 -33.859 1.00 47.53 497 ASP A CA 1
ATOM 4093 C C . ASP A 1 497 ? -1.403 8.982 -35.359 1.00 47.53 497 ASP A C 1
ATOM 4095 O O . ASP A 1 497 ? -0.742 9.671 -36.176 1.00 47.53 497 ASP A O 1
#

Secondary structure (DSSP, 8-state):
-EEETTEEE-SS--HHHHHHHHHHHHHHHHSSSSSTTGGGEEEEEEEEEESB----PPPP--TTPPPPPP-PPPSS--EEEEEEEEETTEEEEEEEPPTT----HHHHHHHHHHHHHHHTTSTTTTS--EEE----TTTTSHHHHHHHHHTT-EEPP--TT-GGG-HIIIIIIHHHHHHHTT-B-SSHHHHHHHHHHHHHTS-HHHHHHHHHHHHHHH---SEEEEEEEEE--BTTB-SS---EEEEEEEEEETTTTEEEEEEEEEEE-B-SSS-S--HHHHHHH---HHHHHTSPBHHHHHHHHHHHHHHTT--TTTEEEEESSSHIIIIIIHHHHHHTT-PPPGGGSEEEEHHHHHHHHS-SS-GGGS-TTTGGGGS--TTHHHHHHHHHHHTT------EEEES--GGGGSPP---TTTTT-HHHHHHHHHHHSSSEEEE--S---TTTTT--TTT---TTTS-SSS-TT--HHHHHT-SS--HHHHHHTTT--

Sequence (497 aa):
MRKLFGRFIPHHLTQANLDRRVDDSITLLTLHAGDRWLDRLITGDEKWVFYDNHHRKSQWVGEGESPQDVPKSDLHPKKVMLSVCWGVDGPIYWELLPEGKTITGDLYTTQLRNLKKAVDRSALKDKKVYSQHDNARPHVSKQVKQELMGYGWNVLPHPPYSPDLAPSEYWLFGDMSRAFEGRSFNSRGAVEAALKQYFASRPAGFYRNGIHKLRERWRHFENLLILDFNTTCEENNYDYPTEIIQVSVTVINIRGKLIREDQKFNRFVRPVISPVLSEYCSRITGIDKNSINIADKFPVVYDQFVAWLREHNFQEKYFAFVCEDHQTIWLIAQYQFLLLDQSMPAIFRQWNNIVTVFQYLLPKRNYDNLPGEVDKLFHGHMGLSTKITKQILDDNNSITATRSLRCNVNSRRVPLNVDPNWRTTFQSAMLVFVRMLPLVPAVVYTYFTDDDYAKCQYCKNDPDCCTGLVHKQNPYEVYEQLMEPSVFVTATKLGVD

pLDDT: mean 83.86, std 15.08, range [35.53, 98.56]

InterPro domains:
  IPR001888 Transposase, type 1 [PF01359] (51-128)
  IPR012337 Ribonuclease H-like superfamily [SSF53098] (220-366)
  IPR013520 Ribonuclease H-like domain [PF00929] (225-381)
  IPR013520 Ribonuclease H-like domain [SM00479] (223-398)
  IPR036397 Ribonuclease H superfamily [G3DSA:3.30.420.10] (8-219)
  IPR036397 Ribonuclease H superfamily [G3DSA:3.30.420.10] (220-401)
  IPR047201 ERI-1-like, DEDDh 3'-5' exonuclease domain [cd06133] (224-358)
  IPR052709 Transposase-Methyltransferase Hybrid [PTHR46060] (1-220)

Radius of gyration: 27.85 Å; chains: 1; bounding box: 65×53×76 Å

Foldseek 3Di:
DDADLRDDDDPDDDLVLLVLLLVLLVCVLVVDDDDVQLQQEKAKDKDKDFLFQEDDDDDDADDVGDDDDDDDADPDTDTWMKIWIAGLQFTQDIDTDPPPDDQALVNVLVRVVVSLVSCCVDPNNVHAHEYEYDPPPSCVDPSNVVSCVVSNHHYGDDGPPPLVLGLCRPAVSVVVSVQCHRDHHPDPVSVVVSVVVVRVPDGSNSRNVSSSCNNVSSADQQKEWAWDFQWADDALFLLDLIATQKIKIWIAGLSVLDTPPVQIDIFTAQDDPCRDGDPVSCVQVVDDSVRNVPGYHPVVSVVVVVVSCVVVVVDAPNYAYEYCADCRQQPHQLLNCLLVLFFRDLNSFWHFNLPVVLVVVDPPDDPPPDPPVVVVSVRDDPPPSSVSVSVCSVVVHGTDTFKGKAQDDPVLVDADDQDLSLRRDPVSVVVLCCQQFRIHIDTDPDDQDPQRRSQHPVPRDHSVVVRSNDRPRHNVSSQVNDPDGRSSCVSSVGPPD

Organism: NCBI:txid1611254